Protein 1ZOD (pdb70)

Structure (mmCIF, N/CA/C/O backbone):
data_1ZOD
#
_entry.id   1ZOD
#
_cell.length_a   150.524
_cell.length_b   150.524
_cell.length_c   84.859
_cell.angle_alpha   90.00
_cell.angle_beta   90.00
_cell.angle_gamma   120.00
#
_symmetry.space_group_name_H-M   'P 64 2 2'
#
loop_
_entity.id
_entity.type
_entity.pdbx_description
1 polymer '2,2-dialkylglycine decarboxylase'
2 non-polymer 'CESIUM ION'
3 non-polymer 'SODIUM ION'
4 non-polymer '2-(N-MORPHOLINO)-ETHANESULFONIC ACID'
5 non-polymer "PYRIDOXAL-5'-PHOSPHATE"
6 water water
#
loop_
_atom_site.group_PDB
_atom_site.id
_atom_site.type_symbol
_atom_site.label_atom_id
_atom_site.label_alt_id
_atom_site.label_comp_id
_atom_site.label_asym_id
_atom_site.label_entity_id
_atom_site.label_seq_id
_atom_site.pdbx_PDB_ins_code
_atom_site.Cartn_x
_atom_site.Cartn_y
_atom_site.Cartn_z
_atom_site.occupancy
_atom_site.B_iso_or_equiv
_atom_site.auth_seq_id
_atom_site.auth_comp_id
_atom_site.auth_asym_id
_atom_site.auth_atom_id
_atom_site.pdbx_PDB_model_num
ATOM 1 N N . LEU A 1 3 ? 8.278 30.476 40.130 1.00 46.50 3 LEU A N 1
ATOM 2 C CA . LEU A 1 3 ? 8.141 31.917 40.481 1.00 48.36 3 LEU A CA 1
ATOM 3 C C . LEU A 1 3 ? 9.334 32.766 40.003 1.00 45.39 3 LEU A C 1
ATOM 4 O O . LEU A 1 3 ? 10.465 32.297 39.793 1.00 45.73 3 LEU A O 1
ATOM 9 N N . ASN A 1 4 ? 9.031 34.032 39.823 1.00 44.20 4 ASN A N 1
ATOM 10 C CA . ASN A 1 4 ? 9.975 35.010 39.358 1.00 44.45 4 ASN A CA 1
ATOM 11 C C . ASN A 1 4 ? 11.099 35.323 40.332 1.00 46.37 4 ASN A C 1
ATOM 12 O O . ASN A 1 4 ? 12.107 35.918 39.944 1.00 44.33 4 ASN A O 1
ATOM 17 N N . ASP A 1 5 ? 10.937 34.900 41.586 1.00 46.64 5 ASP A N 1
ATOM 18 C CA . ASP A 1 5 ? 11.906 35.199 42.649 1.00 48.12 5 ASP A CA 1
ATOM 19 C C . ASP A 1 5 ? 13.142 34.323 42.764 1.00 48.23 5 ASP A C 1
ATOM 20 O O . ASP A 1 5 ? 13.963 34.516 43.682 1.00 51.55 5 ASP A O 1
ATOM 25 N N . ASP A 1 6 ? 13.272 33.372 41.848 1.00 45.56 6 ASP A N 1
ATOM 26 C CA . ASP A 1 6 ? 14.394 32.455 41.810 1.00 42.12 6 ASP A CA 1
ATOM 27 C C . ASP A 1 6 ? 15.692 33.148 42.259 1.00 44.45 6 ASP A C 1
ATOM 28 O O . ASP A 1 6 ? 16.313 33.938 41.516 1.00 41.35 6 ASP A O 1
ATOM 33 N N . ALA A 1 7 ? 16.080 32.853 43.500 1.00 39.65 7 ALA A N 1
ATOM 34 C CA . ALA A 1 7 ? 17.265 33.416 44.122 1.00 39.12 7 ALA A CA 1
ATOM 35 C C . ALA A 1 7 ? 18.559 33.270 43.305 1.00 35.95 7 ALA A C 1
ATOM 36 O O . ALA A 1 7 ? 19.312 34.227 43.156 1.00 39.45 7 ALA A O 1
ATOM 38 N N . THR A 1 8 ? 18.820 32.077 42.790 1.00 34.26 8 THR A N 1
ATOM 39 C CA . THR A 1 8 ? 20.038 31.853 42.022 1.00 38.38 8 THR A CA 1
ATOM 40 C C . THR A 1 8 ? 20.003 32.566 40.658 1.00 38.30 8 THR A C 1
ATOM 41 O O . THR A 1 8 ? 21.040 32.956 40.138 1.00 36.77 8 THR A O 1
ATOM 45 N N . PHE A 1 9 ? 18.814 32.708 40.077 1.00 36.91 9 PHE A N 1
ATOM 46 C CA . PHE A 1 9 ? 18.700 33.406 38.792 1.00 34.59 9 PHE A CA 1
ATOM 47 C C . PHE A 1 9 ? 19.063 34.874 39.005 1.00 34.93 9 PHE A C 1
ATOM 48 O O . PHE A 1 9 ? 19.862 35.453 38.267 1.00 32.46 9 PHE A O 1
ATOM 56 N N . TRP A 1 10 ? 18.502 35.489 40.038 1.00 32.01 10 TRP A N 1
ATOM 57 C CA . TRP A 1 10 ? 18.807 36.885 40.240 1.00 34.17 10 TRP A CA 1
ATOM 58 C C . TRP A 1 10 ? 20.208 37.131 40.750 1.00 34.83 10 TRP A C 1
ATOM 59 O O . TRP A 1 10 ? 20.789 38.201 40.496 1.00 34.34 10 TRP A O 1
ATOM 70 N N . ARG A 1 11 ? 20.741 36.147 41.474 1.00 34.64 11 ARG A N 1
ATOM 71 C CA . ARG A 1 11 ? 22.105 36.242 41.961 1.00 36.75 11 ARG A CA 1
ATOM 72 C C . ARG A 1 11 ? 23.017 36.202 40.724 1.00 34.01 11 ARG A C 1
ATOM 73 O O . ARG A 1 11 ? 23.948 37.004 40.605 1.00 33.63 11 ARG A O 1
ATOM 81 N N . ASN A 1 12 ? 22.773 35.247 39.825 1.00 30.43 12 ASN A N 1
ATOM 82 C CA . ASN A 1 12 ? 23.608 35.165 38.616 1.00 33.74 12 ASN A CA 1
ATOM 83 C C . ASN A 1 12 ? 23.437 36.406 37.759 1.00 32.02 12 ASN A C 1
ATOM 84 O O . ASN A 1 12 ? 24.393 36.908 37.168 1.00 31.81 12 ASN A O 1
ATOM 89 N N . ALA A 1 13 ? 22.217 36.912 37.693 1.00 28.62 13 ALA A N 1
ATOM 90 C CA . ALA A 1 13 ? 22.001 38.112 36.880 1.00 31.46 13 ALA A CA 1
ATOM 91 C C . ALA A 1 13 ? 22.780 39.302 37.424 1.00 31.62 13 ALA A C 1
ATOM 92 O O . ALA A 1 13 ? 23.412 40.060 36.662 1.00 30.95 13 ALA A O 1
ATOM 94 N N . ARG A 1 14 ? 22.737 39.503 38.736 1.00 32.47 14 ARG A N 1
ATOM 95 C CA . ARG A 1 14 ? 23.458 40.646 39.286 1.00 33.58 14 ARG A CA 1
ATOM 96 C C . ARG A 1 14 ? 24.980 40.488 39.183 1.00 32.33 14 ARG A C 1
ATOM 97 O O . ARG A 1 14 ? 25.696 41.458 38.915 1.00 33.07 14 ARG A O 1
ATOM 105 N N . HIS A 1 15 ? 25.468 39.263 39.369 1.00 32.24 15 HIS A N 1
ATOM 106 C CA . HIS A 1 15 ? 26.914 38.991 39.321 1.00 33.89 15 HIS A CA 1
ATOM 107 C C . HIS A 1 15 ? 27.531 38.960 37.923 1.00 33.24 15 HIS A C 1
ATOM 108 O O . HIS A 1 15 ? 28.714 39.280 37.745 1.00 30.78 15 HIS A O 1
ATOM 115 N N . HIS A 1 16 ? 26.724 38.578 36.941 1.00 29.42 16 HIS A N 1
ATOM 116 C CA . HIS A 1 16 ? 27.279 38.376 35.608 1.00 28.55 16 HIS A CA 1
ATOM 117 C C . HIS A 1 16 ? 26.755 39.134 34.405 1.00 25.06 16 HIS A C 1
ATOM 118 O O . HIS A 1 16 ? 27.184 38.813 33.298 1.00 25.92 16 HIS A O 1
ATOM 125 N N . LEU A 1 17 ? 25.841 40.093 34.596 1.00 25.13 17 LEU A N 1
ATOM 126 C CA . LEU A 1 17 ? 25.343 40.855 33.445 1.00 24.21 17 LEU A CA 1
ATOM 127 C C . LEU A 1 17 ? 25.882 42.282 33.409 1.00 24.57 17 LEU A C 1
ATOM 128 O O . LEU A 1 17 ? 25.938 42.967 34.428 1.00 25.99 17 LEU A O 1
ATOM 133 N N . VAL A 1 18 ? 26.271 42.717 32.217 1.00 24.87 18 VAL A N 1
ATOM 134 C CA . VAL A 1 18 ? 26.675 44.100 31.995 1.00 23.93 18 VAL A CA 1
ATOM 135 C C . VAL A 1 18 ? 25.314 44.814 31.869 1.00 26.75 18 VAL A C 1
ATOM 136 O O . VAL A 1 18 ? 24.441 44.363 31.115 1.00 28.20 18 VAL A O 1
ATOM 140 N N . ARG A 1 19 ? 25.138 45.898 32.623 1.00 29.50 19 ARG A N 1
ATOM 141 C CA . ARG A 1 19 ? 23.926 46.715 32.532 1.00 28.88 19 ARG A CA 1
ATOM 142 C C . ARG A 1 19 ? 24.166 47.624 31.323 1.00 29.50 19 ARG A C 1
ATOM 143 O O . ARG A 1 19 ? 25.263 48.161 31.162 1.00 29.15 19 ARG A O 1
ATOM 151 N N . TYR A 1 20 ? 23.131 47.810 30.494 1.00 26.57 20 TYR A N 1
ATOM 152 C CA . TYR A 1 20 ? 23.273 48.580 29.261 1.00 26.99 20 TYR A CA 1
ATOM 153 C C . TYR A 1 20 ? 22.201 49.643 28.992 1.00 28.60 20 TYR A C 1
ATOM 154 O O . TYR A 1 20 ? 22.032 50.058 27.833 1.00 27.42 20 TYR A O 1
ATOM 163 N N . GLY A 1 21 ? 21.504 50.066 30.045 1.00 27.72 21 GLY A N 1
ATOM 164 C CA . GLY A 1 21 ? 20.456 51.064 29.874 1.00 34.98 21 GLY A CA 1
ATOM 165 C C . GLY A 1 21 ? 19.153 50.613 30.520 1.00 36.10 21 GLY A C 1
ATOM 166 O O . GLY A 1 21 ? 18.731 49.470 30.362 1.00 38.50 21 GLY A O 1
ATOM 167 N N . GLY A 1 22 ? 18.511 51.514 31.254 1.00 40.15 22 GLY A N 1
ATOM 168 C CA . GLY A 1 22 ? 17.270 51.166 31.926 1.00 43.00 22 GLY A CA 1
ATOM 169 C C . GLY A 1 22 ? 17.527 50.219 33.093 1.00 44.86 22 GLY A C 1
ATOM 170 O O . GLY A 1 22 ? 18.664 50.087 33.585 1.00 43.41 22 GLY A O 1
ATOM 171 N N . THR A 1 23 ? 16.458 49.566 33.550 1.00 43.38 23 THR A N 1
ATOM 172 C CA . THR A 1 23 ? 16.535 48.611 34.654 1.00 43.63 23 THR A CA 1
ATOM 173 C C . THR A 1 23 ? 15.868 47.355 34.132 1.00 42.45 23 THR A C 1
ATOM 174 O O . THR A 1 23 ? 15.035 47.434 33.243 1.00 46.42 23 THR A O 1
ATOM 178 N N . PHE A 1 24 ? 16.211 46.201 34.680 1.00 38.33 24 PHE A N 1
ATOM 179 C CA . PHE A 1 24 ? 15.603 44.970 34.213 1.00 35.77 24 PHE A CA 1
ATOM 180 C C . PHE A 1 24 ? 14.256 44.758 34.891 1.00 38.62 24 PHE A C 1
ATOM 181 O O . PHE A 1 24 ? 14.094 45.064 36.071 1.00 36.33 24 PHE A O 1
ATOM 189 N N . GLU A 1 25 ? 13.300 44.240 34.122 1.00 37.05 25 GLU A N 1
ATOM 190 C CA . GLU A 1 25 ? 11.966 43.904 34.603 1.00 38.78 25 GLU A CA 1
ATOM 191 C C . GLU A 1 25 ? 12.127 42.849 35.703 1.00 37.02 25 GLU A C 1
ATOM 192 O O . GLU A 1 25 ? 12.966 41.950 35.603 1.00 35.60 25 GLU A O 1
ATOM 198 N N . PRO A 1 26 ? 11.285 42.902 36.742 1.00 38.43 26 PRO A N 1
ATOM 199 C CA . PRO A 1 26 ? 11.352 41.955 37.867 1.00 38.27 26 PRO A CA 1
ATOM 200 C C . PRO A 1 26 ? 10.676 40.605 37.680 1.00 42.24 26 PRO A C 1
ATOM 201 O O . PRO A 1 26 ? 10.034 40.106 38.598 1.00 47.11 26 PRO A O 1
ATOM 205 N N . MET A 1 27 ? 10.822 39.995 36.513 1.00 39.16 27 MET A N 1
ATOM 206 C CA . MET A 1 27 ? 10.175 38.718 36.229 1.00 37.66 27 MET A CA 1
ATOM 207 C C . MET A 1 27 ? 11.115 37.868 35.396 1.00 38.23 27 MET A C 1
ATOM 208 O O . MET A 1 27 ? 12.092 38.394 34.844 1.00 34.99 27 MET A O 1
ATOM 213 N N . ILE A 1 28 ? 10.822 36.571 35.293 1.00 33.16 28 ILE A N 1
ATOM 214 C CA . ILE A 1 28 ? 11.629 35.681 34.477 1.00 35.96 28 ILE A CA 1
ATOM 215 C C . ILE A 1 28 ? 10.757 35.190 33.339 1.00 35.83 28 ILE A C 1
ATOM 216 O O . ILE A 1 28 ? 9.817 34.402 33.547 1.00 35.32 28 ILE A O 1
ATOM 221 N N . ILE A 1 29 ? 11.057 35.650 32.123 1.00 34.70 29 ILE A N 1
ATOM 222 C CA . ILE A 1 29 ? 10.252 35.237 30.975 1.00 30.47 29 ILE A CA 1
ATOM 223 C C . ILE A 1 29 ? 10.691 33.859 30.515 1.00 33.96 29 ILE A C 1
ATOM 224 O O . ILE A 1 29 ? 11.867 33.630 30.158 1.00 31.73 29 ILE A O 1
ATOM 229 N N . GLU A 1 30 ? 9.733 32.931 30.527 1.00 31.65 30 GLU A N 1
ATOM 230 C CA . GLU A 1 30 ? 10.014 31.551 30.166 1.00 32.68 30 GLU A CA 1
ATOM 231 C C . GLU A 1 30 ? 9.463 31.045 28.837 1.00 33.26 30 GLU A C 1
ATOM 232 O O . GLU A 1 30 ? 9.943 30.034 28.313 1.00 32.89 30 GLU A O 1
ATOM 238 N N . ARG A 1 31 ? 8.484 31.748 28.281 1.00 30.97 31 ARG A N 1
ATOM 239 C CA . ARG A 1 31 ? 7.955 31.360 26.978 1.00 35.22 31 ARG A CA 1
ATOM 240 C C . ARG A 1 31 ? 7.249 32.548 26.361 1.00 34.52 31 ARG A C 1
ATOM 241 O O . ARG A 1 31 ? 6.998 33.550 27.027 1.00 31.27 31 ARG A O 1
ATOM 249 N N . ALA A 1 32 ? 6.959 32.439 25.071 1.00 35.67 32 ALA A N 1
ATOM 250 C CA . ALA A 1 32 ? 6.307 33.521 24.364 1.00 34.46 32 ALA A CA 1
ATOM 251 C C . ALA A 1 32 ? 5.519 32.891 23.223 1.00 31.49 32 ALA A C 1
ATOM 252 O O . ALA A 1 32 ? 5.965 31.922 22.615 1.00 34.63 32 ALA A O 1
ATOM 254 N N . LYS A 1 33 ? 4.351 33.431 22.936 1.00 33.75 33 LYS A N 1
ATOM 255 C CA . LYS A 1 33 ? 3.542 32.881 21.857 1.00 35.38 33 LYS A CA 1
ATOM 256 C C . LYS A 1 33 ? 2.606 33.940 21.375 1.00 33.03 33 LYS A C 1
ATOM 257 O O . LYS A 1 33 ? 1.881 34.534 22.164 1.00 33.89 33 LYS A O 1
ATOM 263 N N . GLY A 1 34 ? 2.625 34.199 20.068 1.00 33.66 34 GLY A N 1
ATOM 264 C CA . GLY A 1 34 ? 1.723 35.200 19.528 1.00 32.05 34 GLY A CA 1
ATOM 265 C C . GLY A 1 34 ? 1.939 36.563 20.155 1.00 33.34 34 GLY A C 1
ATOM 266 O O . GLY A 1 34 ? 3.063 37.070 20.175 1.00 32.26 34 GLY A O 1
ATOM 267 N N . SER A 1 35 ? 0.869 37.152 20.675 1.00 31.57 35 SER A N 1
ATOM 268 C CA . SER A 1 35 ? 0.901 38.485 21.280 1.00 29.31 35 SER A CA 1
ATOM 269 C C . SER A 1 35 ? 1.286 38.516 22.772 1.00 26.60 35 SER A C 1
ATOM 270 O O . SER A 1 35 ? 1.219 39.557 23.412 1.00 29.59 35 SER A O 1
ATOM 273 N N . PHE A 1 36 ? 1.715 37.380 23.300 1.00 30.86 36 PHE A N 1
ATOM 274 C CA . PHE A 1 36 ? 2.031 37.270 24.720 1.00 30.10 36 PHE A CA 1
ATOM 275 C C . PHE A 1 36 ? 3.367 36.670 25.040 1.00 27.96 36 PHE A C 1
ATOM 276 O O . PHE A 1 36 ? 3.879 35.863 24.279 1.00 30.68 36 PHE A O 1
ATOM 284 N N . VAL A 1 37 ? 3.900 37.060 26.208 1.00 30.00 37 VAL A N 1
ATOM 285 C CA . VAL A 1 37 ? 5.099 36.453 26.778 1.00 30.18 37 VAL A CA 1
ATOM 286 C C . VAL A 1 37 ? 4.580 35.914 28.141 1.00 32.84 37 VAL A C 1
ATOM 287 O O . VAL A 1 37 ? 3.560 36.391 28.646 1.00 33.63 37 VAL A O 1
ATOM 291 N N . TYR A 1 38 ? 5.237 34.902 28.688 1.00 34.57 38 TYR A N 1
ATOM 292 C CA . TYR A 1 38 ? 4.804 34.285 29.948 1.00 35.14 38 TYR A CA 1
ATOM 293 C C . TYR A 1 38 ? 5.919 34.268 30.972 1.00 35.12 38 TYR A C 1
ATOM 294 O O . TYR A 1 38 ? 7.042 33.883 30.653 1.00 32.59 38 TYR A O 1
ATOM 303 N N . ASP A 1 39 ? 5.617 34.663 32.207 1.00 35.02 39 ASP A N 1
ATOM 304 C CA . ASP A 1 39 ? 6.668 34.668 33.224 1.00 36.92 39 ASP A CA 1
ATOM 305 C C . ASP A 1 39 ? 6.841 33.283 33.869 1.00 35.87 39 ASP A C 1
ATOM 306 O O . ASP A 1 39 ? 6.255 32.307 33.394 1.00 36.62 39 ASP A O 1
ATOM 311 N N . ALA A 1 40 ? 7.666 33.176 34.905 1.00 36.09 40 ALA A N 1
ATOM 312 C CA . ALA A 1 40 ? 7.901 31.875 35.520 1.00 36.67 40 ALA A CA 1
ATOM 313 C C . ALA A 1 40 ? 6.668 31.300 36.225 1.00 40.86 40 ALA A C 1
ATOM 314 O O . ALA A 1 40 ? 6.605 30.086 36.473 1.00 42.21 40 ALA A O 1
ATOM 316 N N . ASP A 1 41 ? 5.693 32.152 36.530 1.00 39.95 41 ASP A N 1
ATOM 317 C CA . ASP A 1 41 ? 4.463 31.669 37.161 1.00 42.68 41 ASP A CA 1
ATOM 318 C C . ASP A 1 41 ? 3.454 31.295 36.081 1.00 44.60 41 ASP A C 1
ATOM 319 O O . ASP A 1 41 ? 2.357 30.811 36.380 1.00 44.47 41 ASP A O 1
ATOM 324 N N . GLY A 1 42 ? 3.804 31.527 34.817 1.00 42.86 42 GLY A N 1
ATOM 325 C CA . GLY A 1 42 ? 2.879 31.207 33.742 1.00 40.25 42 GLY A CA 1
ATOM 326 C C . GLY A 1 42 ? 1.893 32.317 33.428 1.00 39.85 42 GLY A C 1
ATOM 327 O O . GLY A 1 42 ? 0.936 32.123 32.644 1.00 40.82 42 GLY A O 1
ATOM 328 N N . ARG A 1 43 ? 2.105 33.484 34.037 1.00 38.03 43 ARG A N 1
ATOM 329 C CA . ARG A 1 43 ? 1.226 34.621 33.823 1.00 38.63 43 ARG A CA 1
ATOM 330 C C . ARG A 1 43 ? 1.437 35.149 32.400 1.00 41.18 43 ARG A C 1
ATOM 331 O O . ARG A 1 43 ? 2.573 35.379 31.962 1.00 41.13 43 ARG A O 1
ATOM 339 N N . ALA A 1 44 ? 0.348 35.303 31.667 1.00 41.39 44 ALA A N 1
ATOM 340 C CA . ALA A 1 44 ? 0.444 35.818 30.309 1.00 39.87 44 ALA A CA 1
ATOM 341 C C . ALA A 1 44 ? 0.544 37.337 30.428 1.00 39.56 44 ALA A C 1
ATOM 342 O O . ALA A 1 44 ? -0.160 37.960 31.239 1.00 38.51 44 ALA A O 1
ATOM 344 N N . ILE A 1 45 ? 1.450 37.926 29.637 1.00 34.14 45 ILE A N 1
ATOM 345 C CA . ILE A 1 45 ? 1.682 39.361 29.623 1.00 31.34 45 ILE A CA 1
ATOM 346 C C . ILE A 1 45 ? 1.513 39.785 28.164 1.00 30.67 45 ILE A C 1
ATOM 347 O O . ILE A 1 45 ? 2.207 39.262 27.313 1.00 33.39 45 ILE A O 1
ATOM 352 N N . LEU A 1 46 ? 0.591 40.705 27.896 1.00 31.85 46 LEU A N 1
ATOM 353 C CA . LEU A 1 46 ? 0.305 41.159 26.531 1.00 31.18 46 LEU A CA 1
ATOM 354 C C . LEU A 1 46 ? 1.473 42.036 26.070 1.00 29.58 46 LEU A C 1
ATOM 355 O O . LEU A 1 46 ? 1.774 43.083 26.677 1.00 30.68 46 LEU A O 1
ATOM 360 N N . ASP A 1 47 ? 2.106 41.614 24.981 1.00 29.59 47 ASP A N 1
ATOM 361 C CA . ASP A 1 47 ? 3.289 42.311 24.460 1.00 28.45 47 ASP A CA 1
ATOM 362 C C . ASP A 1 47 ? 2.933 43.441 23.508 1.00 28.85 47 ASP A C 1
ATOM 363 O O . ASP A 1 47 ? 2.904 43.264 22.297 1.00 30.67 47 ASP A O 1
ATOM 368 N N . PHE A 1 48 ? 2.667 44.607 24.068 1.00 26.45 48 PHE A N 1
ATOM 369 C CA . PHE A 1 48 ? 2.271 45.773 23.264 1.00 24.69 48 PHE A CA 1
ATOM 370 C C . PHE A 1 48 ? 3.441 46.553 22.644 1.00 26.91 48 PHE A C 1
ATOM 371 O O . PHE A 1 48 ? 3.265 47.678 22.202 1.00 30.79 48 PHE A O 1
ATOM 379 N N . THR A 1 49 ? 4.630 45.964 22.652 1.00 27.77 49 THR A N 1
ATOM 380 C CA . THR A 1 49 ? 5.777 46.603 21.969 1.00 28.00 49 THR A CA 1
ATOM 381 C C . THR A 1 49 ? 6.416 45.626 20.976 1.00 28.00 49 THR A C 1
ATOM 382 O O . THR A 1 49 ? 7.468 45.925 20.419 1.00 29.07 49 THR A O 1
ATOM 386 N N . SER A 1 50 ? 5.781 44.466 20.751 1.00 26.85 50 SER A N 1
ATOM 387 C CA . SER A 1 50 ? 6.295 43.415 19.870 1.00 28.14 50 SER A CA 1
ATOM 388 C C . SER A 1 50 ? 7.762 43.145 20.235 1.00 28.69 50 SER A C 1
ATOM 389 O O . SER A 1 50 ? 8.622 43.073 19.374 1.00 27.16 50 SER A O 1
ATOM 392 N N . GLY A 1 51 ? 8.021 42.963 21.527 1.00 29.19 51 GLY A N 1
ATOM 393 C CA . GLY A 1 51 ? 9.397 42.713 21.979 1.00 28.70 51 GLY A CA 1
ATOM 394 C C . GLY A 1 51 ? 10.092 44.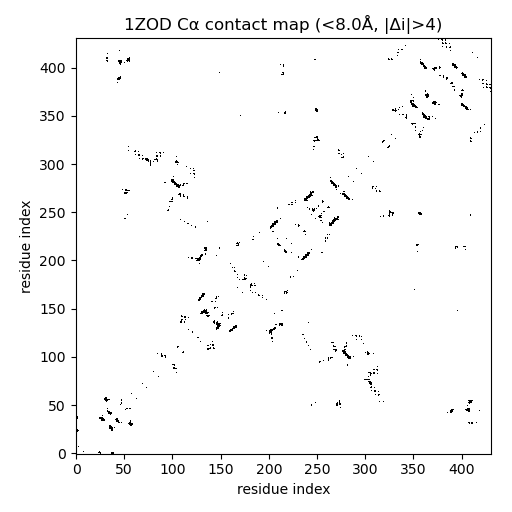062 21.950 1.00 25.34 51 GLY A C 1
ATOM 395 O O . GLY A 1 51 ? 9.628 45.048 22.521 1.00 27.23 51 GLY A O 1
ATOM 396 N N . GLN A 1 52 ? 11.217 44.129 21.254 1.00 28.45 52 GLN A N 1
ATOM 397 C CA . GLN A 1 52 ? 11.901 45.417 21.142 1.00 28.12 52 GLN A CA 1
ATOM 398 C C . GLN A 1 52 ? 11.483 46.077 19.814 1.00 31.00 52 GLN A C 1
ATOM 399 O O . GLN A 1 52 ? 12.316 46.278 18.907 1.00 30.76 52 GLN A O 1
ATOM 405 N N . MET A 1 53 ? 10.177 46.390 19.705 1.00 28.59 53 MET A N 1
ATOM 406 C CA . MET A 1 53 ? 9.592 47.048 18.528 1.00 29.05 53 MET A CA 1
ATOM 407 C C . MET A 1 53 ? 9.884 46.272 17.259 1.00 27.89 53 MET A C 1
ATOM 408 O O . MET A 1 53 ? 10.017 46.860 16.201 1.00 31.42 53 MET A O 1
ATOM 413 N N . SER A 1 54 ? 9.912 44.953 17.359 1.00 27.88 54 SER A N 1
ATOM 414 C CA . SER A 1 54 ? 10.319 44.118 16.234 1.00 32.45 54 SER A CA 1
ATOM 415 C C . SER A 1 54 ? 9.486 42.909 15.721 1.00 32.05 54 SER A C 1
ATOM 416 O O . SER A 1 54 ? 9.450 42.626 14.512 1.00 30.85 54 SER A O 1
ATOM 419 N N . ALA A 1 55 ? 8.836 42.191 16.634 1.00 31.47 55 ALA A N 1
ATOM 420 C CA . ALA A 1 55 ? 8.095 40.980 16.276 1.00 30.92 55 ALA A CA 1
ATOM 421 C C . ALA A 1 55 ? 6.761 41.243 15.582 1.00 32.10 55 ALA A C 1
ATOM 422 O O . ALA A 1 55 ? 5.679 41.064 16.165 1.00 29.50 55 ALA A O 1
ATOM 424 N N . VAL A 1 56 ? 6.846 41.658 14.322 1.00 30.10 56 VAL A N 1
ATOM 425 C CA . VAL A 1 56 ? 5.637 41.966 13.549 1.00 30.11 56 VAL A CA 1
ATOM 426 C C . VAL A 1 56 ? 4.697 40.757 13.358 1.00 29.32 56 VAL A C 1
ATOM 427 O O . VAL A 1 56 ? 3.506 40.937 13.136 1.00 29.47 56 VAL A O 1
ATOM 431 N N . LEU A 1 57 ? 5.238 39.549 13.396 1.00 31.01 57 LEU A N 1
ATOM 432 C CA . LEU A 1 57 ? 4.406 38.341 13.238 1.00 32.43 57 LEU A CA 1
ATOM 433 C C . LEU A 1 57 ? 4.064 37.756 14.599 1.00 31.48 57 LEU A C 1
ATOM 434 O O . LEU A 1 57 ? 3.545 36.623 14.683 1.00 34.32 57 LEU A O 1
ATOM 439 N N . GLY A 1 58 ? 4.354 38.516 15.650 1.00 28.87 58 GLY A N 1
ATOM 440 C CA . GLY A 1 58 ? 4.176 38.020 17.009 1.00 31.47 58 GLY A CA 1
ATOM 441 C C . GLY A 1 58 ? 5.285 37.021 17.356 1.00 29.54 58 GLY A C 1
ATOM 442 O O . GLY A 1 58 ? 6.218 36.801 16.567 1.00 31.27 58 GLY A O 1
ATOM 443 N N . HIS A 1 59 ? 5.204 36.410 18.538 1.00 29.98 59 HIS A N 1
ATOM 444 C CA . HIS A 1 59 ? 6.212 35.468 18.983 1.00 30.44 59 HIS A CA 1
ATOM 445 C C . HIS A 1 59 ? 6.028 34.054 18.476 1.00 32.28 59 HIS A C 1
ATOM 446 O O . HIS A 1 59 ? 4.906 33.532 18.433 1.00 33.71 59 HIS A O 1
ATOM 453 N N . CYS A 1 60 ? 7.142 33.443 18.103 1.00 30.07 60 CYS A N 1
ATOM 454 C CA . CYS A 1 60 ? 7.167 32.050 17.686 1.00 34.63 60 CYS A CA 1
ATOM 455 C C . CYS A 1 60 ? 6.086 31.692 16.681 1.00 35.90 60 CYS A C 1
ATOM 456 O O . CYS A 1 60 ? 5.316 30.737 16.874 1.00 35.64 60 CYS A O 1
ATOM 459 N N . HIS A 1 61 ? 6.023 32.466 15.612 1.00 33.12 61 HIS A N 1
ATOM 460 C CA . HIS A 1 61 ? 5.042 32.197 14.579 1.00 33.95 61 HIS A CA 1
ATOM 461 C C . HIS A 1 61 ? 5.423 30.841 13.956 1.00 35.32 61 HIS A C 1
ATOM 462 O O . HIS A 1 61 ? 6.575 30.611 13.579 1.00 33.77 61 HIS A O 1
ATOM 469 N N . PRO A 1 62 ? 4.451 29.919 13.823 1.00 35.70 62 PRO A N 1
ATOM 470 C CA . PRO A 1 62 ? 4.756 28.600 13.251 1.00 34.74 62 PRO A CA 1
ATOM 471 C C . PRO A 1 62 ? 5.469 28.551 11.917 1.00 34.92 62 PRO A C 1
ATOM 472 O O . PRO A 1 62 ? 6.223 27.622 11.659 1.00 32.55 62 PRO A O 1
ATOM 476 N N . GLU A 1 63 ? 5.264 29.548 11.070 1.00 36.01 63 GLU A N 1
ATOM 477 C CA . GLU A 1 63 ? 5.958 29.525 9.789 1.00 38.47 63 GLU A CA 1
ATOM 478 C C . GLU A 1 63 ? 7.419 29.918 9.932 1.00 38.72 63 GLU A C 1
ATOM 479 O O . GLU A 1 63 ? 8.283 29.485 9.153 1.00 35.62 63 GLU A O 1
ATOM 485 N N . ILE A 1 64 ? 7.707 30.703 10.963 1.00 37.63 64 ILE A N 1
ATOM 486 C CA . ILE A 1 64 ? 9.084 31.088 11.212 1.00 38.21 64 ILE A CA 1
ATOM 487 C C . ILE A 1 64 ? 9.791 29.915 11.858 1.00 35.67 64 ILE A C 1
ATOM 488 O O . ILE A 1 64 ? 10.947 29.624 11.563 1.00 35.01 64 ILE A O 1
ATOM 493 N N . VAL A 1 65 ? 9.073 29.247 12.753 1.00 36.32 65 VAL A N 1
ATOM 494 C CA . VAL A 1 65 ? 9.604 28.073 13.422 1.00 37.68 65 VAL A CA 1
ATOM 495 C C . VAL A 1 65 ? 9.992 27.047 12.361 1.00 38.96 65 VAL A C 1
ATOM 496 O O . VAL A 1 65 ? 11.070 26.432 12.405 1.00 38.21 65 VAL A O 1
ATOM 500 N N . SER A 1 66 ? 9.100 26.890 11.392 1.00 38.26 66 SER A N 1
ATOM 501 C CA . SER A 1 66 ? 9.294 25.957 10.301 1.00 41.20 66 SER A CA 1
ATOM 502 C C . SER A 1 66 ? 10.479 26.293 9.388 1.00 39.81 66 SER A C 1
ATOM 503 O O . SER A 1 66 ? 11.313 25.431 9.090 1.00 40.33 66 SER A O 1
ATOM 506 N N . VAL A 1 67 ? 10.570 27.539 8.947 1.00 36.69 67 VAL A N 1
ATOM 507 C CA . VAL A 1 67 ? 11.661 27.890 8.059 1.00 36.18 67 VAL A CA 1
ATOM 508 C C . VAL A 1 67 ? 12.995 27.867 8.817 1.00 35.34 67 VAL A C 1
ATOM 509 O O . VAL A 1 67 ? 14.025 27.475 8.269 1.00 36.58 67 VAL A O 1
ATOM 513 N N . ILE A 1 68 ? 12.982 28.261 10.091 1.00 34.83 68 ILE A N 1
ATOM 514 C CA . ILE A 1 68 ? 14.217 28.288 10.869 1.00 37.13 68 ILE A CA 1
ATOM 515 C C . ILE A 1 68 ? 14.820 26.920 11.070 1.00 38.60 68 ILE A C 1
ATOM 516 O O . ILE A 1 68 ? 16.030 26.719 10.884 1.00 37.82 68 ILE A O 1
ATOM 521 N N . GLY A 1 69 ? 13.971 25.984 11.466 1.00 39.34 69 GLY A N 1
ATOM 522 C CA . GLY A 1 69 ? 14.419 24.628 11.687 1.00 39.89 69 GLY A CA 1
ATOM 523 C C . GLY A 1 69 ? 14.897 23.996 10.396 1.00 43.20 69 GLY A C 1
ATOM 524 O O . GLY A 1 69 ? 15.902 23.264 10.394 1.00 42.37 69 GLY A O 1
ATOM 525 N N . GLU A 1 70 ? 14.181 24.274 9.306 1.00 43.27 70 GLU A N 1
ATOM 526 C CA . GLU A 1 70 ? 14.515 23.751 7.976 1.00 43.79 70 GLU A CA 1
ATOM 527 C C . GLU A 1 70 ? 15.921 24.161 7.517 1.00 43.75 70 GLU A C 1
ATOM 528 O O . GLU A 1 70 ? 16.729 23.328 7.117 1.00 43.24 70 GLU A O 1
ATOM 534 N N . TYR A 1 71 ? 16.215 25.454 7.583 1.00 41.87 71 TYR A N 1
ATOM 535 C CA . TYR A 1 71 ? 17.518 25.935 7.162 1.00 38.64 71 TYR A CA 1
ATOM 536 C C . TYR A 1 71 ? 18.612 25.682 8.176 1.00 36.23 71 TYR A C 1
ATOM 537 O O . TYR A 1 71 ? 19.776 25.503 7.801 1.00 36.76 71 TYR A O 1
ATOM 546 N N . ALA A 1 72 ? 18.261 25.648 9.458 1.00 36.78 72 ALA A N 1
ATOM 547 C CA . ALA A 1 72 ? 19.269 25.339 10.471 1.00 36.95 72 ALA A CA 1
ATOM 548 C C . ALA A 1 72 ? 19.818 23.950 10.168 1.00 37.47 72 ALA A C 1
ATOM 549 O O . ALA A 1 72 ? 20.997 23.685 10.383 1.00 35.28 72 ALA A O 1
ATOM 551 N N . GLY A 1 73 ? 18.953 23.051 9.693 1.00 37.68 73 GLY A N 1
ATOM 552 C CA . GLY A 1 73 ? 19.443 21.709 9.406 1.00 37.78 73 GLY A CA 1
ATOM 553 C C . GLY A 1 73 ? 19.921 21.450 7.981 1.00 39.25 73 GLY A C 1
ATOM 554 O O . GLY A 1 73 ? 20.487 20.385 7.709 1.00 38.49 73 GLY A O 1
ATOM 555 N N . LYS A 1 74 ? 19.770 22.439 7.101 1.00 39.50 74 LYS A N 1
ATOM 556 C CA . LYS A 1 74 ? 20.112 22.299 5.688 1.00 39.12 74 LYS A CA 1
ATOM 557 C C . LYS A 1 74 ? 21.132 23.272 5.071 1.00 39.18 74 LYS A C 1
ATOM 558 O O . LYS A 1 74 ? 21.964 22.846 4.277 1.00 34.55 74 LYS A O 1
ATOM 564 N N . LEU A 1 75 ? 21.075 24.566 5.416 1.00 35.39 75 LEU A N 1
ATOM 565 C CA . LEU A 1 75 ? 21.968 25.574 4.789 1.00 35.55 75 LEU A CA 1
ATOM 566 C C . LEU A 1 75 ? 21.998 26.710 5.795 1.00 33.52 75 LEU A C 1
ATOM 567 O O . LEU A 1 75 ? 21.067 27.507 5.847 1.00 33.39 75 LEU A O 1
ATOM 572 N N . ASP A 1 76 ? 23.078 26.821 6.545 1.00 32.73 76 ASP A N 1
ATOM 573 C CA . ASP A 1 76 ? 23.087 27.786 7.631 1.00 31.59 76 ASP A CA 1
ATOM 574 C C . ASP A 1 76 ? 23.901 29.062 7.509 1.00 30.89 76 ASP A C 1
ATOM 575 O O . ASP A 1 76 ? 23.365 30.167 7.573 1.00 31.91 76 ASP A O 1
ATOM 580 N N . HIS A 1 77 ? 25.195 28.883 7.348 1.00 30.66 77 HIS A N 1
ATOM 581 C CA . HIS A 1 77 ? 26.144 29.982 7.304 1.00 28.49 77 HIS A CA 1
ATOM 582 C C . HIS A 1 77 ? 27.140 29.647 6.236 1.00 31.54 77 HIS A C 1
ATOM 583 O O . HIS A 1 77 ? 27.519 28.486 6.122 1.00 29.66 77 HIS A O 1
ATOM 590 N N . LEU A 1 78 ? 27.608 30.655 5.497 1.00 30.04 78 LEU A N 1
ATOM 591 C CA . LEU A 1 78 ? 28.580 30.431 4.432 1.00 27.69 78 LEU A CA 1
ATOM 592 C C . LEU A 1 78 ? 29.661 31.515 4.358 1.00 32.43 78 LEU A C 1
ATOM 593 O O . LEU A 1 78 ? 29.515 32.644 4.901 1.00 26.74 78 LEU A O 1
ATOM 598 N N . PHE A 1 79 ? 30.740 31.150 3.681 1.00 29.71 79 PHE A N 1
ATOM 599 C CA . PHE A 1 79 ? 31.844 32.053 3.393 1.00 30.33 79 PHE A CA 1
ATOM 600 C C . PHE A 1 79 ? 31.124 33.177 2.630 1.00 31.55 79 PHE A C 1
ATOM 601 O O . PHE A 1 79 ? 30.292 32.887 1.783 1.00 29.17 79 PHE A O 1
ATOM 609 N N . SER A 1 80 ? 31.462 34.437 2.909 1.00 28.87 80 SER A N 1
ATOM 610 C CA . SER A 1 80 ? 30.762 35.566 2.303 1.00 31.55 80 SER A CA 1
ATOM 611 C C . SER A 1 80 ? 30.858 35.751 0.781 1.00 33.12 80 SER A C 1
ATOM 612 O O . SER A 1 80 ? 30.173 36.602 0.214 1.00 31.39 80 SER A O 1
ATOM 615 N N . GLU A 1 81 ? 31.680 34.947 0.134 1.00 31.49 81 GLU A N 1
ATOM 616 C CA . GLU A 1 81 ? 31.794 35.000 -1.313 1.00 35.36 81 GLU A CA 1
ATOM 617 C C . GLU A 1 81 ? 30.877 33.950 -1.957 1.00 33.73 81 GLU A C 1
ATOM 618 O O . GLU A 1 81 ? 30.780 33.885 -3.186 1.00 34.21 81 GLU A O 1
ATOM 624 N N . MET A 1 82 ? 30.218 33.122 -1.137 1.00 33.06 82 MET A N 1
ATOM 625 C CA . MET A 1 82 ? 29.340 32.080 -1.662 1.00 30.09 82 MET A CA 1
ATOM 626 C C . MET A 1 82 ? 27.889 32.486 -1.611 1.00 32.32 82 MET A C 1
ATOM 627 O O . MET A 1 82 ? 27.368 32.782 -0.544 1.00 29.60 82 MET A O 1
ATOM 632 N N . LEU A 1 83 ? 27.242 32.496 -2.778 1.00 29.81 83 LEU A N 1
ATOM 633 C CA . LEU A 1 83 ? 25.837 32.853 -2.867 1.00 28.13 83 LEU A CA 1
ATOM 634 C C . LEU A 1 83 ? 24.964 31.606 -2.774 1.00 29.89 83 LEU A C 1
ATOM 635 O O . LEU A 1 83 ? 25.412 30.487 -3.041 1.00 32.67 83 LEU A O 1
ATOM 640 N N . SER A 1 84 ? 23.706 31.831 -2.399 1.00 28.57 84 SER A N 1
ATOM 641 C CA . SER A 1 84 ? 22.719 30.769 -2.230 1.00 27.25 84 SER A CA 1
ATOM 642 C C . SER A 1 84 ? 21.338 31.320 -2.604 1.00 29.18 84 SER A C 1
ATOM 643 O O . SER A 1 84 ? 21.123 32.537 -2.670 1.00 28.59 84 SER A O 1
ATOM 646 N N . ARG A 1 85 ? 20.362 30.434 -2.795 1.00 29.10 85 ARG A N 1
ATOM 647 C CA . ARG A 1 85 ? 19.061 30.934 -3.204 1.00 27.76 85 ARG A CA 1
ATOM 648 C C . ARG A 1 85 ? 18.303 31.817 -2.224 1.00 30.20 85 ARG A C 1
ATOM 649 O O . ARG A 1 85 ? 17.625 32.747 -2.652 1.00 28.99 85 ARG A O 1
ATOM 657 N N . PRO A 1 86 ? 18.404 31.563 -0.905 1.00 28.73 86 PRO A N 1
ATOM 658 C CA . PRO A 1 86 ? 17.658 32.440 0.007 1.00 28.68 86 PRO A CA 1
ATOM 659 C C . PRO A 1 86 ? 18.099 33.888 -0.113 1.00 24.89 86 PRO A C 1
ATOM 660 O O . PRO A 1 86 ? 17.299 34.818 0.013 1.00 27.47 86 PRO A O 1
ATOM 664 N N . VAL A 1 87 ? 19.389 34.059 -0.345 1.00 26.69 87 VAL A N 1
ATOM 665 C CA . VAL A 1 87 ? 19.978 35.393 -0.452 1.00 25.47 87 VAL A CA 1
ATOM 666 C C . VAL A 1 87 ? 19.548 36.060 -1.739 1.00 27.46 87 VAL A C 1
ATOM 667 O O . VAL A 1 87 ? 19.069 37.194 -1.728 1.00 26.73 87 VAL A O 1
ATOM 671 N N . VAL A 1 88 ? 19.706 35.372 -2.863 1.00 27.12 88 VAL A N 1
ATOM 672 C CA . VAL A 1 88 ? 19.289 35.997 -4.113 1.00 27.08 88 VAL A CA 1
ATOM 673 C C . VAL A 1 88 ? 17.751 36.225 -4.101 1.00 27.49 88 VAL A C 1
ATOM 674 O O . VAL A 1 88 ? 17.262 37.261 -4.555 1.00 28.61 88 VAL A O 1
ATOM 678 N N . ASP A 1 89 ? 16.978 35.270 -3.577 1.00 27.12 89 ASP A N 1
ATOM 679 C CA . ASP A 1 89 ? 15.523 35.464 -3.540 1.00 28.38 89 ASP A CA 1
ATOM 680 C C . ASP A 1 89 ? 15.111 36.646 -2.642 1.00 28.79 89 ASP A C 1
ATOM 681 O O . ASP A 1 89 ? 14.211 37.424 -2.997 1.00 27.60 89 ASP A O 1
ATOM 686 N N . LEU A 1 90 ? 15.742 36.767 -1.470 1.00 27.96 90 LEU A N 1
ATOM 687 C CA . LEU A 1 90 ? 15.365 37.862 -0.574 1.00 29.19 90 LEU A CA 1
ATOM 688 C C . LEU A 1 90 ? 15.759 39.195 -1.194 1.00 29.77 90 LEU A C 1
ATOM 689 O O . LEU A 1 90 ? 14.994 40.161 -1.123 1.00 28.55 90 LEU A O 1
ATOM 694 N N . ALA A 1 91 ? 16.951 39.255 -1.799 1.00 25.80 91 ALA A N 1
ATOM 695 C CA . ALA A 1 91 ? 17.382 40.502 -2.417 1.00 25.26 91 ALA A CA 1
ATOM 696 C C . ALA A 1 91 ? 16.412 40.864 -3.556 1.00 27.91 91 ALA A C 1
ATOM 697 O O . ALA A 1 91 ? 16.033 42.031 -3.734 1.00 23.92 91 ALA A O 1
ATOM 699 N N . THR A 1 92 ? 16.002 39.851 -4.309 1.00 25.72 92 THR A N 1
ATOM 700 C CA . THR A 1 92 ? 15.091 40.089 -5.425 1.00 26.73 92 THR A CA 1
ATOM 701 C C . THR A 1 92 ? 13.724 40.497 -4.906 1.00 26.12 92 THR A C 1
ATOM 702 O O . THR A 1 92 ? 13.116 41.422 -5.438 1.00 28.12 92 THR A O 1
ATOM 706 N N . ARG A 1 93 ? 13.228 39.818 -3.871 1.00 27.10 93 ARG A N 1
ATOM 707 C CA . ARG A 1 93 ? 11.943 40.208 -3.315 1.00 27.23 93 ARG A CA 1
ATOM 708 C C . ARG A 1 93 ? 11.985 41.670 -2.836 1.00 31.10 93 ARG A C 1
ATOM 709 O O . ARG A 1 93 ? 11.053 42.441 -3.076 1.00 26.58 93 ARG A O 1
ATOM 717 N N . LEU A 1 94 ? 13.063 42.043 -2.131 1.00 28.66 94 LEU A N 1
ATOM 718 C CA . LEU A 1 94 ? 13.170 43.398 -1.629 1.00 26.68 94 LEU A CA 1
ATOM 719 C C . LEU A 1 94 ? 13.161 44.412 -2.755 1.00 26.42 94 LEU A C 1
ATOM 720 O O . LEU A 1 94 ? 12.580 45.488 -2.615 1.00 26.23 94 LEU A O 1
ATOM 725 N N . ALA A 1 95 ? 13.833 44.096 -3.853 1.00 25.00 95 ALA A N 1
ATOM 726 C CA . ALA A 1 95 ? 13.856 45.016 -4.972 1.00 26.04 95 ALA A CA 1
ATOM 727 C C . ALA A 1 95 ? 12.418 45.163 -5.470 1.00 25.71 95 ALA A C 1
ATOM 728 O O . ALA A 1 95 ? 11.945 46.275 -5.747 1.00 28.29 95 ALA A O 1
ATOM 730 N N . ASN A 1 96 ? 11.755 44.028 -5.594 1.00 27.54 96 ASN A N 1
ATOM 731 C CA . ASN A 1 96 ? 10.369 44.011 -6.090 1.00 31.77 96 ASN A CA 1
ATOM 732 C C . ASN A 1 96 ? 9.285 44.645 -5.204 1.00 32.76 96 ASN A C 1
ATOM 733 O O . ASN A 1 96 ? 8.291 45.147 -5.731 1.00 34.30 96 ASN A O 1
ATOM 738 N N . ILE A 1 97 ? 9.441 44.637 -3.879 1.00 27.70 97 ILE A N 1
ATOM 739 C CA . ILE A 1 97 ? 8.426 45.235 -3.030 1.00 27.79 97 ILE A CA 1
ATOM 740 C C . ILE A 1 97 ? 8.747 46.660 -2.560 1.00 28.98 97 ILE A C 1
ATOM 741 O O . ILE A 1 97 ? 7.917 47.344 -1.956 1.00 28.33 97 ILE A O 1
ATOM 746 N N . THR A 1 98 ? 9.954 47.138 -2.848 1.00 26.60 98 THR A N 1
ATOM 747 C CA . THR A 1 98 ? 10.269 48.497 -2.468 1.00 27.04 98 THR A CA 1
ATOM 748 C C . THR A 1 98 ? 9.943 49.328 -3.706 1.00 27.60 98 THR A C 1
ATOM 749 O O . THR A 1 98 ? 9.834 48.787 -4.824 1.00 29.02 98 THR A O 1
ATOM 753 N N . PRO A 1 99 ? 9.826 50.646 -3.534 1.00 28.98 99 PRO A N 1
ATOM 754 C CA . PRO A 1 99 ? 9.523 51.516 -4.672 1.00 30.70 99 PRO A CA 1
ATOM 755 C C . PRO A 1 99 ? 10.503 51.427 -5.850 1.00 32.59 99 PRO A C 1
ATOM 756 O O . PRO A 1 99 ? 11.686 51.009 -5.718 1.00 29.92 99 PRO A O 1
ATOM 760 N N . PRO A 1 100 ? 10.026 51.840 -7.030 1.00 30.72 100 PRO A N 1
ATOM 761 C CA . PRO A 1 100 ? 10.882 51.812 -8.214 1.00 32.08 100 PRO A CA 1
ATOM 762 C C . PRO A 1 100 ? 12.074 52.709 -7.855 1.00 30.72 100 PRO A C 1
ATOM 763 O O . PRO A 1 100 ? 11.903 53.725 -7.165 1.00 29.66 100 PRO A O 1
ATOM 767 N N . GLY A 1 101 ? 13.260 52.358 -8.327 1.00 31.61 101 GLY A N 1
ATOM 768 C CA . GLY A 1 101 ? 14.411 53.170 -7.992 1.00 33.06 101 GLY A CA 1
ATOM 769 C C . GLY A 1 101 ? 15.219 52.538 -6.858 1.00 33.77 101 GLY A C 1
ATOM 770 O O . GLY A 1 101 ? 16.295 53.059 -6.512 1.00 32.25 101 GLY A O 1
ATOM 771 N N . LEU A 1 102 ? 14.684 51.481 -6.234 1.00 27.80 102 LEU A N 1
ATOM 772 C CA . LEU A 1 102 ? 15.431 50.747 -5.179 1.00 28.94 102 LEU A CA 1
ATOM 773 C C . LEU A 1 102 ? 15.506 49.368 -5.786 1.00 28.32 102 LEU A C 1
ATOM 774 O O . LEU A 1 102 ? 14.520 48.637 -5.837 1.00 25.94 102 LEU A O 1
ATOM 779 N N . ASP A 1 103 ? 16.712 49.007 -6.209 1.00 26.07 103 ASP A N 1
ATOM 780 C CA . ASP A 1 103 ? 16.968 47.803 -6.975 1.00 26.75 103 ASP A CA 1
ATOM 781 C C . ASP A 1 103 ? 17.884 46.734 -6.451 1.00 27.70 103 ASP A C 1
ATOM 782 O O . ASP A 1 103 ? 17.739 45.557 -6.815 1.00 25.22 103 ASP A O 1
ATOM 787 N N . ARG A 1 104 ? 18.831 47.141 -5.615 1.00 25.34 104 ARG A N 1
ATOM 788 C CA . ARG A 1 104 ? 19.850 46.199 -5.137 1.00 23.61 104 ARG A CA 1
ATOM 789 C C . ARG A 1 104 ? 19.936 46.197 -3.634 1.00 23.10 104 ARG A C 1
ATOM 790 O O . ARG A 1 104 ? 19.913 47.254 -3.027 1.00 26.18 104 ARG A O 1
ATOM 798 N N . ALA A 1 105 ? 20.053 45.002 -3.060 1.00 23.33 105 ALA A N 1
ATOM 799 C CA . ALA A 1 105 ? 20.078 44.872 -1.607 1.00 24.05 105 ALA A CA 1
ATOM 800 C C . ALA A 1 105 ? 21.354 44.256 -1.100 1.00 24.13 105 ALA A C 1
ATOM 801 O O . ALA A 1 105 ? 22.011 43.479 -1.787 1.00 25.31 105 ALA A O 1
ATOM 803 N N . LEU A 1 106 ? 21.646 44.589 0.142 1.00 22.02 106 LEU A N 1
ATOM 804 C CA . LEU A 1 106 ? 22.804 44.060 0.892 1.00 22.84 106 LEU A CA 1
ATOM 805 C C . LEU A 1 106 ? 22.141 43.485 2.158 1.00 25.51 106 LEU A C 1
ATOM 806 O O . LEU A 1 106 ? 21.388 44.207 2.845 1.00 23.90 106 LEU A O 1
ATOM 811 N N . LEU A 1 107 ? 22.396 42.204 2.468 1.00 23.64 107 LEU A N 1
ATOM 812 C CA . LEU A 1 107 ? 21.743 41.536 3.601 1.00 25.47 107 LEU A CA 1
ATOM 813 C C . LEU A 1 107 ? 22.707 41.402 4.784 1.00 23.58 107 LEU A C 1
ATOM 814 O O . LEU A 1 107 ? 23.675 40.662 4.723 1.00 27.30 107 LEU A O 1
ATOM 819 N N . LEU A 1 108 ? 22.365 42.101 5.855 1.00 23.74 108 LEU A N 1
ATOM 820 C CA . LEU A 1 108 ? 23.155 42.202 7.071 1.00 23.54 108 LEU A CA 1
ATOM 821 C C . LEU A 1 108 ? 22.453 41.626 8.308 1.00 24.45 108 LEU A C 1
ATOM 822 O O . LEU A 1 108 ? 21.570 40.741 8.177 1.00 24.99 108 LEU A O 1
ATOM 827 N N . SER A 1 109 ? 22.838 42.099 9.501 1.00 23.11 109 SER A N 1
ATOM 828 C CA . SER A 1 109 ? 22.270 41.577 10.740 1.00 25.76 109 SER A CA 1
ATOM 829 C C . SER A 1 109 ? 21.581 42.555 11.684 1.00 24.56 109 SER A C 1
ATOM 830 O O . SER A 1 109 ? 20.587 42.197 12.315 1.00 26.43 109 SER A O 1
ATOM 833 N N . THR A 1 110 ? 22.116 43.770 11.840 1.00 24.24 110 THR A N 1
ATOM 834 C CA . THR A 1 110 ? 21.479 44.673 12.759 1.00 23.39 110 THR A CA 1
ATOM 835 C C . THR A 1 110 ? 21.135 46.018 12.100 1.00 22.69 110 THR A C 1
ATOM 836 O O . THR A 1 110 ? 21.589 46.306 11.009 1.00 23.53 110 THR A O 1
ATOM 840 N N . GLY A 1 111 ? 20.292 46.782 12.786 1.00 23.78 111 GLY A N 1
ATOM 841 C CA . GLY A 1 111 ? 19.889 48.099 12.271 1.00 25.88 111 GLY A CA 1
ATOM 842 C C . GLY A 1 111 ? 21.057 49.089 12.266 1.00 23.33 111 GLY A C 1
ATOM 843 O O . GLY A 1 111 ? 21.276 49.817 11.273 1.00 23.73 111 GLY A O 1
ATOM 844 N N . ALA A 1 112 ? 21.823 49.137 13.355 1.00 23.40 112 ALA A N 1
ATOM 845 C CA . ALA A 1 112 ? 22.949 50.072 13.338 1.00 24.77 112 ALA A CA 1
ATOM 846 C C . ALA A 1 112 ? 23.830 49.727 12.165 1.00 24.52 112 ALA A C 1
ATOM 847 O O . ALA A 1 112 ? 24.345 50.586 11.421 1.00 25.74 112 ALA A O 1
ATOM 849 N N . GLU A 1 113 ? 24.022 48.430 11.972 1.00 24.53 113 GLU A N 1
ATOM 850 C CA . GLU A 1 113 ? 24.850 47.935 10.911 1.00 22.52 113 GLU A CA 1
ATOM 851 C C . GLU A 1 113 ? 24.309 48.354 9.527 1.00 24.60 113 GLU A C 1
ATOM 852 O O . GLU A 1 113 ? 25.063 48.771 8.635 1.00 26.50 113 GLU A O 1
ATOM 858 N N . SER A 1 114 ? 22.996 48.266 9.340 1.00 23.45 114 SER A N 1
ATOM 859 C CA . SER A 1 114 ? 22.442 48.658 8.039 1.00 21.65 114 SER A CA 1
ATOM 860 C C . SER A 1 114 ? 22.677 50.154 7.828 1.00 20.10 114 SER A C 1
ATOM 861 O O . SER A 1 114 ? 22.981 50.582 6.712 1.00 22.85 114 SER A O 1
ATOM 864 N N . ASN A 1 115 ? 22.505 50.948 8.879 1.00 19.75 115 ASN A N 1
ATOM 865 C CA . ASN A 1 115 ? 22.736 52.407 8.727 1.00 19.78 115 ASN A CA 1
ATOM 866 C C . ASN A 1 115 ? 24.218 52.697 8.448 1.00 23.89 115 ASN A C 1
ATOM 867 O O . ASN A 1 115 ? 24.560 53.578 7.681 1.00 21.29 115 ASN A O 1
ATOM 872 N N . GLU A 1 116 ? 25.102 51.947 9.086 1.00 25.69 116 GLU A N 1
ATOM 873 C CA . GLU A 1 116 ? 26.548 52.110 8.819 1.00 22.72 116 GLU A CA 1
ATOM 874 C C . GLU A 1 116 ? 26.848 51.810 7.361 1.00 20.28 116 GLU A C 1
ATOM 875 O O . GLU A 1 116 ? 27.640 52.499 6.725 1.00 22.80 116 GLU A O 1
ATOM 881 N N . ALA A 1 117 ? 26.227 50.771 6.791 1.00 20.80 117 ALA A N 1
ATOM 882 C CA . ALA A 1 117 ? 26.475 50.426 5.401 1.00 19.81 117 ALA A CA 1
ATOM 883 C C . ALA A 1 117 ? 25.973 51.496 4.458 1.00 21.68 117 ALA A C 1
ATOM 884 O O . ALA A 1 117 ? 26.611 51.830 3.466 1.00 20.75 117 ALA A O 1
ATOM 886 N N . ALA A 1 118 ? 24.808 52.035 4.794 1.00 22.59 118 ALA A N 1
ATOM 887 C CA . ALA A 1 118 ? 24.200 53.065 3.972 1.00 23.31 118 ALA A CA 1
ATOM 888 C C . ALA A 1 118 ? 25.056 54.333 4.030 1.00 21.42 118 ALA A C 1
ATOM 889 O O . ALA A 1 118 ? 25.328 54.954 2.996 1.00 23.27 118 ALA A O 1
ATOM 891 N N . ILE A 1 119 ? 25.449 54.726 5.247 1.00 23.57 119 ILE A N 1
ATOM 892 C CA . ILE A 1 119 ? 26.250 55.946 5.438 1.00 21.12 119 ILE A CA 1
ATOM 893 C C . ILE A 1 119 ? 27.585 55.798 4.711 1.00 22.15 119 ILE A C 1
ATOM 894 O O . ILE A 1 119 ? 28.028 56.692 4.006 1.00 22.64 119 ILE A O 1
ATOM 899 N N . ARG A 1 120 ? 28.223 54.654 4.871 1.00 22.14 120 ARG A N 1
ATOM 900 C CA . ARG A 1 120 ? 29.481 54.424 4.182 1.00 21.58 120 ARG A CA 1
ATOM 901 C C . ARG A 1 120 ? 29.311 54.521 2.670 1.00 23.23 120 ARG A C 1
ATOM 902 O O . ARG A 1 120 ? 30.151 55.083 1.949 1.00 23.18 120 ARG A O 1
ATOM 910 N N . MET A 1 121 ? 28.222 53.957 2.165 1.00 23.21 121 MET A N 1
ATOM 911 C CA . MET A 1 121 ? 28.001 54.001 0.716 1.00 22.71 121 MET A CA 1
ATOM 912 C C . MET A 1 121 ? 27.788 55.445 0.243 1.00 22.46 121 MET A C 1
ATOM 913 O O . MET A 1 121 ? 28.312 55.852 -0.805 1.00 22.10 121 MET A O 1
ATOM 918 N N . ALA A 1 122 ? 27.035 56.223 1.021 1.00 23.60 122 ALA A N 1
ATOM 919 C CA . ALA A 1 122 ? 26.778 57.621 0.641 1.00 20.65 122 ALA A CA 1
ATOM 920 C C . ALA A 1 122 ? 28.086 58.432 0.626 1.00 22.80 122 ALA A C 1
ATOM 921 O O . ALA A 1 122 ? 28.334 59.244 -0.274 1.00 22.63 122 ALA A O 1
ATOM 923 N N . LYS A 1 123 ? 28.910 58.227 1.645 1.00 22.29 123 LYS A N 1
ATOM 924 C CA . LYS A 1 123 ? 30.165 58.958 1.710 1.00 24.34 123 LYS A CA 1
ATOM 925 C C . LYS A 1 123 ? 31.034 58.587 0.530 1.00 23.41 123 LYS A C 1
ATOM 926 O O . LYS A 1 123 ? 31.690 59.432 -0.090 1.00 24.47 123 LYS A O 1
ATOM 932 N N . LEU A 1 124 ? 31.058 57.299 0.213 1.00 24.48 124 LEU A N 1
ATOM 933 C CA . LEU A 1 124 ? 31.897 56.880 -0.899 1.00 23.37 124 LEU A CA 1
ATOM 934 C C . LEU A 1 124 ? 31.463 57.451 -2.254 1.00 23.93 124 LEU A C 1
ATOM 935 O O . LEU A 1 124 ? 32.278 57.959 -3.020 1.00 25.48 124 LEU A O 1
ATOM 940 N N . VAL A 1 125 ? 30.173 57.376 -2.554 1.00 23.06 125 VAL A N 1
ATOM 941 C CA . VAL A 1 125 ? 29.748 57.805 -3.886 1.00 22.89 125 VAL A CA 1
ATOM 942 C C . VAL A 1 125 ? 29.678 59.320 -3.991 1.00 24.86 125 VAL A C 1
ATOM 943 O O . VAL A 1 125 ? 29.702 59.850 -5.093 1.00 27.05 125 VAL A O 1
ATOM 947 N N . THR A 1 126 ? 29.612 60.016 -2.870 1.00 23.31 126 THR A N 1
ATOM 948 C CA . THR A 1 126 ? 29.639 61.479 -2.965 1.00 23.45 126 THR A CA 1
ATOM 949 C C . THR A 1 126 ? 31.049 62.052 -2.826 1.00 27.51 126 THR A C 1
ATOM 950 O O . THR A 1 126 ? 31.295 63.200 -3.220 1.00 25.09 126 THR A O 1
ATOM 954 N N . GLY A 1 127 ? 31.967 61.264 -2.252 1.00 26.10 127 GLY A N 1
ATOM 955 C CA . GLY A 1 127 ? 33.311 61.759 -1.996 1.00 26.59 127 GLY A CA 1
ATOM 956 C C . GLY A 1 127 ? 33.294 62.766 -0.849 1.00 27.06 127 GLY A C 1
ATOM 957 O O . GLY A 1 127 ? 34.233 63.545 -0.671 1.00 27.97 127 GLY A O 1
ATOM 958 N N . LYS A 1 128 ? 32.222 62.736 -0.047 1.00 26.47 128 LYS A N 1
ATOM 959 C CA . LYS A 1 128 ? 32.053 63.667 1.050 1.00 25.03 128 LYS A CA 1
ATOM 960 C C . LYS A 1 128 ? 31.809 62.916 2.338 1.00 25.39 128 LYS A C 1
ATOM 961 O O . LYS A 1 128 ? 31.683 61.721 2.304 1.00 27.42 128 LYS A O 1
ATOM 967 N N . TYR A 1 129 ? 31.698 63.611 3.464 1.00 26.01 129 TYR A N 1
ATOM 968 C CA . TYR A 1 129 ? 31.575 62.929 4.757 1.00 24.58 129 TYR A CA 1
ATOM 969 C C . TYR A 1 129 ? 30.631 63.492 5.814 1.00 25.02 129 TYR A C 1
ATOM 970 O O . TYR A 1 129 ? 30.410 62.874 6.849 1.00 21.40 129 TYR A O 1
ATOM 979 N N . GLU A 1 130 ? 30.058 64.679 5.586 1.00 21.66 130 GLU A N 1
ATOM 980 C CA . GLU A 1 130 ? 29.186 65.244 6.594 1.00 22.95 130 GLU A CA 1
ATOM 981 C C . GLU A 1 130 ? 27.814 64.558 6.495 1.00 21.13 130 GLU A C 1
ATOM 982 O O . GLU A 1 130 ? 27.324 64.324 5.395 1.00 22.27 130 GLU A O 1
ATOM 988 N N . ILE A 1 131 ? 27.260 64.219 7.652 1.00 22.77 131 ILE A N 1
ATOM 989 C CA . ILE A 1 131 ? 25.958 63.524 7.735 1.00 23.54 131 ILE A CA 1
ATOM 990 C C . ILE A 1 131 ? 25.025 64.351 8.617 1.00 21.78 131 ILE A C 1
ATOM 991 O O . ILE A 1 131 ? 25.383 64.776 9.721 1.00 23.64 131 ILE A O 1
ATOM 996 N N . VAL A 1 132 ? 23.798 64.570 8.126 1.00 24.10 132 VAL A N 1
ATOM 997 C CA . VAL A 1 132 ? 22.845 65.348 8.898 1.00 22.09 132 VAL A CA 1
ATOM 998 C C . VAL A 1 132 ? 21.687 64.432 9.325 1.00 19.78 132 VAL A C 1
ATOM 999 O O . VAL A 1 132 ? 21.252 63.606 8.523 1.00 23.79 132 VAL A O 1
ATOM 1003 N N . GLY A 1 133 ? 21.244 64.536 10.570 1.00 21.31 133 GLY A N 1
ATOM 1004 C CA . GLY A 1 133 ? 20.102 63.740 11.013 1.00 22.67 133 GLY A CA 1
ATOM 1005 C C . GLY A 1 133 ? 19.200 64.666 11.806 1.00 22.97 133 GLY A C 1
ATOM 1006 O O . GLY A 1 133 ? 19.448 65.871 11.885 1.00 21.58 133 GLY A O 1
ATOM 1007 N N . PHE A 1 134 ? 18.161 64.111 12.426 1.00 24.48 134 PHE A N 1
ATOM 1008 C CA . PHE A 1 134 ? 17.265 64.895 13.277 1.00 21.50 134 PHE A CA 1
ATOM 1009 C C . PHE A 1 134 ? 17.736 64.946 14.731 1.00 25.03 134 PHE A C 1
ATOM 1010 O O . PHE A 1 134 ? 18.277 63.955 15.229 1.00 24.69 134 PHE A O 1
ATOM 1018 N N . ALA A 1 135 ? 17.449 66.063 15.407 1.00 22.43 135 ALA A N 1
ATOM 1019 C CA . ALA A 1 135 ? 17.821 66.265 16.828 1.00 25.28 135 ALA A CA 1
ATOM 1020 C C . ALA A 1 135 ? 17.224 65.262 17.811 1.00 28.17 135 ALA A C 1
ATOM 1021 O O . ALA A 1 135 ? 17.651 65.202 18.967 1.00 28.85 135 ALA A O 1
ATOM 1023 N N . GLN A 1 136 ? 16.201 64.524 17.394 1.00 25.86 136 GLN A N 1
ATOM 1024 C CA . GLN A 1 136 ? 15.615 63.501 18.290 1.00 29.81 136 GLN A CA 1
ATOM 1025 C C . GLN A 1 136 ? 15.672 62.105 17.670 1.00 26.56 136 GLN A C 1
ATOM 1026 O O . GLN A 1 136 ? 14.875 61.220 17.989 1.00 26.76 136 GLN A O 1
ATOM 1032 N N . SER A 1 137 ? 16.652 61.894 16.796 1.00 25.71 137 SER A N 1
ATOM 1033 C CA . SER A 1 137 ? 16.783 60.632 16.070 1.00 22.70 137 SER A CA 1
ATOM 1034 C C . SER A 1 137 ? 17.348 59.471 16.859 1.00 25.85 137 SER A C 1
ATOM 1035 O O . SER A 1 137 ? 17.972 59.672 17.880 1.00 26.97 137 SER A O 1
ATOM 1038 N N . TRP A 1 138 ? 17.117 58.260 16.365 1.00 24.39 138 TRP A N 1
ATOM 1039 C CA . TRP A 1 138 ? 17.800 57.076 16.940 1.00 27.26 138 TRP A CA 1
ATOM 1040 C C . TRP A 1 138 ? 18.160 56.196 15.758 1.00 27.60 138 TRP A C 1
ATOM 1041 O O . TRP A 1 138 ? 17.261 55.756 15.035 1.00 26.23 138 TRP A O 1
ATOM 1052 N N . HIS A 1 139 ? 19.468 55.959 15.522 1.00 22.62 139 HIS A N 1
ATOM 1053 C CA . HIS A 1 139 ? 19.892 55.106 14.408 1.00 21.54 139 HIS A CA 1
ATOM 1054 C C . HIS A 1 139 ? 20.765 53.926 14.878 1.00 23.13 139 HIS A C 1
ATOM 1055 O O . HIS A 1 139 ? 21.162 53.073 14.083 1.00 23.52 139 HIS A O 1
ATOM 1062 N N . GLY A 1 140 ? 21.007 53.832 16.183 1.00 22.37 140 GLY A N 1
ATOM 1063 C CA . GLY A 1 140 ? 21.797 52.678 16.628 1.00 23.71 140 GLY A CA 1
ATOM 1064 C C . GLY A 1 140 ? 23.009 53.101 17.453 1.00 26.80 140 GLY A C 1
ATOM 1065 O O . GLY A 1 140 ? 23.352 54.306 17.527 1.00 23.93 140 GLY A O 1
ATOM 1066 N N . MET A 1 141 ? 23.666 52.085 18.043 1.00 23.25 141 MET A N 1
ATOM 1067 C CA . MET A 1 141 ? 24.778 52.300 18.962 1.00 25.97 141 MET A CA 1
ATOM 1068 C C . MET A 1 141 ? 26.180 52.357 18.379 1.00 28.38 141 MET A C 1
ATOM 1069 O O . MET A 1 141 ? 27.100 52.824 19.060 1.00 28.05 141 MET A O 1
ATOM 1074 N N . THR A 1 142 ? 26.356 51.868 17.156 1.00 26.57 142 THR A N 1
ATOM 1075 C CA . THR A 1 142 ? 27.681 51.839 16.599 1.00 27.32 142 THR A CA 1
ATOM 1076 C C . THR A 1 142 ? 28.073 53.180 16.042 1.00 30.01 142 THR A C 1
ATOM 1077 O O . THR A 1 142 ? 27.225 53.967 15.612 1.00 32.15 142 THR A O 1
ATOM 1081 N N . GLY A 1 143 ? 29.377 53.413 16.071 1.00 27.62 143 GLY A N 1
ATOM 1082 C CA . GLY A 1 143 ? 29.983 54.651 15.629 1.00 30.75 143 GLY A CA 1
ATOM 1083 C C . GLY A 1 143 ? 29.278 55.658 14.730 1.00 28.93 143 GLY A C 1
ATOM 1084 O O . GLY A 1 143 ? 28.912 56.725 15.217 1.00 30.93 143 GLY A O 1
ATOM 1085 N N . ALA A 1 144 ? 29.118 55.359 13.444 1.00 27.36 144 ALA A N 1
ATOM 1086 C CA . ALA A 1 144 ? 28.502 56.345 12.540 1.00 28.89 144 ALA A CA 1
ATOM 1087 C C . ALA A 1 144 ? 27.005 56.453 12.797 1.00 28.63 144 ALA A C 1
ATOM 1088 O O . ALA A 1 144 ? 26.440 57.548 12.697 1.00 27.16 144 ALA A O 1
ATOM 1090 N N . ALA A 1 145 ? 26.364 55.328 13.142 1.00 28.41 145 ALA A N 1
ATOM 1091 C CA . ALA A 1 145 ? 24.931 55.381 13.451 1.00 26.22 145 ALA A CA 1
ATOM 1092 C C . ALA A 1 145 ? 24.722 56.176 14.735 1.00 27.81 145 ALA A C 1
ATOM 1093 O O . ALA A 1 145 ? 23.790 57.002 14.836 1.00 25.87 145 ALA A O 1
ATOM 1095 N N . ALA A 1 146 ? 25.602 55.988 15.725 1.00 23.94 146 ALA A N 1
ATOM 1096 C CA . ALA A 1 146 ? 25.491 56.721 16.970 1.00 25.01 146 ALA A CA 1
ATOM 1097 C C . ALA A 1 146 ? 25.794 58.211 16.751 1.00 23.48 146 ALA A C 1
ATOM 1098 O O . ALA A 1 146 ? 25.193 59.067 17.396 1.00 27.28 146 ALA A O 1
ATOM 1100 N N . SER A 1 147 ? 26.744 58.502 15.878 1.00 23.65 147 SER A N 1
ATOM 1101 C CA . SER A 1 147 ? 27.081 59.906 15.604 1.00 24.32 147 SER A CA 1
ATOM 1102 C C . SER A 1 147 ? 25.889 60.669 15.010 1.00 24.42 147 SER A C 1
ATOM 1103 O O . SER A 1 147 ? 25.806 61.895 15.158 1.00 24.43 147 SER A O 1
ATOM 1106 N N . ALA A 1 148 ? 25.004 59.935 14.329 1.00 24.92 148 ALA A N 1
ATOM 1107 C CA . ALA A 1 148 ? 23.791 60.577 13.726 1.00 22.63 148 ALA A CA 1
ATOM 1108 C C . ALA A 1 148 ? 22.568 60.409 14.635 1.00 27.04 148 ALA A C 1
ATOM 1109 O O . ALA A 1 148 ? 21.440 60.770 14.244 1.00 25.45 148 ALA A O 1
ATOM 1111 N N . THR A 1 149 ? 22.791 59.903 15.855 1.00 24.36 149 THR A N 1
ATOM 1112 C CA . THR A 1 149 ? 21.731 59.656 16.845 1.00 24.46 149 THR A CA 1
ATOM 1113 C C . THR A 1 149 ? 21.763 60.745 17.904 1.00 28.38 149 THR A C 1
ATOM 1114 O O . THR A 1 149 ? 22.733 60.861 18.707 1.00 25.20 149 THR A O 1
ATOM 1118 N N . TYR A 1 150 ? 20.685 61.510 17.944 1.00 23.74 150 TYR A N 1
ATOM 1119 C CA . TYR A 1 150 ? 20.566 62.628 18.857 1.00 25.76 150 TYR A CA 1
ATOM 1120 C C . TYR A 1 150 ? 19.582 62.501 20.015 1.00 23.03 150 TYR A C 1
ATOM 1121 O O . TYR A 1 150 ? 19.589 63.350 20.893 1.00 24.98 150 TYR A O 1
ATOM 1130 N N . SER A 1 151 ? 18.735 61.468 20.035 1.00 26.68 151 SER A N 1
ATOM 1131 C CA . SER A 1 151 ? 17.789 61.369 21.146 1.00 26.43 151 SER A CA 1
ATOM 1132 C C . SER A 1 151 ? 18.483 60.993 22.458 1.00 29.73 151 SER A C 1
ATOM 1133 O O . SER A 1 151 ? 17.972 61.303 23.550 1.00 29.98 151 SER A O 1
ATOM 1136 N N . ALA A 1 152 ? 19.646 60.345 22.349 1.00 26.60 152 ALA A N 1
ATOM 1137 C CA . ALA A 1 152 ? 20.359 59.903 23.538 1.00 26.72 152 ALA A CA 1
ATOM 1138 C C . ALA A 1 152 ? 21.759 59.420 23.206 1.00 27.69 152 ALA A C 1
ATOM 1139 O O . ALA A 1 152 ? 22.129 59.262 22.045 1.00 31.30 152 ALA A O 1
ATOM 1141 N N . GLY A 1 153 ? 22.523 59.202 24.261 1.00 26.46 153 GLY A N 1
ATOM 1142 C CA . GLY A 1 153 ? 23.844 58.623 24.118 1.00 28.22 153 GLY A CA 1
ATOM 1143 C C . GLY A 1 153 ? 25.017 59.426 23.620 1.00 28.97 153 GLY A C 1
ATOM 1144 O O . GLY A 1 153 ? 26.081 58.834 23.361 1.00 27.84 153 GLY A O 1
ATOM 1145 N N . ARG A 1 154 ? 24.894 60.749 23.484 1.00 25.91 154 ARG A N 1
ATOM 1146 C CA . ARG A 1 154 ? 26.049 61.467 22.943 1.00 26.00 154 ARG A CA 1
ATOM 1147 C C . ARG A 1 154 ? 27.097 61.907 23.966 1.00 27.95 154 ARG A C 1
ATOM 1148 O O . ARG A 1 154 ? 28.167 62.364 23.576 1.00 26.67 154 ARG A O 1
ATOM 1156 N N . LYS A 1 155 ? 26.788 61.807 25.250 1.00 24.83 155 LYS A N 1
ATOM 1157 C CA . LYS A 1 155 ? 27.716 62.304 26.246 1.00 26.40 155 LYS A CA 1
ATOM 1158 C C . LYS A 1 155 ? 28.609 61.252 26.889 1.00 26.18 155 LYS A C 1
ATOM 1159 O O . LYS A 1 155 ? 28.273 60.072 26.933 1.00 25.09 155 LYS A O 1
ATOM 1165 N N . GLY A 1 156 ? 29.760 61.723 27.353 1.00 25.45 156 GLY A N 1
ATOM 1166 C CA . GLY A 1 156 ? 30.658 60.880 28.118 1.00 23.71 156 GLY A CA 1
ATOM 1167 C C . GLY A 1 156 ? 31.520 59.903 27.348 1.00 25.88 156 GLY A C 1
ATOM 1168 O O . GLY A 1 156 ? 32.340 59.223 27.972 1.00 26.70 156 GLY A O 1
ATOM 1169 N N . VAL A 1 157 ? 31.354 59.847 26.027 1.00 25.54 157 VAL A N 1
ATOM 1170 C CA . VAL A 1 157 ? 32.098 58.875 25.213 1.00 28.10 157 VAL A CA 1
ATOM 1171 C C . VAL A 1 157 ? 32.963 59.479 24.101 1.00 27.02 157 VAL A C 1
ATOM 1172 O O . VAL A 1 157 ? 33.213 58.832 23.065 1.00 31.69 157 VAL A O 1
ATOM 1176 N N . GLY A 1 158 ? 33.417 60.706 24.332 1.00 29.26 158 GLY A N 1
ATOM 1177 C CA . GLY A 1 158 ? 34.276 61.408 23.384 1.00 30.14 158 GLY A CA 1
ATOM 1178 C C . GLY A 1 158 ? 33.572 61.978 22.172 1.00 30.31 158 GLY A C 1
ATOM 1179 O O . GLY A 1 158 ? 32.354 61.849 22.048 1.00 27.11 158 GLY A O 1
ATOM 1180 N N . PRO A 1 159 ? 34.320 62.581 21.242 1.00 28.09 159 PRO A N 1
ATOM 1181 C CA . PRO A 1 159 ? 33.766 63.179 20.034 1.00 25.53 159 PRO A CA 1
ATOM 1182 C C . PRO A 1 159 ? 32.974 62.236 19.164 1.00 26.55 159 PRO A C 1
ATOM 1183 O O . PRO A 1 159 ? 33.272 61.034 19.043 1.00 22.82 159 PRO A O 1
ATOM 1187 N N . ALA A 1 160 ? 31.950 62.794 18.543 1.00 23.02 160 ALA A N 1
ATOM 1188 C CA . ALA A 1 160 ? 31.203 62.046 17.559 1.00 23.59 160 ALA A CA 1
ATOM 1189 C C . ALA A 1 160 ? 32.062 62.080 16.257 1.00 24.24 160 ALA A C 1
ATOM 1190 O O . ALA A 1 160 ? 33.091 62.763 16.179 1.00 21.77 160 ALA A O 1
ATOM 1192 N N . ALA A 1 161 ? 31.610 61.381 15.228 1.00 25.54 161 ALA A N 1
ATOM 1193 C CA . ALA A 1 161 ? 32.294 61.417 13.951 1.00 24.86 161 ALA A CA 1
ATOM 1194 C C . ALA A 1 161 ? 32.345 62.863 13.460 1.00 27.80 161 ALA A C 1
ATOM 1195 O O . ALA A 1 161 ? 31.421 63.667 13.645 1.00 25.20 161 ALA A O 1
ATOM 1197 N N . VAL A 1 162 ? 33.468 63.192 12.856 1.00 23.04 162 VAL A N 1
ATOM 1198 C CA . VAL A 1 162 ? 33.699 64.483 12.229 1.00 21.92 162 VAL A CA 1
ATOM 1199 C C . VAL A 1 162 ? 32.531 64.785 11.227 1.00 21.40 162 VAL A C 1
ATOM 1200 O O . VAL A 1 162 ? 32.131 63.899 10.462 1.00 22.56 162 VAL A O 1
ATOM 1204 N N . GLY A 1 163 ? 32.031 66.021 11.220 1.00 24.08 163 GLY A N 1
ATOM 1205 C CA . GLY A 1 163 ? 30.988 66.380 10.252 1.00 24.67 163 GLY A CA 1
ATOM 1206 C C . GLY A 1 163 ? 29.583 65.947 10.633 1.00 23.06 163 GLY A C 1
ATOM 1207 O O . GLY A 1 163 ? 28.719 65.861 9.788 1.00 24.55 163 GLY A O 1
ATOM 1208 N N . SER A 1 164 ? 29.352 65.676 11.904 1.00 21.84 164 SER A N 1
ATOM 1209 C CA . SER A 1 164 ? 28.007 65.248 12.296 1.00 25.61 164 SER A CA 1
ATOM 1210 C C . SER A 1 164 ? 27.152 66.514 12.677 1.00 23.99 164 SER A C 1
ATOM 1211 O O . SER A 1 164 ? 27.540 67.341 13.531 1.00 25.36 164 SER A O 1
ATOM 1214 N N . PHE A 1 165 ? 25.983 66.647 12.039 1.00 22.22 165 PHE A N 1
ATOM 1215 C CA . PHE A 1 165 ? 25.065 67.783 12.289 1.00 22.33 165 PHE A CA 1
ATOM 1216 C C . PHE A 1 165 ? 23.640 67.298 12.503 1.00 22.20 165 PHE A C 1
ATOM 1217 O O . PHE A 1 165 ? 23.273 66.233 12.001 1.00 21.45 165 PHE A O 1
ATOM 1225 N N . ALA A 1 166 ? 22.831 68.111 13.194 1.00 22.96 166 ALA A N 1
ATOM 1226 C CA . ALA A 1 166 ? 21.418 67.732 13.378 1.00 21.73 166 ALA A CA 1
ATOM 1227 C C . ALA A 1 166 ? 20.570 68.949 13.092 1.00 23.21 166 ALA A C 1
ATOM 1228 O O . ALA A 1 166 ? 21.043 70.085 13.227 1.00 23.79 166 ALA A O 1
ATOM 1230 N N . ILE A 1 167 ? 19.329 68.696 12.685 1.00 21.70 167 ILE A N 1
ATOM 1231 C CA . ILE A 1 167 ? 18.355 69.807 12.535 1.00 25.09 167 ILE A CA 1
ATOM 1232 C C . ILE A 1 167 ? 17.134 69.367 13.353 1.00 22.76 167 ILE A C 1
ATOM 1233 O O . ILE A 1 167 ? 16.940 68.175 13.631 1.00 24.21 167 ILE A O 1
ATOM 1238 N N . PRO A 1 168 ? 16.285 70.316 13.754 1.00 25.10 168 PRO A N 1
ATOM 1239 C CA . PRO A 1 168 ? 15.090 69.974 14.546 1.00 24.46 168 PRO A CA 1
ATOM 1240 C C . PRO A 1 168 ? 14.100 69.156 13.711 1.00 25.25 168 PRO A C 1
ATOM 1241 O O . PRO A 1 168 ? 13.934 69.410 12.506 1.00 26.63 168 PRO A O 1
ATOM 1245 N N . ALA A 1 169 ? 13.470 68.154 14.319 1.00 24.43 169 ALA A N 1
ATOM 1246 C CA . ALA A 1 169 ? 12.472 67.379 13.602 1.00 23.08 169 ALA A CA 1
ATOM 1247 C C . ALA A 1 169 ? 11.162 68.181 13.665 1.00 25.54 169 ALA A C 1
ATOM 1248 O O . ALA A 1 169 ? 10.916 68.916 14.636 1.00 24.43 169 ALA A O 1
ATOM 1250 N N . PRO A 1 170 ? 10.331 68.064 12.614 1.00 26.78 170 PRO A N 1
ATOM 1251 C CA . PRO A 1 170 ? 9.037 68.772 12.563 1.00 26.46 170 PRO A CA 1
ATOM 1252 C C . PRO A 1 170 ? 8.154 68.062 13.594 1.00 23.90 170 PRO A C 1
ATOM 1253 O O . PRO A 1 170 ? 7.959 66.848 13.520 1.00 29.11 170 PRO A O 1
ATOM 1257 N N . PHE A 1 171 ? 7.603 68.800 14.557 1.00 25.98 171 PHE A N 1
ATOM 1258 C CA . PHE A 1 171 ? 6.834 68.152 15.661 1.00 23.12 171 PHE A CA 1
ATOM 1259 C C . PHE A 1 171 ? 5.603 69.019 15.880 1.00 26.65 171 PHE A C 1
ATOM 1260 O O . PHE A 1 171 ? 5.654 70.027 16.593 1.00 27.27 171 PHE A O 1
ATOM 1268 N N . THR A 1 172 ? 4.512 68.623 15.231 1.00 28.81 172 THR A N 1
ATOM 1269 C CA . THR A 1 172 ? 3.281 69.402 15.281 1.00 31.66 172 THR A CA 1
ATOM 1270 C C . THR A 1 172 ? 2.659 69.572 16.667 1.00 31.86 172 THR A C 1
ATOM 1271 O O . THR A 1 172 ? 2.002 70.590 16.915 1.00 31.82 172 THR A O 1
ATOM 1275 N N . TYR A 1 173 ? 2.869 68.612 17.571 1.00 32.35 173 TYR A N 1
ATOM 1276 C CA . TYR A 1 173 ? 2.312 68.730 18.932 1.00 33.20 173 TYR A CA 1
ATOM 1277 C C . TYR A 1 173 ? 3.084 69.762 19.806 1.00 36.12 173 TYR A C 1
ATOM 1278 O O . TYR A 1 173 ? 2.503 70.360 20.728 1.00 31.97 173 TYR A O 1
ATOM 1287 N N . ARG A 1 174 ? 4.379 69.967 19.532 1.00 31.67 174 ARG A N 1
ATOM 1288 C CA . ARG A 1 174 ? 5.167 70.984 20.280 1.00 31.66 174 ARG A CA 1
ATOM 1289 C C . ARG A 1 174 ? 5.908 71.891 19.294 1.00 34.18 174 ARG A C 1
ATOM 1290 O O . ARG A 1 174 ? 7.152 71.976 19.278 1.00 31.38 174 ARG A O 1
ATOM 1298 N N . PRO A 1 175 ? 5.146 72.629 18.480 1.00 31.62 175 PRO A N 1
ATOM 1299 C CA . PRO A 1 175 ? 5.754 73.516 17.487 1.00 30.55 175 PRO A CA 1
ATOM 1300 C C . PRO A 1 175 ? 6.526 74.692 18.065 1.00 33.07 175 PRO A C 1
ATOM 1301 O O . PRO A 1 175 ? 6.090 75.332 19.046 1.00 31.55 175 PRO A O 1
ATOM 1305 N N . ARG A 1 176 ? 7.685 74.981 17.476 1.00 29.90 176 ARG A N 1
ATOM 1306 C CA . ARG A 1 176 ? 8.492 76.107 17.966 1.00 30.60 176 ARG A CA 1
ATOM 1307 C C . ARG A 1 176 ? 8.944 77.051 16.870 1.00 32.34 176 ARG A C 1
ATOM 1308 O O . ARG A 1 176 ? 9.791 77.904 17.116 1.00 33.37 176 ARG A O 1
ATOM 1316 N N . PHE A 1 177 ? 8.393 76.907 15.668 1.00 30.30 177 PHE A N 1
ATOM 1317 C CA . PHE A 1 177 ? 8.772 77.765 14.555 1.00 30.93 177 PHE A CA 1
ATOM 1318 C C . PHE A 1 177 ? 7.519 78.313 13.893 1.00 31.60 177 PHE A C 1
ATOM 1319 O O . PHE A 1 177 ? 6.876 77.613 13.098 1.00 31.38 177 PHE A O 1
ATOM 1327 N N . GLU A 1 178 ? 7.232 79.580 14.171 1.00 30.98 178 GLU A N 1
ATOM 1328 C CA . GLU A 1 178 ? 6.017 80.230 13.661 1.00 35.75 178 GLU A CA 1
ATOM 1329 C C . GLU A 1 178 ? 6.212 81.204 12.515 1.00 34.84 178 GLU A C 1
ATOM 1330 O O . GLU A 1 178 ? 7.215 81.902 12.426 1.00 35.98 178 GLU A O 1
ATOM 1336 N N . ARG A 1 179 ? 5.220 81.229 11.640 1.00 39.78 179 ARG A N 1
ATOM 1337 C CA . ARG A 1 179 ? 5.181 82.168 10.537 1.00 41.35 179 ARG A CA 1
ATOM 1338 C C . ARG A 1 179 ? 3.695 82.433 10.293 1.00 43.64 179 ARG A C 1
ATOM 1339 O O . ARG A 1 179 ? 2.907 81.504 10.162 1.00 38.98 179 ARG A O 1
ATOM 1347 N N . ASN A 1 180 ? 3.322 83.712 10.299 1.00 45.78 180 ASN A N 1
ATOM 1348 C CA . ASN A 1 180 ? 1.926 84.101 10.092 1.00 49.52 180 ASN A CA 1
ATOM 1349 C C . ASN A 1 180 ? 1.038 83.417 11.127 1.00 49.10 180 ASN A C 1
ATOM 1350 O O . ASN A 1 180 ? 0.005 82.848 10.791 1.00 51.73 180 ASN A O 1
ATOM 1355 N N . GLY A 1 181 ? 1.450 83.459 12.387 1.00 48.93 181 GLY A N 1
ATOM 1356 C CA . GLY A 1 181 ? 0.665 82.837 13.436 1.00 47.90 181 GLY A CA 1
ATOM 1357 C C . GLY A 1 181 ? 0.358 81.351 13.318 1.00 46.95 181 GLY A C 1
ATOM 1358 O O . GLY A 1 181 ? -0.597 80.869 13.926 1.00 48.43 181 GLY A O 1
ATOM 1359 N N . ALA A 1 182 ? 1.152 80.595 12.566 1.00 41.05 182 ALA A N 1
ATOM 1360 C CA . ALA A 1 182 ? 0.889 79.166 12.453 1.00 37.43 182 ALA A CA 1
ATOM 1361 C C . ALA A 1 182 ? 2.235 78.416 12.432 1.00 35.54 182 ALA A C 1
ATOM 1362 O O . ALA A 1 182 ? 3.256 79.038 12.211 1.00 28.90 182 ALA A O 1
ATOM 1364 N N . TYR A 1 183 ? 2.209 77.110 12.674 1.00 33.21 183 TYR A N 1
ATOM 1365 C CA . TYR A 1 183 ? 3.443 76.309 12.666 1.00 32.45 183 TYR A CA 1
ATOM 1366 C C . TYR A 1 183 ? 3.897 76.079 11.241 1.00 31.62 183 TYR A C 1
ATOM 1367 O O . TYR A 1 183 ? 3.322 75.267 10.525 1.00 34.81 183 TYR A O 1
ATOM 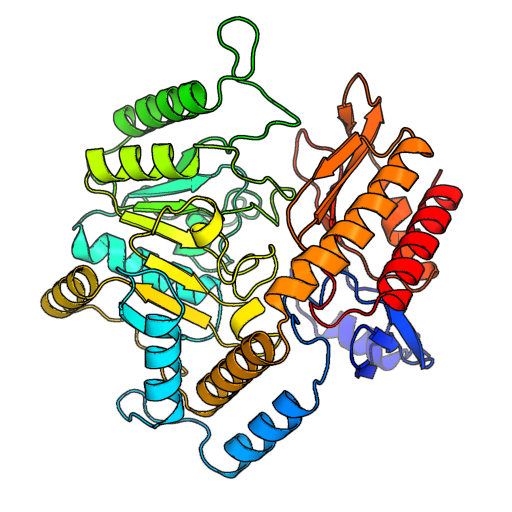1376 N N . ASP A 1 184 ? 4.944 76.772 10.820 1.00 30.58 184 ASP A N 1
ATOM 1377 C CA . ASP A 1 184 ? 5.392 76.608 9.444 1.00 29.10 184 ASP A CA 1
ATOM 1378 C C . ASP A 1 184 ? 6.610 75.665 9.446 1.00 27.68 184 ASP A C 1
ATOM 1379 O O . ASP A 1 184 ? 7.739 76.136 9.456 1.00 29.92 184 ASP A O 1
ATOM 1384 N N . TYR A 1 185 ? 6.359 74.362 9.437 1.00 28.07 185 TYR A N 1
ATOM 1385 C CA . TYR A 1 185 ? 7.460 73.373 9.481 1.00 27.07 185 TYR A CA 1
ATOM 1386 C C . TYR A 1 185 ? 8.289 73.317 8.219 1.00 30.53 185 TYR A C 1
ATOM 1387 O O . TYR A 1 185 ? 9.427 72.861 8.260 1.00 28.38 185 TYR A O 1
ATOM 1396 N N . LEU A 1 186 ? 7.744 73.791 7.095 1.00 27.31 186 LEU A N 1
ATOM 1397 C CA . LEU A 1 186 ? 8.521 73.815 5.866 1.00 29.11 186 LEU A CA 1
ATOM 1398 C C . LEU A 1 186 ? 9.483 74.998 5.958 1.00 30.07 186 LEU A C 1
ATOM 1399 O O . LEU A 1 186 ? 10.644 74.914 5.549 1.00 27.98 186 LEU A O 1
ATOM 1404 N N . ALA A 1 187 ? 9.016 76.119 6.508 1.00 27.22 187 ALA A N 1
ATOM 1405 C CA . ALA A 1 187 ? 9.914 77.248 6.665 1.00 27.08 187 ALA A CA 1
ATOM 1406 C C . ALA A 1 187 ? 10.977 76.872 7.704 1.00 27.92 187 ALA A C 1
ATOM 1407 O O . ALA A 1 187 ? 12.121 77.344 7.649 1.00 25.48 187 ALA A O 1
ATOM 1409 N N . GLU A 1 188 ? 10.578 76.087 8.680 1.00 24.54 188 GLU A N 1
ATOM 1410 C CA . GLU A 1 188 ? 11.546 75.672 9.734 1.00 26.13 188 GLU A CA 1
ATOM 1411 C C . GLU A 1 188 ? 12.667 74.822 9.134 1.00 26.58 188 GLU A C 1
ATOM 1412 O O . GLU A 1 188 ? 13.855 74.951 9.515 1.00 26.50 188 GLU A O 1
ATOM 1418 N N . LEU A 1 189 ? 12.281 73.993 8.173 1.00 23.78 189 LEU A N 1
ATOM 1419 C CA . LEU A 1 189 ? 13.218 73.124 7.441 1.00 25.96 189 LEU A CA 1
ATOM 1420 C C . LEU A 1 189 ? 14.186 73.995 6.616 1.00 27.85 189 LEU A C 1
ATOM 1421 O O . LEU A 1 189 ? 15.397 73.765 6.587 1.00 23.70 189 LEU A O 1
ATOM 1426 N N . ASP A 1 190 ? 13.672 75.025 5.940 1.00 26.28 190 ASP A N 1
ATOM 1427 C CA . ASP A 1 190 ? 14.550 75.920 5.190 1.00 25.20 190 ASP A CA 1
ATOM 1428 C C . ASP A 1 190 ? 15.524 76.656 6.096 1.00 27.55 190 ASP A C 1
ATOM 1429 O O . ASP A 1 190 ? 16.714 76.817 5.764 1.00 24.32 190 ASP A O 1
ATOM 1434 N N . TYR A 1 191 ? 15.011 77.139 7.224 1.00 23.44 191 TYR A N 1
ATOM 1435 C CA . TYR A 1 191 ? 15.815 77.877 8.175 1.00 23.77 191 TYR A CA 1
ATOM 1436 C C . TYR A 1 191 ? 16.959 76.958 8.680 1.00 24.91 191 TYR A C 1
ATOM 1437 O O . TYR A 1 191 ? 18.142 77.355 8.749 1.00 25.88 191 TYR A O 1
ATOM 1446 N N . ALA A 1 192 ? 16.598 75.722 8.970 1.00 23.41 192 ALA A N 1
ATOM 1447 C CA . ALA A 1 192 ? 17.604 74.762 9.477 1.00 22.52 192 ALA A CA 1
ATOM 1448 C C . ALA A 1 192 ? 18.674 74.472 8.454 1.00 24.61 192 ALA A C 1
ATOM 1449 O O . ALA A 1 192 ? 19.873 74.453 8.797 1.00 25.20 192 ALA A O 1
ATOM 1451 N N . PHE A 1 193 ? 18.279 74.249 7.199 1.00 22.71 193 PHE A N 1
ATOM 1452 C CA . PHE A 1 193 ? 19.288 73.985 6.183 1.00 26.68 193 PHE A CA 1
ATOM 1453 C C . PHE A 1 193 ? 20.141 75.169 5.867 1.00 27.51 193 PHE A C 1
ATOM 1454 O O . PHE A 1 193 ? 21.312 75.005 5.475 1.00 24.19 193 PHE A O 1
ATOM 1462 N N . ASP A 1 194 ? 19.617 76.389 6.039 1.00 23.06 194 ASP A N 1
ATOM 1463 C CA . ASP A 1 194 ? 20.484 77.533 5.786 1.00 26.89 194 ASP A CA 1
ATOM 1464 C C . ASP A 1 194 ? 21.590 77.548 6.816 1.00 26.86 194 ASP A C 1
ATOM 1465 O O . ASP A 1 194 ? 22.702 77.961 6.535 1.00 26.60 194 ASP A O 1
ATOM 1470 N N . LEU A 1 195 ? 21.272 77.131 8.041 1.00 26.38 195 LEU A N 1
ATOM 1471 C CA . LEU A 1 195 ? 22.277 77.122 9.112 1.00 25.39 195 LEU A CA 1
ATOM 1472 C C . LEU A 1 195 ? 23.284 75.988 8.825 1.00 21.99 195 LEU A C 1
ATOM 1473 O O . LEU A 1 195 ? 24.510 76.165 9.033 1.00 24.35 195 LEU A O 1
ATOM 1478 N N . ILE A 1 196 ? 22.775 74.860 8.352 1.00 22.23 196 ILE A N 1
ATOM 1479 C CA . ILE A 1 196 ? 23.641 73.702 8.000 1.00 22.85 196 ILE A CA 1
ATOM 1480 C C . ILE A 1 196 ? 24.621 74.186 6.935 1.00 26.11 196 ILE A C 1
ATOM 1481 O O . ILE A 1 196 ? 25.863 74.042 7.063 1.00 22.79 196 ILE A O 1
ATOM 1486 N N . ASP A 1 197 ? 24.067 74.799 5.882 1.00 23.28 197 ASP A N 1
ATOM 1487 C CA . ASP A 1 197 ? 24.898 75.272 4.789 1.00 27.83 197 ASP A CA 1
ATOM 1488 C C . ASP A 1 197 ? 26.036 76.175 5.257 1.00 27.46 197 ASP A C 1
ATOM 1489 O O . ASP A 1 197 ? 27.160 76.113 4.729 1.00 24.42 197 ASP A O 1
ATOM 1494 N N . ARG A 1 198 ? 25.755 77.060 6.207 1.00 24.74 198 ARG A N 1
ATOM 1495 C CA . ARG A 1 198 ? 26.799 77.975 6.655 1.00 25.80 198 ARG A CA 1
ATOM 1496 C C . ARG A 1 198 ? 27.859 77.229 7.468 1.00 29.40 198 ARG A C 1
ATOM 1497 O O . ARG A 1 198 ? 29.035 77.637 7.487 1.00 28.42 198 ARG A O 1
ATOM 1505 N N . GLN A 1 199 ? 27.455 76.167 8.164 1.00 24.87 199 GLN A N 1
ATOM 1506 C CA . GLN A 1 199 ? 28.430 75.439 9.001 1.00 28.16 199 GLN A CA 1
ATOM 1507 C C . GLN A 1 199 ? 29.243 74.432 8.223 1.00 27.71 199 GLN A C 1
ATOM 1508 O O . GLN A 1 199 ? 30.380 74.095 8.600 1.00 29.50 199 GLN A O 1
ATOM 1514 N N . SER A 1 200 ? 28.659 73.927 7.156 1.00 26.89 200 SER A N 1
ATOM 1515 C CA . SER A 1 200 ? 29.329 72.915 6.351 1.00 29.27 200 SER A CA 1
ATOM 1516 C C . SER A 1 200 ? 30.662 73.304 5.725 1.00 31.22 200 SER A C 1
ATOM 1517 O O . SER A 1 200 ? 30.882 74.455 5.310 1.00 27.77 200 SER A O 1
ATOM 1520 N N . SER A 1 201 ? 31.540 72.306 5.619 1.00 28.72 201 SER A N 1
ATOM 1521 C CA . SER A 1 201 ? 32.831 72.492 4.969 1.00 26.70 201 SER A CA 1
ATOM 1522 C C . SER A 1 201 ? 32.652 72.248 3.470 1.00 26.83 201 SER A C 1
ATOM 1523 O O . SER A 1 201 ? 33.631 72.221 2.708 1.00 29.67 201 SER A O 1
ATOM 1526 N N . GLY A 1 202 ? 31.405 72.078 3.021 1.00 23.33 202 GLY A N 1
ATOM 1527 C CA . GLY A 1 202 ? 31.152 71.829 1.602 1.00 23.18 202 GLY A CA 1
ATOM 1528 C C . GLY A 1 202 ? 31.251 70.333 1.305 1.00 24.94 202 GLY A C 1
ATOM 1529 O O . GLY A 1 202 ? 31.508 69.902 0.185 1.00 29.20 202 GLY A O 1
ATOM 1530 N N . ASN A 1 203 ? 30.989 69.549 2.339 1.00 22.44 203 ASN A N 1
ATOM 1531 C CA . ASN A 1 203 ? 31.108 68.094 2.227 1.00 23.42 203 ASN A CA 1
ATOM 1532 C C . ASN A 1 203 ? 29.858 67.364 2.703 1.00 25.70 203 ASN A C 1
ATOM 1533 O O . ASN A 1 203 ? 29.954 66.333 3.359 1.00 23.83 203 ASN A O 1
ATOM 1538 N N . LEU A 1 204 ? 28.666 67.892 2.371 1.00 25.26 204 LEU A N 1
ATOM 1539 C CA . LEU A 1 204 ? 27.451 67.194 2.801 1.00 21.25 204 LEU A CA 1
ATOM 1540 C C . LEU A 1 204 ? 27.268 65.954 1.956 1.00 22.09 204 LEU A C 1
ATOM 1541 O O . LEU A 1 204 ? 27.143 66.019 0.726 1.00 25.51 204 LEU A O 1
ATOM 1546 N N . ALA A 1 205 ? 27.236 64.795 2.626 1.00 22.55 205 ALA A N 1
ATOM 1547 C CA . ALA A 1 205 ? 27.094 63.563 1.911 1.00 23.28 205 ALA A CA 1
ATOM 1548 C C . ALA A 1 205 ? 25.663 63.021 1.912 1.00 21.57 205 ALA A C 1
ATOM 1549 O O . ALA A 1 205 ? 25.205 62.471 0.897 1.00 24.02 205 ALA A O 1
ATOM 1551 N N . ALA A 1 206 ? 24.994 63.151 3.047 1.00 24.54 206 ALA A N 1
ATOM 1552 C CA . ALA A 1 206 ? 23.638 62.614 3.190 1.00 23.58 206 ALA A CA 1
ATOM 1553 C C . ALA A 1 206 ? 22.865 63.133 4.362 1.00 23.74 206 ALA A C 1
ATOM 1554 O O . ALA A 1 206 ? 23.403 63.656 5.347 1.00 21.93 206 ALA A O 1
ATOM 1556 N N . PHE A 1 207 ? 21.546 62.961 4.259 1.00 20.80 207 PHE A N 1
ATOM 1557 C CA . PHE A 1 207 ? 20.677 63.264 5.377 1.00 22.27 207 PHE A CA 1
ATOM 1558 C C . PHE A 1 207 ? 20.101 61.900 5.720 1.00 20.25 207 PHE A C 1
ATOM 1559 O O . PHE A 1 207 ? 19.682 61.182 4.819 1.00 23.02 207 PHE A O 1
ATOM 1567 N N . ILE A 1 208 ? 20.050 61.535 6.997 1.00 19.93 208 ILE A N 1
ATOM 1568 C CA . ILE A 1 208 ? 19.425 60.241 7.369 1.00 20.90 208 ILE A CA 1
ATOM 1569 C C . ILE A 1 208 ? 18.223 60.555 8.255 1.00 21.07 208 ILE A C 1
ATOM 1570 O O . ILE A 1 208 ? 18.288 61.449 9.131 1.00 23.08 208 ILE A O 1
ATOM 1575 N N . ALA A 1 209 ? 17.116 59.838 8.010 1.00 22.02 209 ALA A N 1
ATOM 1576 C CA . ALA A 1 209 ? 15.857 60.103 8.701 1.00 22.12 209 ALA A CA 1
ATOM 1577 C C . ALA A 1 209 ? 14.972 58.903 8.873 1.00 20.99 209 ALA A C 1
ATOM 1578 O O . ALA A 1 209 ? 14.894 58.036 7.981 1.00 22.67 209 ALA A O 1
ATOM 1580 N N . GLU A 1 210 ? 14.269 58.888 10.013 1.00 23.44 210 GLU A N 1
ATOM 1581 C CA . GLU A 1 210 ? 13.264 57.850 10.294 1.00 23.47 210 GLU A CA 1
ATOM 1582 C C . GLU A 1 210 ? 11.953 58.523 9.773 1.00 26.48 210 GLU A C 1
ATOM 1583 O O . GLU A 1 210 ? 11.751 59.713 10.028 1.00 24.48 210 GLU A O 1
ATOM 1589 N N . PRO A 1 211 ? 11.079 57.773 9.079 1.00 24.09 211 PRO A N 1
ATOM 1590 C CA . PRO A 1 211 ? 9.825 58.424 8.591 1.00 27.32 211 PRO A CA 1
ATOM 1591 C C . PRO A 1 211 ? 8.917 58.812 9.763 1.00 23.13 211 PRO A C 1
ATOM 1592 O O . PRO A 1 211 ? 8.112 59.754 9.669 1.00 25.94 211 PRO A O 1
ATOM 1596 N N . ILE A 1 212 ? 8.984 58.030 10.843 1.00 23.10 212 ILE A N 1
ATOM 1597 C CA . ILE A 1 212 ? 8.323 58.349 12.100 1.00 23.92 212 ILE A CA 1
ATOM 1598 C C . ILE A 1 212 ? 9.444 58.101 13.123 1.00 25.52 212 ILE A C 1
ATOM 1599 O O . ILE A 1 212 ? 9.962 56.981 13.192 1.00 27.62 212 ILE A O 1
ATOM 1604 N N . LEU A 1 213 ? 9.828 59.141 13.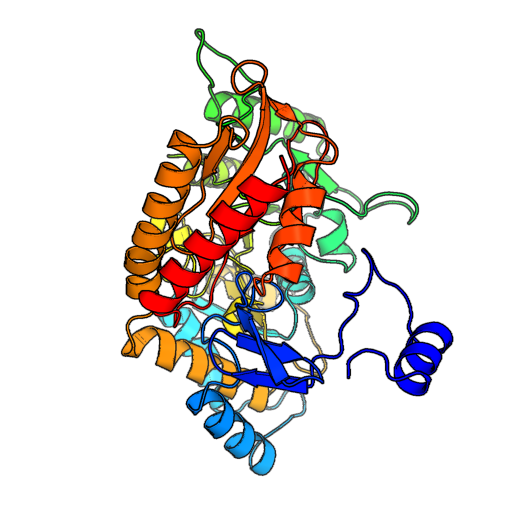866 1.00 25.09 213 LEU A N 1
ATOM 1605 C CA . LEU A 1 213 ? 10.914 59.041 14.894 1.00 26.38 213 LEU A CA 1
ATOM 1606 C C . LEU A 1 213 ? 10.349 58.276 16.069 1.00 25.04 213 LEU A C 1
ATOM 1607 O O . LEU A 1 213 ? 9.451 58.754 16.730 1.00 28.53 213 LEU A O 1
ATOM 1612 N N . SER A 1 214 ? 10.848 57.081 16.332 1.00 23.56 214 SER A N 1
ATOM 1613 C CA . SER A 1 214 ? 10.237 56.277 17.399 1.00 24.88 214 SER A CA 1
ATOM 1614 C C . SER A 1 214 ? 10.787 56.603 18.781 1.00 28.68 214 SER A C 1
ATOM 1615 O O . SER A 1 214 ? 10.060 57.069 19.663 1.00 26.13 214 SER A O 1
ATOM 1618 N N . SER A 1 215 ? 12.093 56.398 18.956 1.00 31.06 215 SER A N 1
ATOM 1619 C CA . SER A 1 215 ? 12.747 56.686 20.232 1.00 30.52 215 SER A CA 1
ATOM 1620 C C . SER A 1 215 ? 12.513 58.101 20.648 1.00 30.67 215 SER A C 1
ATOM 1621 O O . SER A 1 215 ? 12.405 58.401 21.845 1.00 32.86 215 SER A O 1
ATOM 1624 N N . GLY A 1 216 ? 12.476 58.987 19.651 1.00 30.09 216 GLY A N 1
ATOM 1625 C CA . GLY A 1 216 ? 12.256 60.408 19.880 1.00 27.02 216 GLY A CA 1
ATOM 1626 C C . GLY A 1 216 ? 10.849 60.842 20.282 1.00 29.04 216 GLY A C 1
ATOM 1627 O O . GLY A 1 216 ? 10.605 62.035 20.511 1.00 31.45 216 GLY A O 1
ATOM 1628 N N . GLY A 1 217 ? 9.917 59.891 20.358 1.00 25.42 217 GLY A N 1
ATOM 1629 C CA . GLY A 1 217 ? 8.574 60.232 20.807 1.00 27.30 217 GLY A CA 1
ATOM 1630 C C . GLY A 1 217 ? 7.437 60.032 19.822 1.00 29.14 217 GLY A C 1
ATOM 1631 O O . GLY A 1 217 ? 6.418 60.706 19.964 1.00 31.32 217 GLY A O 1
ATOM 1632 N N . ILE A 1 218 ? 7.606 59.114 18.859 1.00 26.27 218 ILE A N 1
ATOM 1633 C CA . ILE A 1 218 ? 6.612 58.845 17.813 1.00 28.23 218 ILE A CA 1
ATOM 1634 C C . ILE A 1 218 ? 6.257 60.161 17.134 1.00 32.07 218 ILE A C 1
ATOM 1635 O O . ILE A 1 218 ? 5.106 60.665 17.198 1.00 29.10 218 ILE A O 1
ATOM 1640 N N . ILE A 1 219 ? 7.264 60.747 16.504 1.00 28.70 219 ILE A N 1
ATOM 1641 C CA . ILE A 1 219 ? 7.084 62.017 15.817 1.00 27.39 219 ILE A CA 1
ATOM 1642 C C . ILE A 1 219 ? 6.923 61.668 14.337 1.00 31.37 219 ILE A C 1
ATOM 1643 O O . ILE A 1 219 ? 7.857 61.207 13.690 1.00 27.74 219 ILE A O 1
ATOM 1648 N N . GLU A 1 220 ? 5.727 61.870 13.789 1.00 29.22 220 GLU A N 1
ATOM 1649 C CA . GLU A 1 220 ? 5.516 61.549 12.383 1.00 31.24 220 GLU A CA 1
ATOM 1650 C C . GLU A 1 220 ? 5.828 62.775 11.520 1.00 27.11 220 GLU A C 1
ATOM 1651 O O . GLU A 1 220 ? 5.382 63.872 11.832 1.00 31.33 220 GLU A O 1
ATOM 1657 N N . LEU A 1 221 ? 6.589 62.610 10.433 1.00 27.10 221 LEU A N 1
ATOM 1658 C CA . LEU A 1 221 ? 6.905 63.749 9.569 1.00 28.69 221 LEU A CA 1
ATOM 1659 C C . LEU A 1 221 ? 5.569 64.151 8.946 1.00 28.71 221 LEU A C 1
ATOM 1660 O O . LEU A 1 221 ? 4.887 63.297 8.374 1.00 30.50 221 LEU A O 1
ATOM 1665 N N . PRO A 1 222 ? 5.211 65.445 9.009 1.00 28.71 222 PRO A N 1
ATOM 1666 C CA . PRO A 1 222 ? 3.904 65.845 8.450 1.00 30.21 222 PRO A CA 1
ATOM 1667 C C . PRO A 1 222 ? 3.786 65.972 6.951 1.00 33.05 222 PRO A C 1
ATOM 1668 O O . PRO A 1 222 ? 4.766 65.798 6.209 1.00 26.95 222 PRO A O 1
ATOM 1672 N N . ASP A 1 223 ? 2.570 66.269 6.484 1.00 31.14 223 ASP A N 1
ATOM 1673 C CA . ASP A 1 223 ? 2.362 66.386 5.041 1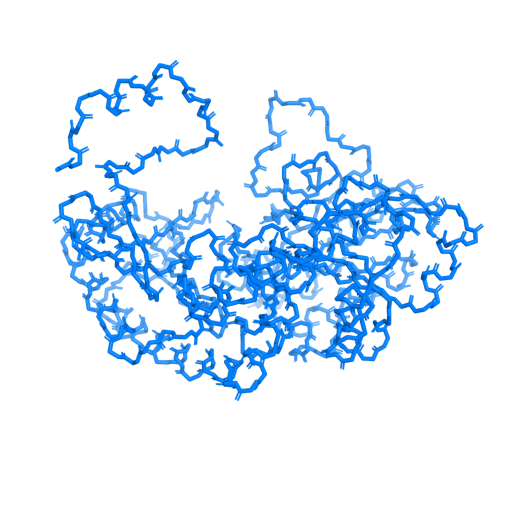.00 32.24 223 ASP A CA 1
ATOM 1674 C C . ASP A 1 223 ? 3.342 67.259 4.289 1.00 29.95 223 ASP A C 1
ATOM 1675 O O . ASP A 1 223 ? 3.555 68.413 4.636 1.00 28.15 223 ASP A O 1
ATOM 1680 N N . GLY A 1 224 ? 3.903 66.689 3.220 1.00 29.17 224 GLY A N 1
ATOM 1681 C CA . GLY A 1 224 ? 4.820 67.413 2.356 1.00 30.73 224 GLY A CA 1
ATOM 1682 C C . GLY A 1 224 ? 6.253 67.605 2.869 1.00 29.19 224 GLY A C 1
ATOM 1683 O O . GLY A 1 224 ? 7.109 68.155 2.168 1.00 28.41 224 GLY A O 1
ATOM 1684 N N . TYR A 1 225 ? 6.511 67.151 4.080 1.00 27.46 225 TYR A N 1
ATOM 1685 C CA . TYR A 1 225 ? 7.838 67.389 4.651 1.00 26.85 225 TYR A CA 1
ATOM 1686 C C . TYR A 1 225 ? 8.915 66.523 3.989 1.00 25.24 225 TYR A C 1
ATOM 1687 O O . TYR A 1 225 ? 9.984 67.032 3.619 1.00 29.79 225 TYR A O 1
ATOM 1696 N N . MET A 1 226 ? 8.653 65.229 3.898 1.00 25.95 226 MET A N 1
ATOM 1697 C CA . MET A 1 226 ? 9.631 64.323 3.304 1.00 26.54 226 MET A CA 1
ATOM 1698 C C . MET A 1 226 ? 9.964 64.778 1.888 1.00 27.79 226 MET A C 1
ATOM 1699 O O . MET A 1 226 ? 11.125 64.815 1.476 1.00 26.67 226 MET A O 1
ATOM 1704 N N . ALA A 1 227 ? 8.948 65.148 1.112 1.00 26.06 227 ALA A N 1
ATOM 1705 C CA . ALA A 1 227 ? 9.256 65.612 -0.241 1.00 25.24 227 ALA A CA 1
ATOM 1706 C C . ALA A 1 227 ? 10.162 66.840 -0.228 1.00 25.97 227 ALA A C 1
ATOM 1707 O O . ALA A 1 227 ? 11.107 66.945 -1.037 1.00 27.20 227 ALA A O 1
ATOM 1709 N N . ALA A 1 228 ? 9.892 67.772 0.692 1.00 25.35 228 ALA A N 1
ATOM 1710 C CA . ALA A 1 228 ? 10.681 69.002 0.792 1.00 24.94 228 ALA A CA 1
ATOM 1711 C C . ALA A 1 228 ? 12.122 68.607 1.227 1.00 25.41 228 ALA A C 1
ATOM 1712 O O . ALA A 1 228 ? 13.106 69.153 0.705 1.00 26.57 228 ALA A O 1
ATOM 1714 N N . LEU A 1 229 ? 12.217 67.665 2.157 1.00 25.07 229 LEU A N 1
ATOM 1715 C CA . LEU A 1 229 ? 13.551 67.199 2.653 1.00 25.88 229 LEU A CA 1
ATOM 1716 C C . LEU A 1 229 ? 14.345 66.618 1.482 1.00 25.60 229 LEU A C 1
ATOM 1717 O O . LEU A 1 229 ? 15.539 66.925 1.266 1.00 25.38 229 LEU A O 1
ATOM 1722 N N . LYS A 1 230 ? 13.689 65.785 0.701 1.00 28.40 230 LYS A N 1
ATOM 1723 C CA . LYS A 1 230 ? 14.368 65.180 -0.442 1.00 27.46 230 LYS A CA 1
ATOM 1724 C C . LYS A 1 230 ? 14.833 66.268 -1.393 1.00 27.74 230 LYS A C 1
ATOM 1725 O O . LYS A 1 230 ? 15.913 66.175 -1.943 1.00 25.09 230 LYS A O 1
ATOM 1731 N N . ARG A 1 231 ? 14.054 67.336 -1.591 1.00 27.18 231 ARG A N 1
ATOM 1732 C CA . ARG A 1 231 ? 14.515 68.385 -2.496 1.00 24.92 231 ARG A CA 1
ATOM 1733 C C . ARG A 1 231 ? 15.725 69.120 -1.923 1.00 25.19 231 ARG A C 1
ATOM 1734 O O . ARG A 1 231 ? 16.614 69.507 -2.688 1.00 27.47 231 ARG A O 1
ATOM 1742 N N . LYS A 1 232 ? 15.778 69.299 -0.596 1.00 23.51 232 LYS A N 1
ATOM 1743 C CA . LYS A 1 232 ? 16.943 69.955 0.002 1.00 23.19 232 LYS A CA 1
ATOM 1744 C C . LYS A 1 232 ? 18.160 69.080 -0.304 1.00 24.44 232 LYS A C 1
ATOM 1745 O O . LYS A 1 232 ? 19.231 69.594 -0.608 1.00 25.29 232 LYS A O 1
ATOM 1751 N N . CYS A 1 233 ? 18.005 67.761 -0.199 1.00 23.62 233 CYS A N 1
ATOM 1752 C CA . CYS A 1 233 ? 19.154 66.890 -0.490 1.00 24.56 233 CYS A CA 1
ATOM 1753 C C . CYS A 1 233 ? 19.580 66.956 -1.950 1.00 27.11 233 CYS A C 1
ATOM 1754 O O . CYS A 1 233 ? 20.788 67.056 -2.273 1.00 27.88 233 CYS A O 1
ATOM 1757 N N . GLU A 1 234 ? 18.597 66.862 -2.837 1.00 25.58 234 GLU A N 1
ATOM 1758 C CA . GLU A 1 234 ? 18.900 66.922 -4.252 1.00 26.37 234 GLU A CA 1
ATOM 1759 C C . GLU A 1 234 ? 19.610 68.201 -4.616 1.00 26.57 234 GLU A C 1
ATOM 1760 O O . GLU A 1 234 ? 20.545 68.163 -5.417 1.00 26.95 234 GLU A O 1
ATOM 1766 N N . ALA A 1 235 ? 19.198 69.341 -4.049 1.00 26.19 235 ALA A N 1
ATOM 1767 C CA . ALA A 1 235 ? 19.830 70.593 -4.410 1.00 28.43 235 ALA A CA 1
ATOM 1768 C C . ALA A 1 235 ? 21.277 70.687 -3.975 1.00 28.55 235 ALA A C 1
ATOM 1769 O O . ALA A 1 235 ? 22.043 71.504 -4.523 1.00 28.71 235 ALA A O 1
ATOM 1771 N N . ARG A 1 236 ? 21.655 69.842 -3.011 1.00 24.47 236 ARG A N 1
ATOM 1772 C CA . ARG A 1 236 ? 23.002 69.846 -2.467 1.00 24.52 236 ARG A CA 1
ATOM 1773 C C . ARG A 1 236 ? 23.828 68.611 -2.867 1.00 27.89 236 ARG A C 1
ATOM 1774 O O . ARG A 1 236 ? 24.960 68.460 -2.405 1.00 27.94 236 ARG A O 1
ATOM 1782 N N . GLY A 1 237 ? 23.267 67.755 -3.709 1.00 25.03 237 GLY A N 1
ATOM 1783 C CA . GLY A 1 237 ? 23.979 66.562 -4.160 1.00 28.66 237 GLY A CA 1
ATOM 1784 C C . GLY A 1 237 ? 24.166 65.552 -3.040 1.00 28.32 237 GLY A C 1
ATOM 1785 O O . GLY A 1 237 ? 25.123 64.763 -3.064 1.00 29.56 237 GLY A O 1
ATOM 1786 N N . MET A 1 238 ? 23.260 65.595 -2.059 1.00 25.52 238 MET A N 1
ATOM 1787 C CA . MET A 1 238 ? 23.270 64.698 -0.893 1.00 23.51 238 MET A CA 1
ATOM 1788 C C . MET A 1 238 ? 22.355 63.521 -1.136 1.00 26.55 238 MET A C 1
ATOM 1789 O O . MET A 1 238 ? 21.356 63.655 -1.849 1.00 25.79 238 MET A O 1
ATOM 1794 N N . LEU A 1 239 ? 22.667 62.361 -0.547 1.00 24.49 239 LEU A N 1
ATOM 1795 C CA . LEU A 1 239 ? 21.735 61.250 -0.655 1.00 23.16 239 LEU A CA 1
ATOM 1796 C C . LEU A 1 239 ? 20.748 61.384 0.511 1.00 24.12 239 LEU A C 1
ATOM 1797 O O . LEU A 1 239 ? 21.092 61.921 1.533 1.00 26.91 239 LEU A O 1
ATOM 1802 N N . LEU A 1 240 ? 19.528 60.864 0.345 1.00 24.45 240 LEU A N 1
ATOM 1803 C CA . LEU A 1 240 ? 18.577 60.793 1.439 1.00 23.15 240 LEU A CA 1
ATOM 1804 C C . LEU A 1 240 ? 18.531 59.307 1.809 1.00 21.51 240 LEU A C 1
ATOM 1805 O O . LEU A 1 240 ? 18.243 58.434 0.965 1.00 23.78 240 LEU A O 1
ATOM 1810 N N . ILE A 1 241 ? 18.859 59.019 3.068 1.00 21.50 241 ILE A N 1
ATOM 1811 C CA . ILE A 1 241 ? 18.812 57.659 3.563 1.00 20.63 241 ILE A CA 1
ATOM 1812 C C . ILE A 1 241 ? 17.618 57.599 4.511 1.00 20.86 241 ILE A C 1
ATOM 1813 O O . ILE A 1 241 ? 17.547 58.391 5.457 1.00 19.93 241 ILE A O 1
ATOM 1818 N N . LEU A 1 242 ? 16.686 56.666 4.275 1.00 21.82 242 LEU A N 1
ATOM 1819 C CA . LEU A 1 242 ? 15.559 56.549 5.188 1.00 21.50 242 LEU A CA 1
ATOM 1820 C C . LEU A 1 242 ? 15.710 55.256 5.960 1.00 21.15 242 LEU A C 1
ATOM 1821 O O . LEU A 1 242 ? 15.778 54.160 5.390 1.00 22.13 242 LEU A O 1
ATOM 1826 N N . ASP A 1 243 ? 15.691 55.425 7.267 1.00 22.17 243 ASP A N 1
ATOM 1827 C CA . ASP A 1 243 ? 15.844 54.324 8.206 1.00 23.27 243 ASP A CA 1
ATOM 1828 C C . ASP A 1 243 ? 14.457 53.843 8.601 1.00 21.73 243 ASP A C 1
ATOM 1829 O O . ASP A 1 243 ? 13.783 54.494 9.422 1.00 22.96 243 ASP A O 1
ATOM 1834 N N . GLU A 1 244 ? 14.065 52.713 8.030 1.00 21.50 244 GLU A N 1
ATOM 1835 C CA . GLU A 1 244 ? 12.762 52.117 8.319 1.00 25.31 244 GLU A CA 1
ATOM 1836 C C . GLU A 1 244 ? 12.898 50.871 9.210 1.00 24.77 244 GLU A C 1
ATOM 1837 O O . GLU A 1 244 ? 12.127 49.897 9.092 1.00 26.15 244 GLU A O 1
ATOM 1843 N N . ALA A 1 245 ? 13.850 50.939 10.158 1.00 24.12 245 ALA A N 1
ATOM 1844 C CA . ALA A 1 245 ? 14.054 49.839 11.109 1.00 23.99 245 ALA A CA 1
ATOM 1845 C C . ALA A 1 245 ? 12.722 49.521 11.799 1.00 24.31 245 ALA A C 1
ATOM 1846 O O . ALA A 1 245 ? 12.385 48.350 11.976 1.00 25.66 245 ALA A O 1
ATOM 1848 N N . GLN A 1 246 ? 11.983 50.550 12.223 1.00 24.24 246 GLN A N 1
ATOM 1849 C CA . GLN A 1 246 ? 10.709 50.266 12.890 1.00 28.17 246 GLN A CA 1
ATOM 1850 C C . GLN A 1 246 ? 9.458 50.468 12.042 1.00 29.44 246 GLN A C 1
ATOM 1851 O O . GLN A 1 246 ? 8.400 49.870 12.326 1.00 29.30 246 GLN A O 1
ATOM 1857 N N . THR A 1 247 ? 9.554 51.349 11.049 1.00 27.18 247 THR A N 1
ATOM 1858 C CA . THR A 1 247 ? 8.389 51.642 10.210 1.00 24.81 247 THR A CA 1
ATOM 1859 C C . THR A 1 247 ? 8.233 50.705 9.029 1.00 30.87 247 THR A C 1
ATOM 1860 O O . THR A 1 247 ? 7.133 50.628 8.454 1.00 32.11 247 THR A O 1
ATOM 1864 N N . GLY A 1 248 ? 9.293 49.980 8.671 1.00 23.38 248 GLY A N 1
ATOM 1865 C CA . GLY A 1 248 ? 9.197 49.135 7.498 1.00 27.40 248 GLY A CA 1
ATOM 1866 C C . GLY A 1 248 ? 8.455 47.842 7.746 1.00 27.05 248 GLY A C 1
ATOM 1867 O O . GLY A 1 248 ? 8.164 47.498 8.877 1.00 27.09 248 GLY A O 1
ATOM 1868 N N . VAL A 1 249 ? 8.164 47.125 6.671 1.00 24.05 249 VAL A N 1
ATOM 1869 C CA . VAL A 1 249 ? 7.514 45.845 6.718 1.00 22.82 249 VAL A CA 1
ATOM 1870 C C . VAL A 1 249 ? 6.103 45.925 7.320 1.00 25.56 249 VAL A C 1
ATOM 1871 O O . VAL A 1 249 ? 5.723 45.131 8.165 1.00 29.81 249 VAL A O 1
ATOM 1875 N N . GLY A 1 250 ? 5.390 46.953 6.878 1.00 26.59 250 GLY A N 1
ATOM 1876 C CA . GLY A 1 250 ? 3.978 47.080 7.191 1.00 30.83 250 GLY A CA 1
ATOM 1877 C C . GLY A 1 250 ? 3.478 47.688 8.459 1.00 31.65 250 GLY A C 1
ATOM 1878 O O . GLY A 1 250 ? 2.273 47.986 8.571 1.00 29.63 250 GLY A O 1
ATOM 1879 N N . ARG A 1 251 ? 4.366 47.924 9.420 1.00 26.67 251 ARG A N 1
ATOM 1880 C CA . ARG A 1 251 ? 3.879 48.460 10.670 1.00 31.31 251 ARG A CA 1
ATOM 1881 C C . ARG A 1 251 ? 3.017 49.697 10.630 1.00 30.02 251 ARG A C 1
ATOM 1882 O O . ARG A 1 251 ? 2.073 49.804 11.435 1.00 32.57 251 ARG A O 1
ATOM 1890 N N . THR A 1 252 ? 3.309 50.641 9.735 1.00 28.67 252 THR A N 1
ATOM 1891 C CA . THR A 1 252 ? 2.539 51.857 9.685 1.00 26.21 252 THR A CA 1
ATOM 1892 C C . THR A 1 252 ? 1.334 51.801 8.699 1.00 28.00 252 THR A C 1
ATOM 1893 O O . THR A 1 252 ? 0.723 52.833 8.450 1.00 30.19 252 THR A O 1
ATOM 1897 N N . GLY A 1 253 ? 1.032 50.634 8.138 1.00 28.33 253 GLY A N 1
ATOM 1898 C CA . GLY A 1 253 ? -0.115 50.576 7.236 1.00 33.36 253 GLY A CA 1
ATOM 1899 C C . GLY A 1 253 ? 0.188 50.652 5.746 1.00 35.72 253 GLY A C 1
ATOM 1900 O O . GLY A 1 253 ? -0.739 50.782 4.933 1.00 31.81 253 GLY A O 1
ATOM 1901 N N . THR A 1 254 ? 1.480 50.670 5.395 1.00 32.70 254 THR A N 1
ATOM 1902 C CA . THR A 1 254 ? 1.930 50.607 3.998 1.00 32.76 254 THR A CA 1
ATOM 1903 C C . THR A 1 254 ? 3.145 49.693 4.166 1.00 33.76 254 THR A C 1
ATOM 1904 O O . THR A 1 254 ? 3.675 49.572 5.305 1.00 32.11 254 THR A O 1
ATOM 1908 N N . MET A 1 255 ? 3.548 48.992 3.106 1.00 28.91 255 MET A N 1
ATOM 1909 C CA . MET A 1 255 ? 4.676 48.075 3.224 1.00 31.38 255 MET A CA 1
ATOM 1910 C C . MET A 1 255 ? 5.879 48.838 3.777 1.00 28.99 255 MET A C 1
ATOM 1911 O O . MET A 1 255 ? 6.548 48.332 4.682 1.00 28.54 255 MET A O 1
ATOM 1916 N N . PHE A 1 256 ? 6.147 50.017 3.221 1.00 27.23 256 PHE A N 1
ATOM 1917 C CA . PHE A 1 256 ? 7.223 50.872 3.753 1.00 28.13 256 PHE A CA 1
ATOM 1918 C C . PHE A 1 256 ? 6.627 52.245 3.930 1.00 29.51 256 PHE A C 1
ATOM 1919 O O . PHE A 1 256 ? 5.839 52.696 3.076 1.00 29.20 256 PHE A O 1
ATOM 1927 N N . ALA A 1 257 ? 6.995 52.925 5.025 1.00 26.57 257 ALA A N 1
ATOM 1928 C CA . ALA A 1 257 ? 6.457 54.257 5.276 1.00 28.23 257 ALA A CA 1
ATOM 1929 C C . ALA A 1 257 ? 6.753 55.249 4.153 1.00 28.68 257 ALA A C 1
ATOM 1930 O O . ALA A 1 257 ? 5.948 56.154 3.899 1.00 28.92 257 ALA A O 1
ATOM 1932 N N . CYS A 1 258 ? 7.889 55.100 3.468 1.00 27.12 258 CYS A N 1
ATOM 1933 C CA . CYS A 1 258 ? 8.187 56.038 2.381 1.00 30.06 258 CYS A CA 1
ATOM 1934 C C . CYS A 1 258 ? 7.101 55.966 1.270 1.00 32.87 258 CYS A C 1
ATOM 1935 O O . CYS A 1 258 ? 6.963 56.898 0.490 1.00 36.52 258 CYS A O 1
ATOM 1938 N N . GLN A 1 259 ? 6.360 54.864 1.208 1.00 33.66 259 GLN A N 1
ATOM 1939 C CA . GLN A 1 259 ? 5.322 54.710 0.167 1.00 31.68 259 GLN A CA 1
ATOM 1940 C C . GLN A 1 259 ? 4.154 55.658 0.435 1.00 31.45 259 GLN A C 1
ATOM 1941 O O . GLN A 1 259 ? 3.473 56.104 -0.505 1.00 33.00 259 GLN A O 1
ATOM 1947 N N . ARG A 1 260 ? 3.934 56.010 1.694 1.00 32.63 260 ARG A N 1
ATOM 1948 C CA . ARG A 1 260 ? 2.836 56.916 2.032 1.00 36.25 260 ARG A CA 1
ATOM 1949 C C . ARG A 1 260 ? 3.008 58.313 1.435 1.00 39.30 260 ARG A C 1
ATOM 1950 O O . ARG A 1 260 ? 2.048 58.897 0.892 1.00 39.59 260 ARG A O 1
ATOM 1958 N N . ASP A 1 261 ? 4.218 58.867 1.545 1.00 37.36 261 ASP A N 1
ATOM 1959 C CA . ASP A 1 261 ? 4.518 60.199 1.026 1.00 37.94 261 ASP A CA 1
ATOM 1960 C C . ASP A 1 261 ? 4.835 60.140 -0.468 1.00 36.39 261 ASP A C 1
ATOM 1961 O O . ASP A 1 261 ? 4.859 61.167 -1.136 1.00 39.24 261 ASP A O 1
ATOM 1966 N N . GLY A 1 262 ? 5.121 58.949 -0.969 1.00 29.50 262 GLY A N 1
ATOM 1967 C CA . GLY A 1 262 ? 5.498 58.805 -2.367 1.00 33.34 262 GLY A CA 1
ATOM 1968 C C . GLY A 1 262 ? 6.930 59.288 -2.638 1.00 35.59 262 GLY A C 1
ATOM 1969 O O . GLY A 1 262 ? 7.336 59.467 -3.794 1.00 34.13 262 GLY A O 1
ATOM 1970 N N . VAL A 1 263 ? 7.722 59.477 -1.581 1.00 27.65 263 VAL A N 1
ATOM 1971 C CA . VAL A 1 263 ? 9.089 59.956 -1.764 1.00 31.66 263 VAL A CA 1
ATOM 1972 C C . VAL A 1 263 ? 10.026 58.750 -1.624 1.00 32.26 263 VAL A C 1
ATOM 1973 O O . VAL A 1 263 ? 10.047 58.091 -0.596 1.00 34.79 263 VAL A O 1
ATOM 1977 N N . THR A 1 264 ? 10.791 58.474 -2.676 1.00 30.21 264 THR A N 1
ATOM 1978 C CA . THR A 1 264 ? 11.704 57.339 -2.694 1.00 29.03 264 THR A CA 1
ATOM 1979 C C . THR A 1 264 ? 13.099 57.789 -2.285 1.00 27.57 264 THR A C 1
ATOM 1980 O O . THR A 1 264 ? 13.706 58.652 -2.901 1.00 25.90 264 THR A O 1
ATOM 1984 N N . PRO A 1 265 ? 13.630 57.167 -1.237 1.00 27.09 265 PRO A N 1
ATOM 1985 C CA . PRO A 1 265 ? 14.970 57.572 -0.790 1.00 27.18 265 PRO A CA 1
ATOM 1986 C C . PRO A 1 265 ? 16.050 56.991 -1.704 1.00 25.15 265 PRO A C 1
ATOM 1987 O O . PRO A 1 265 ? 15.782 56.111 -2.544 1.00 25.73 265 PRO A O 1
ATOM 1991 N N . ASP A 1 266 ? 17.276 57.489 -1.551 1.00 21.88 266 ASP A N 1
ATOM 1992 C CA . ASP A 1 266 ? 18.408 56.983 -2.331 1.00 23.41 266 ASP A CA 1
ATOM 1993 C C . ASP A 1 266 ? 18.844 55.630 -1.762 1.00 22.21 266 ASP A C 1
ATOM 1994 O O . ASP A 1 266 ? 19.226 54.723 -2.503 1.00 23.17 266 ASP A O 1
ATOM 1999 N N . ILE A 1 267 ? 18.744 55.511 -0.445 1.00 20.98 267 ILE A N 1
ATOM 2000 C CA . ILE A 1 267 ? 19.039 54.255 0.233 1.00 21.86 267 ILE A CA 1
ATOM 2001 C C . ILE A 1 267 ? 17.992 54.058 1.331 1.00 22.77 267 ILE A C 1
ATOM 2002 O O . ILE A 1 267 ? 17.680 54.973 2.085 1.00 21.18 267 ILE A O 1
ATOM 2007 N N . LEU A 1 268 ? 17.460 52.841 1.426 1.00 21.64 268 LEU A N 1
ATOM 2008 C CA . LEU A 1 268 ? 16.470 52.482 2.441 1.00 24.19 268 LEU A CA 1
ATOM 2009 C C . LEU A 1 268 ? 17.127 51.481 3.379 1.00 19.72 268 LEU A C 1
ATOM 2010 O O . LEU A 1 268 ? 17.789 50.598 2.879 1.00 24.18 268 LEU A O 1
ATOM 2015 N N . THR A 1 269 ? 16.985 51.633 4.699 1.00 20.65 269 THR A N 1
ATOM 2016 C CA . THR A 1 269 ? 17.547 50.622 5.590 1.00 22.47 269 THR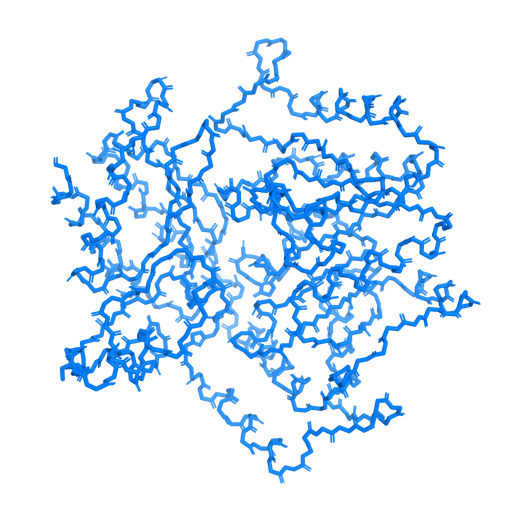 A CA 1
ATOM 2017 C C . THR A 1 269 ? 16.397 49.944 6.335 1.00 21.66 269 THR A C 1
ATOM 2018 O O . THR A 1 269 ? 15.373 50.575 6.668 1.00 23.77 269 THR A O 1
ATOM 2022 N N . LEU A 1 270 ? 16.579 48.659 6.582 1.00 21.51 270 LEU A N 1
ATOM 2023 C CA . LEU A 1 270 ? 15.555 47.841 7.227 1.00 20.42 270 LEU A CA 1
ATOM 2024 C C . LEU A 1 270 ? 16.253 46.964 8.253 1.00 23.05 270 LEU A C 1
ATOM 2025 O O . LEU A 1 270 ? 17.432 46.603 8.077 1.00 22.51 270 LEU A O 1
ATOM 2030 N N . SER A 1 271 ? 15.529 46.608 9.313 1.00 24.87 271 SER A N 1
ATOM 2031 C CA . SER A 1 271 ? 16.134 45.728 10.309 1.00 25.11 271 SER A CA 1
ATOM 2032 C C . SER A 1 271 ? 15.158 45.066 11.285 1.00 28.30 271 SER A C 1
ATOM 2033 O O . SER A 1 271 ? 14.767 43.916 11.090 1.00 28.42 271 SER A O 1
ATOM 2036 N N . LYS A 1 272 ? 14.773 45.794 12.330 1.00 26.88 272 LYS A N 1
ATOM 2037 C CA . LYS A 1 272 ? 13.910 45.210 13.384 1.00 28.52 272 LYS A CA 1
ATOM 2038 C C . LYS A 1 272 ? 12.738 44.396 12.849 1.00 28.39 272 LYS A C 1
ATOM 2039 O O . LYS A 1 272 ? 12.593 43.217 13.161 1.00 30.08 272 LYS A O 1
ATOM 2045 N N . THR A 1 273 ? 11.918 45.038 12.030 1.00 29.14 273 THR A N 1
ATOM 2046 C CA . THR A 1 273 ? 10.728 44.354 11.501 1.00 29.55 273 THR A CA 1
ATOM 2047 C C . THR A 1 273 ? 10.993 43.376 10.373 1.00 32.22 273 THR A C 1
ATOM 2048 O O . THR A 1 273 ? 10.136 42.530 10.075 1.00 32.50 273 THR A O 1
ATOM 2052 N N . LEU A 1 274 ? 12.165 43.469 9.727 1.00 29.37 274 LEU A N 1
ATOM 2053 C CA . LEU A 1 274 ? 12.486 42.559 8.634 1.00 28.57 274 LEU A CA 1
ATOM 2054 C C . LEU A 1 274 ? 12.853 41.204 9.195 1.00 29.75 274 LEU A C 1
ATOM 2055 O O . LEU A 1 274 ? 12.471 40.170 8.636 1.00 30.07 274 LEU A O 1
ATOM 2060 N N . GLY A 1 275 ? 13.608 41.205 10.298 1.00 27.26 275 GLY A N 1
ATOM 2061 C CA . GLY A 1 275 ? 13.993 39.956 10.939 1.00 27.85 275 GLY A CA 1
ATOM 2062 C C . GLY A 1 275 ? 12.868 39.463 11.847 1.00 28.50 275 GLY A C 1
ATOM 2063 O O . GLY A 1 275 ? 12.859 38.292 12.246 1.00 31.04 275 GLY A O 1
ATOM 2064 N N . ALA A 1 276 ? 11.938 40.362 12.181 1.00 28.84 276 ALA A N 1
ATOM 2065 C CA . ALA A 1 276 ? 10.768 40.034 13.028 1.00 33.19 276 ALA A CA 1
ATOM 2066 C C . ALA A 1 276 ? 11.164 39.333 14.350 1.00 35.35 276 ALA A C 1
ATOM 2067 O O . ALA A 1 276 ? 10.423 38.479 14.878 1.00 31.63 276 ALA A O 1
ATOM 2069 N N . GLY A 1 277 ? 12.324 39.713 14.884 1.00 34.55 277 GLY A N 1
ATOM 2070 C CA . GLY A 1 277 ? 12.799 39.121 16.123 1.00 32.20 277 GLY A CA 1
ATOM 2071 C C . GLY A 1 277 ? 14.196 38.524 15.988 1.00 33.20 277 GLY A C 1
ATOM 2072 O O . GLY A 1 277 ? 14.949 38.487 16.981 1.00 32.55 277 GLY A O 1
ATOM 2073 N N . LEU A 1 278 ? 14.528 38.066 14.775 1.00 29.51 278 LEU A N 1
ATOM 2074 C CA . LEU A 1 278 ? 15.815 37.462 14.430 1.00 29.39 278 LEU A CA 1
ATOM 2075 C C . LEU A 1 278 ? 16.794 38.521 13.900 1.00 30.24 278 LEU A C 1
ATOM 2076 O O . LEU A 1 278 ? 16.377 39.504 13.295 1.00 31.09 278 LEU A O 1
ATOM 2081 N N . PRO A 1 279 ? 18.111 38.324 14.103 1.00 30.91 279 PRO A N 1
ATOM 2082 C CA . PRO A 1 279 ? 19.004 39.365 13.575 1.00 29.00 279 PRO A CA 1
ATOM 2083 C C . PRO A 1 279 ? 19.248 39.276 12.067 1.00 28.39 279 PRO A C 1
ATOM 2084 O O . PRO A 1 279 ? 20.120 38.541 11.595 1.00 28.55 279 PRO A O 1
ATOM 2088 N N . LEU A 1 280 ? 18.443 40.039 11.340 1.00 24.78 280 LEU A N 1
ATOM 2089 C CA . LEU A 1 280 ? 18.540 40.181 9.890 1.00 22.81 280 LEU A CA 1
ATOM 2090 C C . LEU A 1 280 ? 18.270 41.688 9.679 1.00 23.27 280 LEU A C 1
ATOM 2091 O O . LEU A 1 280 ? 17.416 42.277 10.347 1.00 26.56 280 LEU A O 1
ATOM 2096 N N . ALA A 1 281 ? 18.989 42.270 8.739 1.00 23.64 281 ALA A N 1
ATOM 2097 C CA . ALA A 1 281 ? 18.840 43.676 8.391 1.00 24.91 281 ALA A CA 1
ATOM 2098 C C . ALA A 1 281 ? 19.226 43.791 6.917 1.00 23.06 281 ALA A C 1
ATOM 2099 O O . ALA A 1 281 ? 19.710 42.834 6.326 1.00 23.80 281 ALA A O 1
ATOM 2101 N N . ALA A 1 282 ? 19.029 44.970 6.344 1.00 22.94 282 ALA A N 1
ATOM 2102 C CA . ALA A 1 282 ? 19.359 45.153 4.954 1.00 22.68 282 ALA A CA 1
ATOM 2103 C C . ALA A 1 282 ? 19.411 46.602 4.557 1.00 21.79 282 ALA A C 1
ATOM 2104 O O . ALA A 1 282 ? 18.895 47.436 5.264 1.00 24.43 282 ALA A O 1
ATOM 2106 N N . ILE A 1 283 ? 20.069 46.884 3.425 1.00 24.00 283 ILE A N 1
ATOM 2107 C CA . ILE A 1 283 ? 19.941 48.212 2.844 1.00 23.00 283 ILE A CA 1
ATOM 2108 C C . ILE A 1 283 ? 19.538 47.930 1.382 1.00 22.13 283 ILE A C 1
ATOM 2109 O O . ILE A 1 283 ? 19.860 46.888 0.811 1.00 24.15 283 ILE A O 1
ATOM 2114 N N . VAL A 1 284 ? 18.766 48.832 0.811 1.00 19.90 284 VAL A N 1
ATOM 2115 C CA . VAL A 1 284 ? 18.404 48.702 -0.608 1.00 19.99 284 VAL A CA 1
ATOM 2116 C C . VAL A 1 284 ? 18.725 50.036 -1.261 1.00 19.31 284 VAL A C 1
ATOM 2117 O O . VAL A 1 284 ? 18.447 51.123 -0.685 1.00 23.51 284 VAL A O 1
ATOM 2121 N N . THR A 1 285 ? 19.322 49.994 -2.462 1.00 21.83 285 THR A N 1
ATOM 2122 C CA . THR A 1 285 ? 19.632 51.260 -3.122 1.00 22.66 285 THR A CA 1
ATOM 2123 C C . THR A 1 285 ? 19.397 51.136 -4.606 1.00 23.81 285 THR A C 1
ATOM 2124 O O . THR A 1 285 ? 19.019 50.066 -5.082 1.00 23.46 285 THR A O 1
ATOM 2128 N N . SER A 1 286 ? 19.605 52.223 -5.348 1.00 24.70 286 SER A N 1
ATOM 2129 C CA . SER A 1 286 ? 19.363 52.131 -6.799 1.00 24.98 286 SER A CA 1
ATOM 2130 C C . SER A 1 286 ? 20.521 51.428 -7.526 1.00 29.51 286 SER A C 1
ATOM 2131 O O . SER A 1 286 ? 21.624 51.297 -6.993 1.00 26.30 286 SER A O 1
ATOM 2134 N N . ALA A 1 287 ? 20.240 50.942 -8.730 1.00 27.54 287 ALA A N 1
ATOM 2135 C CA . ALA A 1 287 ? 21.255 50.311 -9.557 1.00 30.78 287 ALA A CA 1
ATOM 2136 C C . ALA A 1 287 ? 22.376 51.322 -9.848 1.00 30.31 287 ALA A C 1
ATOM 2137 O O . ALA A 1 287 ? 23.568 50.989 -9.810 1.00 29.70 287 ALA A O 1
ATOM 2139 N N . ALA A 1 288 ? 22.002 52.566 -10.119 1.00 30.82 288 ALA A N 1
ATOM 2140 C CA . ALA A 1 288 ? 22.994 53.599 -10.415 1.00 28.59 288 ALA A CA 1
ATOM 2141 C C . ALA A 1 288 ? 23.940 53.864 -9.236 1.00 26.76 288 ALA A C 1
ATOM 2142 O O . ALA A 1 288 ? 25.150 53.984 -9.405 1.00 29.19 288 ALA A O 1
ATOM 2144 N N . ILE A 1 289 ? 23.390 53.950 -8.034 1.00 24.02 289 ILE A N 1
ATOM 2145 C CA . ILE A 1 289 ? 24.242 54.208 -6.880 1.00 23.34 289 ILE A CA 1
ATOM 2146 C C . ILE A 1 289 ? 25.112 52.974 -6.589 1.00 23.44 289 ILE A C 1
ATOM 2147 O O . ILE A 1 289 ? 26.301 53.098 -6.268 1.00 24.19 289 ILE A O 1
ATOM 2152 N N . GLU A 1 290 ? 24.521 51.791 -6.683 1.00 23.71 290 GLU A N 1
ATOM 2153 C CA . GLU A 1 290 ? 25.295 50.569 -6.407 1.00 26.51 290 GLU A CA 1
ATOM 2154 C C . GLU A 1 290 ? 26.442 50.418 -7.432 1.00 28.30 290 GLU A C 1
ATOM 2155 O O . GLU A 1 290 ? 27.565 49.991 -7.093 1.00 29.92 290 GLU A O 1
ATOM 2161 N N . GLU A 1 291 ? 26.157 50.722 -8.697 1.00 26.34 291 GLU A N 1
ATOM 2162 C CA . GLU A 1 291 ? 27.192 50.596 -9.731 1.00 29.30 291 GLU A CA 1
ATOM 2163 C C . GLU A 1 291 ? 28.350 51.525 -9.464 1.00 29.74 291 GLU A C 1
ATOM 2164 O O . GLU A 1 291 ? 29.505 51.134 -9.636 1.00 28.49 291 GLU A O 1
ATOM 2170 N N . ARG A 1 292 ? 28.036 52.758 -9.053 1.00 25.19 292 ARG A N 1
ATOM 2171 C CA . ARG A 1 292 ? 29.066 53.743 -8.756 1.00 27.56 292 ARG A CA 1
ATOM 2172 C C . ARG A 1 292 ? 29.845 53.306 -7.509 1.00 25.57 292 ARG A C 1
ATOM 2173 O O . ARG A 1 292 ? 31.086 53.429 -7.469 1.00 26.01 292 ARG A O 1
ATOM 2181 N N . ALA A 1 293 ? 29.131 52.802 -6.496 1.00 25.04 293 ALA A N 1
ATOM 2182 C CA . ALA A 1 293 ? 29.808 52.354 -5.262 1.00 24.86 293 ALA A CA 1
ATOM 2183 C C . ALA A 1 293 ? 30.774 51.231 -5.630 1.00 25.73 293 ALA A C 1
ATOM 2184 O O . ALA A 1 293 ? 31.897 51.187 -5.144 1.00 26.38 293 ALA A O 1
ATOM 2186 N N . HIS A 1 294 ? 30.322 50.318 -6.473 1.00 23.85 294 HIS A N 1
ATOM 2187 C CA . HIS A 1 294 ? 31.192 49.206 -6.874 1.00 27.43 294 HIS A CA 1
ATOM 2188 C C . HIS A 1 294 ? 32.430 49.712 -7.645 1.00 29.56 294 HIS A C 1
ATOM 2189 O O . HIS A 1 294 ? 33.561 49.269 -7.385 1.00 28.89 294 HIS A O 1
ATOM 2196 N N . GLU A 1 295 ? 32.226 50.621 -8.594 1.00 28.88 295 GLU A N 1
ATOM 2197 C CA . GLU A 1 295 ? 33.337 51.222 -9.342 1.00 31.80 295 GLU A CA 1
ATOM 2198 C C . GLU A 1 295 ? 34.374 51.837 -8.377 1.00 30.92 295 GLU A C 1
ATOM 2199 O O . GLU A 1 295 ? 35.587 51.815 -8.657 1.00 29.67 295 GLU A O 1
ATOM 2205 N N . LEU A 1 296 ? 33.905 52.404 -7.264 1.00 27.94 296 LEU A N 1
ATOM 2206 C CA . LEU A 1 296 ? 34.788 53.032 -6.259 1.00 25.98 296 LEU A CA 1
ATOM 2207 C C . LEU A 1 296 ? 35.298 52.051 -5.187 1.00 26.72 296 LEU A C 1
ATOM 2208 O O . LEU A 1 296 ? 35.905 52.465 -4.212 1.00 26.42 296 LEU A O 1
ATOM 2213 N N . GLY A 1 297 ? 35.006 50.761 -5.342 1.00 28.22 297 GLY A N 1
ATOM 2214 C CA . GLY A 1 297 ? 35.521 49.785 -4.385 1.00 26.41 297 GLY A CA 1
ATOM 2215 C C . GLY A 1 297 ? 34.751 49.588 -3.104 1.00 29.50 297 GLY A C 1
ATOM 2216 O O . GLY A 1 297 ? 35.321 49.161 -2.088 1.00 26.94 297 GLY A O 1
ATOM 2217 N N . TYR A 1 298 ? 33.444 49.858 -3.128 1.00 25.82 298 TYR A N 1
ATOM 2218 C CA . TYR A 1 298 ? 32.667 49.684 -1.925 1.00 24.90 298 TYR A CA 1
ATOM 2219 C C . TYR A 1 298 ? 32.944 48.345 -1.236 1.00 26.92 298 TYR A C 1
ATOM 2220 O O . TYR A 1 298 ? 32.943 47.288 -1.856 1.00 27.92 298 TYR A O 1
ATOM 2229 N N . LEU A 1 299 ? 33.174 48.439 0.063 1.00 27.77 299 LEU A N 1
ATOM 2230 C CA . LEU A 1 299 ? 33.438 47.319 0.949 1.00 28.19 299 LEU A CA 1
ATOM 2231 C C . LEU A 1 299 ? 32.520 47.335 2.164 1.00 25.18 299 LEU A C 1
ATOM 2232 O O . LEU A 1 299 ? 32.368 48.364 2.829 1.00 27.05 299 LEU A O 1
ATOM 2237 N N . PHE A 1 300 ? 31.866 46.205 2.449 1.00 24.18 300 PHE A N 1
ATOM 2238 C CA . PHE A 1 300 ? 31.078 46.073 3.667 1.00 27.09 300 PHE A CA 1
ATOM 2239 C C . PHE A 1 300 ? 30.972 44.584 3.898 1.00 28.23 300 PHE A C 1
ATOM 2240 O O . PHE A 1 300 ? 29.948 43.949 3.697 1.00 29.98 300 PHE A O 1
ATOM 2248 N N . TYR A 1 301 ? 32.073 44.039 4.364 1.00 28.29 301 TYR A N 1
ATOM 2249 C CA . TYR A 1 301 ? 32.171 42.602 4.490 1.00 31.64 301 TYR A CA 1
ATOM 2250 C C . TYR A 1 301 ? 32.007 42.215 5.951 1.00 30.35 301 TYR A C 1
ATOM 2251 O O . TYR A 1 301 ? 32.733 42.728 6.818 1.00 33.94 301 TYR A O 1
ATOM 2260 N N . THR A 1 302 ? 31.027 41.350 6.244 1.00 25.31 302 THR A N 1
ATOM 2261 C CA . THR A 1 302 ? 30.767 40.943 7.629 1.00 23.82 302 THR A CA 1
ATOM 2262 C C . THR A 1 302 ? 30.608 39.431 7.726 1.00 27.27 302 THR A C 1
ATOM 2263 O O . THR A 1 302 ? 30.455 38.735 6.728 1.00 29.60 302 THR A O 1
ATOM 2267 N N . THR A 1 303 ? 30.641 38.942 8.946 1.00 27.78 303 THR A N 1
ATOM 2268 C CA . THR A 1 303 ? 30.491 37.505 9.171 1.00 27.45 303 THR A CA 1
ATOM 2269 C C . THR A 1 303 ? 29.203 36.995 8.565 1.00 29.96 303 THR A C 1
ATOM 2270 O O . THR A 1 303 ? 29.190 35.971 7.861 1.00 28.78 303 THR A O 1
ATOM 2274 N N . HIS A 1 304 ? 28.113 37.721 8.808 1.00 24.36 304 HIS A N 1
ATOM 2275 C CA . HIS A 1 304 ? 26.826 37.240 8.377 1.00 24.70 304 HIS A CA 1
ATOM 2276 C C . HIS A 1 304 ? 26.213 37.847 7.148 1.00 26.00 304 HIS A C 1
ATOM 2277 O O . HIS A 1 304 ? 25.052 37.577 6.863 1.00 26.72 304 HIS A O 1
ATOM 2284 N N . VAL A 1 305 ? 26.958 38.696 6.447 1.00 23.85 305 VAL A N 1
ATOM 2285 C CA . VAL A 1 305 ? 26.426 39.238 5.211 1.00 24.77 305 VAL A CA 1
ATOM 2286 C C . VAL A 1 305 ? 26.098 38.024 4.314 1.00 28.08 305 VAL A C 1
ATOM 2287 O O . VAL A 1 305 ? 26.890 37.055 4.248 1.00 25.22 305 VAL A O 1
ATOM 2291 N N . SER A 1 306 ? 24.944 38.061 3.644 1.00 27.02 306 SER A N 1
ATOM 2292 C CA . SER A 1 306 ? 24.526 36.974 2.747 1.00 25.12 306 SER A CA 1
ATOM 2293 C C . SER A 1 306 ? 24.470 35.552 3.372 1.00 27.02 306 SER A C 1
ATOM 2294 O O . SER A 1 306 ? 24.733 34.557 2.684 1.00 25.46 306 SER A O 1
ATOM 2297 N N . ASP A 1 307 ? 24.160 35.448 4.663 1.00 27.41 307 ASP A N 1
ATOM 2298 C CA . ASP A 1 307 ? 24.061 34.125 5.291 1.00 27.02 307 ASP A CA 1
ATOM 2299 C C . ASP A 1 307 ? 22.692 33.604 4.903 1.00 26.55 307 ASP A C 1
ATOM 2300 O O . ASP A 1 307 ? 21.683 34.322 4.978 1.00 26.99 307 ASP A O 1
ATOM 2305 N N . PRO A 1 308 ? 22.627 32.335 4.460 1.00 28.27 308 PRO A N 1
ATOM 2306 C CA . PRO A 1 308 ? 21.313 31.831 4.047 1.00 30.50 308 PRO A CA 1
ATOM 2307 C C . PRO A 1 308 ? 20.236 31.650 5.089 1.00 27.44 308 PRO A C 1
ATOM 2308 O O . PRO A 1 308 ? 19.082 31.882 4.782 1.00 28.10 308 PRO A O 1
ATOM 2312 N N . LEU A 1 309 ? 20.583 31.253 6.308 1.00 27.64 309 LEU A N 1
ATOM 2313 C CA . LEU A 1 309 ? 19.511 31.045 7.284 1.00 28.45 309 LEU A CA 1
ATOM 2314 C C . LEU A 1 309 ? 18.757 32.364 7.572 1.00 28.73 309 LEU A C 1
ATOM 2315 O O . LEU A 1 309 ? 17.530 32.397 7.509 1.00 25.59 309 LEU A O 1
ATOM 2320 N N . PRO A 1 310 ? 19.478 33.476 7.871 1.00 27.88 310 PRO A N 1
ATOM 2321 C CA . PRO A 1 310 ? 18.758 34.739 8.131 1.00 30.93 310 PRO A CA 1
ATOM 2322 C C . PRO A 1 310 ? 17.958 35.180 6.901 1.00 28.45 310 PRO A C 1
ATOM 2323 O O . PRO A 1 310 ? 16.812 35.646 7.026 1.00 28.68 310 PRO A O 1
ATOM 2327 N N . ALA A 1 311 ? 18.557 35.019 5.720 1.00 26.13 311 ALA A N 1
ATOM 2328 C CA . ALA A 1 311 ? 17.851 35.425 4.494 1.00 26.10 311 ALA A CA 1
ATOM 2329 C C . ALA A 1 311 ? 16.554 34.633 4.339 1.00 26.77 311 ALA A C 1
ATOM 2330 O O . ALA A 1 311 ? 15.499 35.205 3.994 1.00 27.91 311 ALA A O 1
ATOM 2332 N N . ALA A 1 312 ? 16.628 33.332 4.595 1.00 27.08 312 ALA A N 1
ATOM 2333 C CA . ALA A 1 312 ? 15.442 32.472 4.466 1.00 31.30 312 ALA A CA 1
ATOM 2334 C C . ALA A 1 312 ? 14.355 32.918 5.436 1.00 30.56 312 ALA A C 1
ATOM 2335 O O . ALA A 1 312 ? 13.148 32.892 5.115 1.00 29.03 312 ALA A O 1
ATOM 2337 N N . VAL A 1 313 ? 14.770 33.343 6.632 1.00 32.54 313 VAL A N 1
ATOM 2338 C CA . VAL A 1 313 ? 13.802 33.818 7.617 1.00 31.42 313 VAL A CA 1
ATOM 2339 C C . VAL A 1 313 ? 13.156 35.107 7.127 1.00 31.90 313 VAL A C 1
ATOM 2340 O O . VAL A 1 313 ? 11.918 35.242 7.141 1.00 31.26 313 VAL A O 1
ATOM 2344 N N . GLY A 1 314 ? 13.976 36.053 6.677 1.00 29.97 314 GLY A N 1
ATOM 2345 C CA . GLY A 1 314 ? 13.409 37.296 6.188 1.00 25.70 314 GLY A CA 1
ATOM 2346 C C . GLY A 1 314 ? 12.452 37.057 5.026 1.00 27.51 314 GLY A C 1
ATOM 2347 O O . GLY A 1 314 ? 11.418 37.701 4.930 1.00 28.57 314 GLY A O 1
ATOM 2348 N N . LEU A 1 315 ? 12.800 36.153 4.129 1.00 27.00 315 LEU A N 1
ATOM 2349 C CA . LEU A 1 315 ? 11.896 35.895 2.993 1.00 30.78 315 LEU A CA 1
ATOM 2350 C C . LEU A 1 315 ? 10.555 35.332 3.484 1.00 31.48 315 LEU A C 1
ATOM 2351 O O . LEU A 1 315 ? 9.499 35.707 2.970 1.00 33.07 315 LEU A O 1
ATOM 2356 N N . ARG A 1 316 ? 10.598 34.451 4.479 1.00 31.50 316 ARG A N 1
ATOM 2357 C CA . ARG A 1 316 ? 9.363 33.886 5.029 1.00 31.41 316 ARG A CA 1
ATOM 2358 C C . ARG A 1 316 ? 8.570 34.998 5.703 1.00 31.72 316 ARG A C 1
ATOM 2359 O O . ARG A 1 316 ? 7.349 35.037 5.599 1.00 32.02 316 ARG A O 1
ATOM 2367 N N . VAL A 1 317 ? 9.252 35.930 6.391 1.00 30.12 317 VAL A N 1
ATOM 2368 C CA . VAL A 1 317 ? 8.536 37.042 7.022 1.00 28.47 317 VAL A CA 1
ATOM 2369 C C . VAL A 1 317 ? 7.775 37.838 5.942 1.00 28.74 317 VAL A C 1
ATOM 2370 O O . VAL A 1 317 ? 6.567 38.136 6.086 1.00 28.74 317 VAL A O 1
ATOM 2374 N N . LEU A 1 318 ? 8.454 38.184 4.849 1.00 27.54 318 LEU A N 1
ATOM 2375 C CA . LEU A 1 318 ? 7.780 38.937 3.791 1.00 26.75 318 LEU A CA 1
ATOM 2376 C C . LEU A 1 318 ? 6.617 38.120 3.172 1.00 30.01 318 LEU A C 1
ATOM 2377 O O . LEU A 1 318 ? 5.569 38.686 2.867 1.00 29.72 318 LEU A O 1
ATOM 2382 N N . ASP A 1 319 ? 6.826 36.827 2.994 1.00 30.11 319 ASP A N 1
ATOM 2383 C CA . ASP A 1 319 ? 5.786 35.951 2.427 1.00 33.72 319 ASP A CA 1
ATOM 2384 C C . ASP A 1 319 ? 4.535 36.006 3.298 1.00 35.31 319 ASP A C 1
ATOM 2385 O O . ASP A 1 319 ? 3.416 36.091 2.786 1.00 34.16 319 ASP A O 1
ATOM 2390 N N . VAL A 1 320 ? 4.734 35.919 4.617 1.00 33.91 320 VAL A N 1
ATOM 2391 C CA . VAL A 1 320 ? 3.609 35.947 5.548 1.00 33.51 320 VAL A CA 1
ATOM 2392 C C . VAL A 1 320 ? 2.904 37.273 5.555 1.00 33.79 320 VAL A C 1
ATOM 2393 O O . VAL A 1 320 ? 1.679 37.325 5.490 1.00 34.73 320 VAL A O 1
ATOM 2397 N N . VAL A 1 321 ? 3.662 38.370 5.620 1.00 29.71 321 VAL A N 1
ATOM 2398 C CA . VAL A 1 321 ? 3.066 39.696 5.624 1.00 30.07 321 VAL A CA 1
ATOM 2399 C C . VAL A 1 321 ? 2.215 39.925 4.375 1.00 33.78 321 VAL A C 1
ATOM 2400 O O . VAL A 1 321 ? 1.100 40.457 4.449 1.00 34.13 321 VAL A O 1
ATOM 2404 N N . GLN A 1 322 ? 2.747 39.518 3.230 1.00 34.76 322 GLN A N 1
ATOM 2405 C CA . GLN A 1 322 ? 2.022 39.696 1.982 1.00 37.83 322 GLN A CA 1
ATOM 2406 C C . GLN A 1 322 ? 0.767 38.825 1.910 1.00 38.22 322 GLN A C 1
ATOM 2407 O O . GLN A 1 322 ? -0.357 39.315 1.735 1.00 40.87 322 GLN A O 1
ATOM 2413 N N . ARG A 1 323 ? 0.936 37.540 2.083 1.00 37.04 323 ARG A N 1
ATOM 2414 C CA . ARG A 1 323 ? -0.240 36.713 1.921 1.00 44.67 323 ARG A CA 1
ATOM 2415 C C . ARG A 1 323 ? -1.316 36.812 2.988 1.00 45.86 323 ARG A C 1
ATOM 2416 O O . ARG A 1 323 ? -2.509 36.674 2.683 1.00 44.91 323 ARG A O 1
ATOM 2424 N N . ASP A 1 324 ? -0.922 37.092 4.224 1.00 43.18 324 ASP A N 1
ATOM 2425 C CA . ASP A 1 324 ? -1.911 37.206 5.279 1.00 40.53 324 ASP A CA 1
ATOM 2426 C C . ASP A 1 324 ? -2.401 38.623 5.402 1.00 38.93 324 ASP A C 1
ATOM 2427 O O . ASP A 1 324 ? -3.152 38.957 6.319 1.00 38.84 324 ASP A O 1
ATOM 2432 N N . GLY A 1 325 ? -1.971 39.454 4.455 1.00 35.92 325 GLY A N 1
ATOM 2433 C CA . GLY A 1 325 ? -2.400 40.839 4.410 1.00 33.19 325 GLY A CA 1
ATOM 2434 C C . GLY A 1 325 ? -2.158 41.578 5.702 1.00 35.35 325 GLY A C 1
ATOM 2435 O O . GLY A 1 325 ? -3.024 42.309 6.178 1.00 36.39 325 GLY A O 1
ATOM 2436 N N . LEU A 1 326 ? -0.954 41.436 6.249 1.00 32.59 326 LEU A N 1
ATOM 2437 C CA . LEU A 1 326 ? -0.673 42.093 7.518 1.00 33.55 326 LEU A CA 1
ATOM 2438 C C . LEU A 1 326 ? -0.493 43.604 7.391 1.00 31.42 326 LEU A C 1
ATOM 2439 O O . LEU A 1 326 ? -0.642 44.308 8.362 1.00 32.91 326 LEU A O 1
ATOM 2444 N N . VAL A 1 327 ? -0.181 44.132 6.207 1.00 28.18 327 VAL A N 1
ATOM 2445 C CA . VAL A 1 327 ? -0.110 45.569 6.098 1.00 29.60 327 VAL A CA 1
ATOM 2446 C C . VAL A 1 327 ? -1.536 46.141 6.309 1.00 34.12 327 VAL A C 1
ATOM 2447 O O . VAL A 1 327 ? -1.726 47.211 6.902 1.00 31.33 327 VAL A O 1
ATOM 2451 N N . ALA A 1 328 ? -2.536 45.432 5.779 1.00 32.00 328 ALA A N 1
ATOM 2452 C CA . ALA A 1 328 ? -3.912 45.903 5.949 1.00 29.61 328 ALA A CA 1
ATOM 2453 C C . ALA A 1 328 ? -4.317 45.741 7.407 1.00 28.36 328 ALA A C 1
ATOM 2454 O O . ALA A 1 328 ? -4.968 46.617 7.951 1.00 28.56 328 ALA A O 1
ATOM 2456 N N . ARG A 1 329 ? -3.917 44.650 8.049 1.00 30.11 329 ARG A N 1
ATOM 2457 C CA . ARG A 1 329 ? -4.264 44.468 9.460 1.00 33.85 329 ARG A CA 1
ATOM 2458 C C . ARG A 1 329 ? -3.717 45.620 10.299 1.00 34.72 329 ARG A C 1
ATOM 2459 O O . ARG A 1 329 ? -4.368 46.079 11.270 1.00 31.57 329 ARG A O 1
ATOM 2467 N N . ALA A 1 330 ? -2.526 46.114 9.931 1.00 32.99 330 ALA A N 1
ATOM 2468 C CA . ALA A 1 330 ? -1.951 47.237 10.671 1.00 29.04 330 ALA A CA 1
ATOM 2469 C C . ALA A 1 330 ? -2.892 48.445 10.613 1.00 33.58 330 ALA A C 1
ATOM 2470 O O . ALA A 1 330 ? -2.974 49.204 11.560 1.00 27.99 330 ALA A O 1
ATOM 2472 N N . ASN A 1 331 ? -3.608 48.632 9.501 1.00 30.43 331 ASN A N 1
ATOM 2473 C CA . ASN A 1 331 ? -4.522 49.764 9.406 1.00 30.15 331 ASN A CA 1
ATOM 2474 C C . ASN A 1 331 ? -5.815 49.539 10.166 1.00 30.49 331 ASN A C 1
ATOM 2475 O O . ASN A 1 331 ? -6.327 50.447 10.803 1.00 31.68 331 ASN A O 1
ATOM 2480 N N . VAL A 1 332 ? -6.357 48.335 10.068 1.00 33.48 332 VAL A N 1
ATOM 2481 C CA . VAL A 1 332 ? -7.612 48.055 10.767 1.00 35.11 332 VAL A CA 1
ATOM 2482 C C . VAL A 1 332 ? -7.405 47.912 12.283 1.00 34.47 332 VAL A C 1
ATOM 2483 O O . VAL A 1 332 ? -8.123 48.525 13.058 1.00 32.13 332 VAL A O 1
ATOM 2487 N N . MET A 1 333 ? -6.428 47.116 12.705 1.00 33.87 333 MET A N 1
ATOM 2488 C CA . MET A 1 333 ? -6.159 46.980 14.152 1.00 33.36 333 MET A CA 1
ATOM 2489 C C . MET A 1 333 ? -5.607 48.328 14.662 1.00 32.45 333 MET A C 1
ATOM 2490 O O . MET A 1 333 ? -5.908 48.770 15.794 1.00 30.75 333 MET A O 1
ATOM 2495 N N . GLY A 1 334 ? -4.838 48.999 13.802 1.00 29.00 334 GLY A N 1
ATOM 2496 C CA . GLY A 1 334 ? -4.299 50.297 14.159 1.00 28.49 334 GLY A CA 1
ATOM 2497 C C . GLY A 1 334 ? -5.408 51.300 14.396 1.00 31.89 334 GLY A C 1
ATOM 2498 O O . GLY A 1 334 ? -5.388 52.100 15.347 1.00 29.67 334 GLY A O 1
ATOM 2499 N N . ASP A 1 335 ? -6.420 51.287 13.529 1.00 29.90 335 ASP A N 1
ATOM 2500 C CA . ASP A 1 335 ? -7.497 52.254 13.742 1.00 30.60 335 ASP A CA 1
ATOM 2501 C C . ASP A 1 335 ? -8.332 51.893 14.975 1.00 28.59 335 ASP A C 1
ATOM 2502 O O . ASP A 1 335 ? -8.851 52.783 15.661 1.00 30.62 335 ASP A O 1
ATOM 2507 N N . ARG A 1 336 ? -8.466 50.601 15.253 1.00 28.91 336 ARG A N 1
ATOM 2508 C CA . ARG A 1 336 ? -9.232 50.146 16.417 1.00 34.17 336 ARG A CA 1
ATOM 2509 C C . ARG A 1 336 ? -8.517 50.599 17.698 1.00 36.10 336 ARG A C 1
ATOM 2510 O O . ARG A 1 336 ? -9.126 51.108 18.668 1.00 33.19 336 ARG A O 1
ATOM 2518 N N . LEU A 1 337 ? -7.210 50.424 17.676 1.00 35.02 337 LEU A N 1
ATOM 2519 C CA . LEU A 1 337 ? -6.367 50.820 18.790 1.00 33.39 337 LEU A CA 1
ATOM 2520 C C . LEU A 1 337 ? -6.430 52.331 18.948 1.00 31.27 337 LEU A C 1
ATOM 2521 O O . LEU A 1 337 ? -6.597 52.836 20.056 1.00 32.92 337 LEU A O 1
ATOM 2526 N N . ARG A 1 338 ? -6.271 53.073 17.851 1.00 30.03 338 ARG A N 1
ATOM 2527 C CA . ARG A 1 338 ? -6.289 54.525 17.925 1.00 29.94 338 ARG A CA 1
ATOM 2528 C C . ARG A 1 338 ? -7.613 55.057 18.486 1.00 35.83 338 ARG A C 1
ATOM 2529 O O . ARG A 1 338 ? -7.638 55.988 19.294 1.00 31.19 338 ARG A O 1
ATOM 2537 N N . ARG A 1 339 ? -8.716 54.486 18.009 1.00 33.78 339 ARG A N 1
ATOM 2538 C CA . ARG A 1 339 ? -10.033 54.892 18.494 1.00 36.68 339 ARG A CA 1
ATOM 2539 C C . ARG A 1 339 ? -10.129 54.680 20.003 1.00 33.28 339 ARG A C 1
ATOM 2540 O O . ARG A 1 339 ? -10.634 55.549 20.710 1.00 35.21 339 ARG A O 1
ATOM 2548 N N . GLY A 1 340 ? -9.658 53.522 20.461 1.00 31.14 340 GLY A N 1
ATOM 2549 C CA . GLY A 1 340 ? -9.703 53.183 21.878 1.00 31.51 340 GLY A CA 1
ATOM 2550 C C . GLY A 1 340 ? -8.861 54.144 22.683 1.00 35.05 340 GLY A C 1
ATOM 2551 O O . GLY A 1 340 ? -9.195 54.510 23.821 1.00 34.40 340 GLY A O 1
ATOM 2552 N N . LEU A 1 341 ? -7.723 54.535 22.112 1.00 31.31 341 LEU A N 1
ATOM 2553 C CA . LEU A 1 341 ? -6.847 55.469 22.793 1.00 32.22 341 LEU A CA 1
ATOM 2554 C C . LEU A 1 341 ? -7.500 56.851 22.850 1.00 34.39 341 LEU A C 1
ATOM 2555 O O . LEU A 1 341 ? -7.345 57.583 23.834 1.00 33.15 341 LEU A O 1
ATOM 2560 N N . LEU A 1 342 ? -8.220 57.233 21.793 1.00 32.86 342 LEU A N 1
ATOM 2561 C CA . LEU A 1 342 ? -8.880 58.539 21.808 1.00 32.45 342 LEU A CA 1
ATOM 2562 C C . LEU A 1 342 ? -10.026 58.549 22.824 1.00 34.58 342 LEU A C 1
ATOM 2563 O O . LEU A 1 342 ? -10.343 59.601 23.404 1.00 35.06 342 LEU A O 1
ATOM 2568 N N . ASP A 1 343 ? -10.631 57.383 23.027 1.00 34.54 343 ASP A N 1
ATOM 2569 C CA . ASP A 1 343 ? -11.708 57.248 24.020 1.00 37.96 343 ASP A CA 1
ATOM 2570 C C . ASP A 1 343 ? -11.095 57.488 25.413 1.00 38.83 343 ASP A C 1
ATOM 2571 O O . ASP A 1 343 ? -11.674 58.169 26.255 1.00 42.36 343 ASP A O 1
ATOM 2576 N N . LEU A 1 344 ? -9.897 56.955 25.636 1.00 37.45 344 LEU A N 1
ATOM 2577 C CA . LEU A 1 344 ? -9.223 57.135 26.914 1.00 37.27 344 LEU A CA 1
ATOM 2578 C C . LEU A 1 344 ? -8.876 58.596 27.074 1.00 36.78 344 LEU A C 1
ATOM 2579 O O . LEU A 1 344 ? -8.922 59.151 28.172 1.00 36.89 344 LEU A O 1
ATOM 2584 N N . MET A 1 345 ? -8.510 59.223 25.966 1.00 35.01 345 MET A N 1
ATOM 2585 C CA . MET A 1 345 ? -8.154 60.613 26.003 1.00 34.14 345 MET A CA 1
ATOM 2586 C C . MET A 1 345 ? -9.358 61.465 26.395 1.00 39.21 345 MET A C 1
ATOM 2587 O O . MET A 1 345 ? -9.193 62.515 27.026 1.00 38.52 345 MET A O 1
ATOM 2592 N N . GLU A 1 346 ? -10.555 61.015 26.022 1.00 40.24 346 GLU A N 1
ATOM 2593 C CA . GLU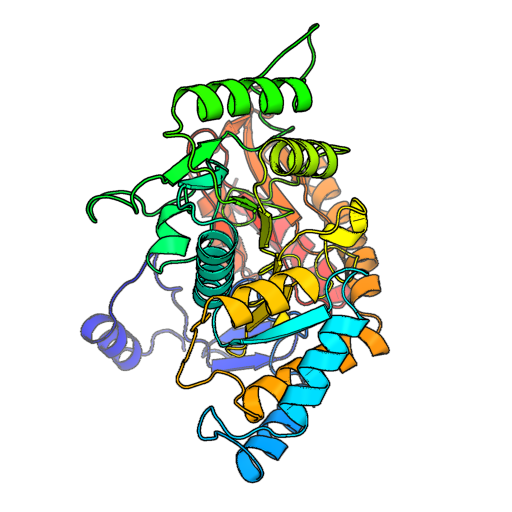 A 1 346 ? -11.787 61.735 26.356 1.00 42.49 346 GLU A CA 1
ATOM 2594 C C . GLU A 1 346 ? -12.025 61.675 27.855 1.00 41.77 346 GLU A C 1
ATOM 2595 O O . GLU A 1 346 ? -12.497 62.643 28.469 1.00 44.98 346 GLU A O 1
ATOM 2601 N N . ARG A 1 347 ? -11.695 60.526 28.425 1.00 42.46 347 ARG A N 1
ATOM 2602 C CA . ARG A 1 347 ? -11.840 60.269 29.857 1.00 43.68 347 ARG A CA 1
ATOM 2603 C C . ARG A 1 347 ? -10.741 60.852 30.763 1.00 44.50 347 ARG A C 1
ATOM 2604 O O . ARG A 1 347 ? -11.027 61.341 31.862 1.00 41.27 347 ARG A O 1
ATOM 2612 N N . PHE A 1 348 ? -9.487 60.799 30.307 1.00 38.90 348 PHE A N 1
ATOM 2613 C CA . PHE A 1 348 ? -8.337 61.253 31.121 1.00 40.15 348 PHE A CA 1
ATOM 2614 C C . PHE A 1 348 ? -7.603 62.494 30.610 1.00 41.52 348 PHE A C 1
ATOM 2615 O O . PHE A 1 348 ? -6.993 62.477 29.527 1.00 41.93 348 PHE A O 1
ATOM 2623 N N . ASP A 1 349 ? -7.610 63.561 31.401 1.00 40.39 349 ASP A N 1
ATOM 2624 C CA . ASP A 1 349 ? -6.982 64.805 30.970 1.00 40.59 349 ASP A CA 1
ATOM 2625 C C . ASP A 1 349 ? -5.457 64.718 30.828 1.00 39.88 349 ASP A C 1
ATOM 2626 O O . ASP A 1 349 ? -4.838 65.588 30.202 1.00 40.73 349 ASP A O 1
ATOM 2631 N N . CYS A 1 350 ? -4.868 63.667 31.381 1.00 36.02 350 CYS A N 1
ATOM 2632 C CA . CYS A 1 350 ? -3.418 63.500 31.328 1.00 34.92 350 CYS A CA 1
ATOM 2633 C C . CYS A 1 350 ? -2.875 63.019 29.989 1.00 35.10 350 CYS A C 1
ATOM 2634 O O . CYS A 1 350 ? -1.664 63.057 29.760 1.00 33.56 350 CYS A O 1
ATOM 2637 N N . ILE A 1 351 ? -3.767 62.557 29.124 1.00 34.79 351 ILE A N 1
ATOM 2638 C CA . ILE A 1 351 ? -3.367 62.103 27.798 1.00 34.21 351 ILE A CA 1
ATOM 2639 C C . ILE A 1 351 ? -3.431 63.385 26.977 1.00 36.24 351 ILE A C 1
ATOM 2640 O O . ILE A 1 351 ? -4.509 63.953 26.734 1.00 38.38 351 ILE A O 1
ATOM 2645 N N . GLY A 1 352 ? -2.264 63.869 26.585 1.00 29.22 352 GLY A N 1
ATOM 2646 C CA . GLY A 1 352 ? -2.200 65.113 25.846 1.00 28.76 352 GLY A CA 1
ATOM 2647 C C . GLY A 1 352 ? -2.254 64.939 24.344 1.00 29.45 352 GLY A C 1
ATOM 2648 O O . GLY A 1 352 ? -2.685 65.846 23.631 1.00 32.26 352 GLY A O 1
ATOM 2649 N N . ASP A 1 353 ? -1.839 63.774 23.873 1.00 31.16 353 ASP A N 1
ATOM 2650 C CA . ASP A 1 353 ? -1.802 63.537 22.438 1.00 31.23 353 ASP A CA 1
ATOM 2651 C C . ASP A 1 353 ? -1.726 62.076 22.098 1.00 30.42 353 ASP A C 1
ATOM 2652 O O . ASP A 1 353 ? -1.105 61.263 22.819 1.00 32.11 353 ASP A O 1
ATOM 2657 N N . VAL A 1 354 ? -2.409 61.724 21.007 1.00 29.90 354 VAL A N 1
ATOM 2658 C CA . VAL A 1 354 ? -2.408 60.363 20.480 1.00 31.86 354 VAL A CA 1
ATOM 2659 C C . VAL A 1 354 ? -1.960 60.570 19.015 1.00 33.22 354 VAL A C 1
ATOM 2660 O O . VAL A 1 354 ? -2.662 61.216 18.226 1.00 33.52 354 VAL A O 1
ATOM 2664 N N . ARG A 1 355 ? -0.799 60.028 18.664 1.00 32.36 355 ARG A N 1
ATOM 2665 C CA . ARG A 1 355 ? -0.276 60.211 17.314 1.00 29.55 355 ARG A CA 1
ATOM 2666 C C . ARG A 1 355 ? 0.376 58.949 16.773 1.00 28.90 355 ARG A C 1
ATOM 2667 O O . ARG A 1 355 ? 0.382 57.913 17.428 1.00 30.88 355 ARG A O 1
ATOM 2675 N N . GLY A 1 356 ? 0.884 59.018 15.543 1.00 28.41 356 GLY A N 1
ATOM 2676 C CA . GLY A 1 356 ? 1.500 57.845 14.967 1.00 27.62 356 GLY A CA 1
ATOM 2677 C C . GLY A 1 356 ? 0.662 57.397 13.783 1.00 30.34 356 GLY A C 1
ATOM 2678 O O . GLY A 1 356 ? -0.250 58.113 13.352 1.00 30.20 356 GLY A O 1
ATOM 2679 N N . ARG A 1 357 ? 0.963 56.218 13.269 1.00 31.18 357 ARG A N 1
ATOM 2680 C CA . ARG A 1 357 ? 0.248 55.698 12.098 1.00 33.95 357 ARG A CA 1
ATOM 2681 C C . ARG A 1 357 ? 0.225 54.173 12.125 1.00 32.51 357 ARG A C 1
ATOM 2682 O O . ARG A 1 357 ? 1.186 53.525 12.566 1.00 30.01 357 ARG A O 1
ATOM 2690 N N . GLY A 1 358 ? -0.879 53.572 11.673 1.00 27.43 358 GLY A N 1
ATOM 2691 C CA . GLY A 1 358 ? -0.945 52.131 11.670 1.00 24.90 358 GLY A CA 1
ATOM 2692 C C . GLY A 1 358 ? -0.756 51.564 13.073 1.00 29.01 358 GLY A C 1
ATOM 2693 O O . GLY A 1 358 ? -1.409 52.004 14.018 1.00 30.41 358 GLY A O 1
ATOM 2694 N N . LEU A 1 359 ? 0.105 50.569 13.214 1.00 24.67 359 LEU A N 1
ATOM 2695 C CA . LEU A 1 359 ? 0.345 50.007 14.544 1.00 27.23 359 LEU A CA 1
ATOM 2696 C C . LEU A 1 359 ? 1.675 50.550 15.171 1.00 27.08 359 LEU A C 1
ATOM 2697 O O . LEU A 1 359 ? 2.391 49.817 15.842 1.00 27.48 359 LEU A O 1
ATOM 2702 N N . LEU A 1 360 ? 1.980 51.808 14.904 1.00 25.70 360 LEU A N 1
ATOM 2703 C CA . LEU A 1 360 ? 3.114 52.455 15.569 1.00 27.75 360 LEU A CA 1
ATOM 2704 C C . LEU A 1 360 ? 2.471 53.711 16.121 1.00 26.66 360 LEU A C 1
ATOM 2705 O O . LEU A 1 360 ? 2.418 54.766 15.473 1.00 26.47 360 LEU A O 1
ATOM 2710 N N . LEU A 1 361 ? 1.953 53.606 17.340 1.00 25.08 361 LEU A N 1
ATOM 2711 C CA . LEU A 1 361 ? 1.290 54.736 17.939 1.00 25.05 361 LEU A CA 1
ATOM 2712 C C . LEU A 1 361 ? 1.989 55.270 19.174 1.00 27.20 361 LEU A C 1
ATOM 2713 O O . LEU A 1 361 ? 2.729 54.559 19.828 1.00 27.21 361 LEU A O 1
ATOM 2718 N N . GLY A 1 362 ? 1.751 56.539 19.448 1.00 26.93 362 GLY A N 1
ATOM 2719 C CA . GLY A 1 362 ? 2.316 57.171 20.621 1.00 30.19 362 GLY A CA 1
ATOM 2720 C C . GLY A 1 362 ? 1.276 57.855 21.469 1.00 29.50 362 GLY A C 1
ATOM 2721 O O . GLY A 1 362 ? 0.357 58.501 20.947 1.00 27.84 362 GLY A O 1
ATOM 2722 N N . VAL A 1 363 ? 1.411 57.729 22.786 1.00 28.38 363 VAL A N 1
ATOM 2723 C CA . VAL A 1 363 ? 0.494 58.425 23.686 1.00 28.80 363 VAL A CA 1
ATOM 2724 C C . VAL A 1 363 ? 1.348 59.276 24.619 1.00 31.40 363 VAL A C 1
ATOM 2725 O O . VAL A 1 363 ? 2.148 58.729 25.395 1.00 31.46 363 VAL A O 1
ATOM 2729 N N . GLU A 1 364 ? 1.188 60.590 24.536 1.00 28.68 364 GLU A N 1
ATOM 2730 C CA . GLU A 1 364 ? 1.987 61.489 25.354 1.00 32.56 364 GLU A CA 1
ATOM 2731 C C . GLU A 1 364 ? 1.248 61.938 26.619 1.00 32.23 364 GLU A C 1
ATOM 2732 O O . GLU A 1 364 ? 0.149 62.506 26.556 1.00 31.82 364 GLU A O 1
ATOM 2738 N N . ILE A 1 365 ? 1.890 61.718 27.760 1.00 32.96 365 ILE A N 1
ATOM 2739 C CA . ILE A 1 365 ? 1.319 62.057 29.071 1.00 33.30 365 ILE A CA 1
ATOM 2740 C C . ILE A 1 365 ? 1.720 63.467 29.511 1.00 36.21 365 ILE A C 1
ATOM 2741 O O . ILE A 1 365 ? 2.895 63.841 29.476 1.00 35.90 365 ILE A O 1
ATOM 2746 N N . VAL A 1 366 ? 0.736 64.273 29.912 1.00 34.91 366 VAL A N 1
ATOM 2747 C CA . VAL A 1 366 ? 1.008 65.627 30.357 1.00 37.54 366 VAL A CA 1
ATOM 2748 C C . VAL A 1 366 ? 0.281 65.920 31.667 1.00 41.15 366 VAL A C 1
ATOM 2749 O O . VAL A 1 366 ? -0.649 65.201 32.048 1.00 40.07 366 VAL A O 1
ATOM 2753 N N . LYS A 1 367 ? 0.721 66.968 32.351 1.00 44.78 367 LYS A N 1
ATOM 2754 C CA . LYS A 1 367 ? 0.114 67.364 33.620 1.00 50.05 367 LYS A CA 1
ATOM 2755 C C . LYS A 1 367 ? -1.015 68.326 33.269 1.00 53.06 367 LYS A C 1
ATOM 2756 O O . LYS A 1 367 ? -2.086 68.301 33.880 1.00 54.17 367 LYS A O 1
ATOM 2762 N N . ASP A 1 368 ? -0.766 69.149 32.250 1.00 54.38 368 ASP A N 1
ATOM 2763 C CA . ASP A 1 368 ? -1.723 70.152 31.800 1.00 56.61 368 ASP A CA 1
ATOM 2764 C C . ASP A 1 368 ? -1.856 70.136 30.282 1.00 56.32 368 ASP A C 1
ATOM 2765 O O . ASP A 1 368 ? -0.901 70.426 29.562 1.00 55.69 368 ASP A O 1
ATOM 2770 N N . ARG A 1 369 ? -3.051 69.819 29.807 1.00 56.48 369 ARG A N 1
ATOM 2771 C CA . ARG A 1 369 ? -3.305 69.759 28.378 1.00 58.07 369 ARG A CA 1
ATOM 2772 C C . ARG A 1 369 ? -3.203 71.125 27.697 1.00 59.49 369 ARG A C 1
ATOM 2773 O O . ARG A 1 369 ? -3.012 71.209 26.484 1.00 59.99 369 ARG A O 1
ATOM 2781 N N . ARG A 1 370 ? -3.306 72.194 28.483 1.00 59.61 370 ARG A N 1
ATOM 2782 C CA . ARG A 1 370 ? -3.210 73.555 27.958 1.00 59.66 370 ARG A CA 1
ATOM 2783 C C . ARG A 1 370 ? -1.743 73.988 27.971 1.00 59.20 370 ARG A C 1
ATOM 2784 O O . ARG A 1 370 ? -1.247 74.631 27.038 1.00 59.17 370 ARG A O 1
ATOM 2792 N N . THR A 1 371 ? -1.047 73.622 29.040 1.00 56.51 371 THR A N 1
ATOM 2793 C CA . THR A 1 371 ? 0.356 73.966 29.190 1.00 56.27 371 THR A CA 1
ATOM 2794 C C . THR A 1 371 ? 1.223 72.943 28.483 1.00 53.93 371 THR A C 1
ATOM 2795 O O . THR A 1 371 ? 2.344 73.245 28.059 1.00 55.23 371 THR A O 1
ATOM 2799 N N . LYS A 1 372 ? 0.686 71.735 28.352 1.00 52.98 372 LYS A N 1
ATOM 2800 C CA . LYS A 1 372 ? 1.409 70.626 27.748 1.00 51.15 372 LYS A CA 1
ATOM 2801 C C . LYS A 1 372 ? 2.599 70.338 28.640 1.00 51.43 372 LYS A C 1
ATOM 2802 O O . LYS A 1 372 ? 3.628 69.806 28.217 1.00 48.28 372 LYS A O 1
ATOM 2808 N N . GLU A 1 373 ? 2.447 70.696 29.907 1.00 51.10 373 GLU A N 1
ATOM 2809 C CA . GLU A 1 373 ? 3.505 70.452 30.857 1.00 51.30 373 GLU A CA 1
ATOM 2810 C C . GLU A 1 373 ? 3.714 68.953 31.025 1.00 48.86 373 GLU A C 1
ATOM 2811 O O . GLU A 1 373 ? 2.772 68.203 31.283 1.00 49.56 373 GLU A O 1
ATOM 2817 N N . PRO A 1 374 ? 4.957 68.494 30.873 1.00 46.78 374 PRO A N 1
ATOM 2818 C CA . PRO A 1 374 ? 5.249 67.067 31.027 1.00 46.55 374 PRO A CA 1
ATOM 2819 C C . PRO A 1 374 ? 4.830 66.579 32.410 1.00 50.29 374 PRO A C 1
ATOM 2820 O O . PRO A 1 374 ? 4.984 67.299 33.396 1.00 48.05 374 PRO A O 1
ATOM 2824 N N . ALA A 1 375 ? 4.296 65.361 32.479 1.00 52.06 375 ALA A N 1
ATOM 2825 C CA . ALA A 1 375 ? 3.863 64.792 33.751 1.00 54.65 375 ALA A CA 1
ATOM 2826 C C . ALA A 1 375 ? 4.963 63.904 34.305 1.00 57.35 375 ALA A C 1
ATOM 2827 O O . ALA A 1 375 ? 5.097 62.719 33.937 1.00 57.18 375 ALA A O 1
ATOM 2829 N N . ASP A 1 376 ? 5.739 64.522 35.195 1.00 59.09 376 ASP A N 1
ATOM 2830 C CA . ASP A 1 376 ? 6.868 63.910 35.877 1.00 59.19 376 ASP A CA 1
ATOM 2831 C C . ASP A 1 376 ? 6.423 62.834 36.864 1.00 56.52 376 ASP A C 1
ATOM 2832 O O . ASP A 1 376 ? 5.772 63.128 37.875 1.00 58.52 376 ASP A O 1
ATOM 2837 N N . GLY A 1 377 ? 6.766 61.586 36.558 1.00 48.35 377 GLY A N 1
ATOM 2838 C CA . GLY A 1 377 ? 6.414 60.513 37.451 1.00 44.90 377 GLY A CA 1
ATOM 2839 C C . GLY A 1 377 ? 5.135 59.797 37.082 1.00 41.94 377 GLY A C 1
ATOM 2840 O O . GLY A 1 377 ? 5.052 58.586 37.262 1.00 40.69 377 GLY A O 1
ATOM 2841 N N . LEU A 1 378 ? 4.148 60.533 36.575 1.00 39.09 378 LEU A N 1
ATOM 2842 C CA . LEU A 1 378 ? 2.865 59.926 36.208 1.00 39.89 378 LEU A CA 1
ATOM 2843 C C . LEU A 1 378 ? 3.076 58.914 35.107 1.00 38.25 378 LEU A C 1
ATOM 2844 O O . LEU A 1 378 ? 2.546 57.824 35.165 1.00 34.71 378 LEU A O 1
ATOM 2849 N N . GLY A 1 379 ? 3.844 59.288 34.088 1.00 37.41 379 GLY A N 1
ATOM 2850 C CA . GLY A 1 379 ? 4.097 58.346 33.010 1.00 37.16 379 GLY A CA 1
ATOM 2851 C C . GLY A 1 379 ? 4.694 57.050 33.533 1.00 37.77 379 GLY A C 1
ATOM 2852 O O . GLY A 1 379 ? 4.261 55.965 33.156 1.00 35.13 379 GLY A O 1
ATOM 2853 N N . ALA A 1 380 ? 5.680 57.157 34.425 1.00 37.48 380 ALA A N 1
ATOM 2854 C CA . ALA A 1 380 ? 6.345 55.970 34.973 1.00 38.93 380 ALA A CA 1
ATOM 2855 C C . ALA A 1 380 ? 5.381 55.116 35.771 1.00 37.70 380 ALA A C 1
ATOM 2856 O O . ALA A 1 380 ? 5.439 53.900 35.728 1.00 37.19 380 ALA A O 1
ATOM 2858 N N . LYS A 1 381 ? 4.525 55.787 36.532 1.00 38.95 381 LYS A N 1
ATOM 2859 C CA . LYS A 1 381 ? 3.494 55.144 37.357 1.00 39.20 381 LYS A CA 1
ATOM 2860 C C . LYS A 1 381 ? 2.591 54.301 36.460 1.00 36.13 381 LYS A C 1
ATOM 2861 O O . LYS A 1 381 ? 2.360 53.109 36.701 1.00 35.21 381 LYS A O 1
ATOM 2867 N N . ILE A 1 382 ? 2.066 54.951 35.423 1.00 35.68 382 ILE A N 1
ATOM 2868 C CA . ILE A 1 382 ? 1.158 54.250 34.518 1.00 33.55 382 ILE A CA 1
ATOM 2869 C C . ILE A 1 382 ? 1.832 53.010 33.952 1.00 33.26 382 ILE A C 1
ATOM 2870 O O . ILE A 1 382 ? 1.241 51.934 33.892 1.00 34.88 382 ILE A O 1
ATOM 2875 N N . THR A 1 383 ? 3.092 53.133 33.560 1.00 34.90 383 THR A N 1
ATOM 2876 C CA . THR A 1 383 ? 3.783 51.975 33.000 1.00 34.28 383 THR A CA 1
ATOM 2877 C C . THR A 1 383 ? 3.931 50.841 33.992 1.00 33.33 383 THR A C 1
ATOM 2878 O O . THR A 1 383 ? 3.796 49.660 33.643 1.00 33.17 383 THR A O 1
ATOM 2882 N N . ARG A 1 384 ? 4.213 51.185 35.239 1.00 35.51 384 ARG A N 1
ATOM 2883 C CA . ARG A 1 384 ? 4.362 50.175 36.275 1.00 37.02 384 ARG A CA 1
ATOM 2884 C C . ARG A 1 384 ? 2.996 49.491 36.505 1.00 35.32 384 ARG A C 1
ATOM 2885 O O . ARG A 1 384 ? 2.904 48.266 36.579 1.00 35.01 384 ARG A O 1
ATOM 2893 N N . GLU A 1 385 ? 1.927 50.274 36.584 1.00 34.12 385 GLU A N 1
ATOM 2894 C CA . GLU A 1 385 ? 0.596 49.690 36.776 1.00 34.64 385 GLU A CA 1
ATOM 2895 C C . GLU A 1 385 ? 0.226 48.761 35.586 1.00 35.32 385 GLU A C 1
ATOM 2896 O O . GLU A 1 385 ? -0.421 47.731 35.781 1.00 33.56 385 GLU A O 1
ATOM 2902 N N . CYS A 1 386 ? 0.636 49.115 34.360 1.00 33.82 386 CYS A N 1
ATOM 2903 C CA . CYS A 1 386 ? 0.333 48.269 33.201 1.00 33.57 386 CYS A CA 1
ATOM 2904 C C . CYS A 1 386 ? 0.976 46.913 33.391 1.00 34.85 386 CYS A C 1
ATOM 2905 O O . CYS A 1 386 ? 0.333 45.881 33.216 1.00 35.38 386 CYS A O 1
ATOM 2908 N N . MET A 1 387 ? 2.253 46.904 33.777 1.00 36.57 387 MET A N 1
ATOM 2909 C CA . MET A 1 387 ? 2.925 45.633 33.965 1.00 38.36 387 MET A CA 1
ATOM 2910 C C . MET A 1 387 ? 2.230 44.804 35.054 1.00 39.13 387 MET A C 1
ATOM 2911 O O . MET A 1 387 ? 2.011 43.601 34.882 1.00 40.63 387 MET A O 1
ATOM 2916 N N . ASN A 1 388 ? 1.871 45.445 36.164 1.00 40.75 388 ASN A N 1
ATOM 2917 C CA . ASN A 1 388 ? 1.206 44.723 37.256 1.00 41.38 388 ASN A CA 1
ATOM 2918 C C . ASN A 1 388 ? -0.091 44.096 36.737 1.00 41.37 388 ASN A C 1
ATOM 2919 O O . ASN A 1 388 ? -0.508 43.018 37.174 1.00 44.01 388 ASN A O 1
ATOM 2924 N N . LEU A 1 389 ? -0.700 44.767 35.770 1.00 40.90 389 LEU A N 1
ATOM 2925 C CA . LEU A 1 389 ? -1.945 44.321 35.152 1.00 41.10 389 LEU A CA 1
ATOM 2926 C C . LEU A 1 389 ? -1.747 43.328 33.984 1.00 42.75 389 LEU A C 1
ATOM 2927 O O . LEU A 1 389 ? -2.725 42.866 33.376 1.00 44.55 389 LEU A O 1
ATOM 2932 N N . GLY A 1 390 ? -0.489 43.006 33.674 1.00 39.15 390 GLY A N 1
ATOM 2933 C CA . GLY A 1 390 ? -0.183 42.085 32.592 1.00 37.39 390 GLY A CA 1
ATOM 2934 C C . GLY A 1 390 ? -0.125 42.703 31.191 1.00 36.52 390 GLY A C 1
ATOM 2935 O O . GLY A 1 390 ? -0.428 42.017 30.215 1.00 35.41 390 GLY A O 1
ATOM 2936 N N . LEU A 1 391 ? 0.238 43.983 31.092 1.00 33.26 391 LEU A N 1
ATOM 2937 C CA . LEU A 1 391 ? 0.351 44.669 29.793 1.00 33.92 391 LEU A CA 1
ATOM 2938 C C . LEU A 1 391 ? 1.779 45.207 29.740 1.00 33.23 391 LEU A C 1
ATOM 2939 O O . LEU A 1 391 ? 2.134 46.055 30.558 1.00 31.77 391 LEU A O 1
ATOM 2944 N N . SER A 1 392 ? 2.571 44.728 28.792 1.00 33.77 392 SER A N 1
ATOM 2945 C CA . SER A 1 392 ? 3.952 45.218 28.656 1.00 31.50 392 SER A CA 1
ATOM 2946 C C . SER A 1 392 ? 3.962 46.448 27.770 1.00 32.06 392 SER A C 1
ATOM 2947 O O . SER A 1 392 ? 3.545 46.396 26.608 1.00 29.18 392 SER A O 1
ATOM 2950 N N . MET A 1 393 ? 4.472 47.550 28.321 1.00 32.41 393 MET A N 1
ATOM 2951 C CA . MET A 1 393 ? 4.534 48.813 27.628 1.00 33.08 393 MET A CA 1
ATOM 2952 C C . MET A 1 393 ? 5.949 49.413 27.743 1.00 35.29 393 MET A C 1
ATOM 2953 O O . MET A 1 393 ? 6.798 48.887 28.456 1.00 36.21 393 MET A O 1
ATOM 2958 N N . ASN A 1 394 ? 6.163 50.519 27.041 1.00 32.45 394 ASN A N 1
ATOM 2959 C CA . ASN A 1 394 ? 7.458 51.206 27.050 1.00 31.98 394 ASN A CA 1
ATOM 2960 C C . ASN A 1 394 ? 7.187 52.694 26.934 1.00 31.52 394 ASN A C 1
ATOM 2961 O O . ASN A 1 394 ? 6.465 53.121 26.038 1.00 31.09 394 ASN A O 1
ATOM 2966 N N . ILE A 1 395 ? 7.747 53.489 27.847 1.00 29.69 395 ILE A N 1
ATOM 2967 C CA . ILE A 1 395 ? 7.556 54.950 27.790 1.00 30.34 395 ILE A CA 1
ATOM 2968 C C . ILE A 1 395 ? 8.916 55.567 27.508 1.00 33.71 395 ILE A C 1
ATOM 2969 O O . ILE A 1 395 ? 9.918 55.132 28.089 1.00 34.83 395 ILE A O 1
ATOM 2974 N N . VAL A 1 396 ? 8.974 56.509 26.571 1.00 31.98 396 VAL A N 1
ATOM 2975 C CA . VAL A 1 396 ? 10.233 57.169 26.288 1.00 36.64 396 VAL A CA 1
ATOM 2976 C C . VAL A 1 396 ? 10.115 58.606 26.782 1.00 41.02 396 VAL A C 1
ATOM 2977 O O . VAL A 1 396 ? 9.058 59.249 26.689 1.00 39.17 396 VAL A O 1
ATOM 2981 N N . GLN A 1 397 ? 11.214 59.088 27.352 1.00 42.86 397 GLN A N 1
ATOM 2982 C CA . GLN A 1 397 ? 11.271 60.413 27.940 1.00 47.43 397 GLN A CA 1
ATOM 2983 C C . GLN A 1 397 ? 12.416 61.244 27.355 1.00 48.92 397 GLN A C 1
ATOM 2984 O O . GLN A 1 397 ? 13.568 60.843 27.463 1.00 51.37 397 GLN A O 1
ATOM 2990 N N . LEU A 1 398 ? 12.087 62.373 26.732 1.00 48.73 398 LEU A N 1
ATOM 2991 C CA . LEU A 1 398 ? 13.083 63.293 26.175 1.00 49.29 398 LEU A CA 1
ATOM 2992 C C . LEU A 1 398 ? 12.808 64.665 26.774 1.00 49.84 398 LEU A C 1
ATOM 2993 O O . LEU A 1 398 ? 11.682 64.968 27.164 1.00 48.05 398 LEU A O 1
ATOM 2998 N N . PRO A 1 399 ? 13.835 65.531 26.832 1.00 52.32 399 PRO A N 1
ATOM 2999 C CA . PRO A 1 399 ? 13.626 66.866 27.401 1.00 52.71 399 PRO A CA 1
ATOM 3000 C C . PRO A 1 399 ? 12.595 67.709 26.650 1.00 52.81 399 PRO A C 1
ATOM 3001 O O . PRO A 1 399 ? 12.496 67.648 25.415 1.00 53.83 399 PRO A O 1
ATOM 3005 N N . GLY A 1 400 ? 11.822 68.477 27.412 1.00 50.15 400 GLY A N 1
ATOM 3006 C CA . GLY A 1 400 ? 10.816 69.349 26.837 1.00 50.18 400 GLY A CA 1
ATOM 3007 C C . GLY A 1 400 ? 9.602 68.610 26.341 1.00 49.76 400 GLY A C 1
ATOM 3008 O O . GLY A 1 400 ? 8.734 69.203 25.694 1.00 49.95 400 GLY A O 1
ATOM 3009 N N . MET A 1 401 ? 9.538 67.315 26.629 1.00 46.81 401 MET A N 1
ATOM 3010 C CA . MET A 1 401 ? 8.402 66.500 26.193 1.00 46.03 401 MET A CA 1
ATOM 3011 C C . MET A 1 401 ? 7.848 65.679 27.360 1.00 44.62 401 MET A C 1
ATOM 3012 O O . MET A 1 401 ? 8.558 65.416 28.346 1.00 41.62 401 MET A O 1
ATOM 3017 N N . GLY A 1 402 ? 6.571 65.309 27.258 1.00 41.65 402 GLY A N 1
ATOM 3018 C CA . GLY A 1 402 ? 5.953 64.487 28.283 1.00 39.86 402 GLY A CA 1
ATOM 3019 C C . GLY A 1 402 ? 6.410 63.070 27.991 1.00 37.11 402 GLY A C 1
ATOM 3020 O O . GLY A 1 402 ? 6.932 62.822 26.910 1.00 38.45 402 GLY A O 1
ATOM 3021 N N . GLY A 1 403 ? 6.243 62.149 28.933 1.00 35.63 403 GLY A N 1
ATOM 3022 C CA . GLY A 1 403 ? 6.628 60.775 28.679 1.00 33.20 403 GLY A CA 1
ATOM 3023 C C . GLY A 1 403 ? 5.720 60.291 27.564 1.00 34.13 403 GLY A C 1
ATOM 3024 O O . GLY A 1 403 ? 4.545 60.678 27.533 1.00 33.16 403 GLY A O 1
ATOM 3025 N N . VAL A 1 404 ? 6.262 59.490 26.644 1.00 33.41 404 VAL A N 1
ATOM 3026 C CA . VAL A 1 404 ? 5.484 58.948 25.514 1.00 31.50 404 VAL A CA 1
ATOM 3027 C C . VAL A 1 404 ? 5.458 57.434 25.467 1.00 29.33 404 VAL A C 1
ATOM 3028 O O . VAL A 1 404 ? 6.488 56.753 25.372 1.00 27.67 404 VAL A O 1
ATOM 3032 N N . PHE A 1 405 ? 4.262 56.871 25.525 1.00 26.31 405 PHE A N 1
ATOM 3033 C CA . PHE A 1 405 ? 4.151 55.446 25.402 1.00 26.12 405 PHE A CA 1
ATOM 3034 C C . PHE A 1 405 ? 4.270 55.116 23.934 1.00 27.06 405 PHE A C 1
ATOM 3035 O O . PHE A 1 405 ? 3.611 55.764 23.105 1.00 30.22 405 PHE A O 1
ATOM 3043 N N . ARG A 1 406 ? 5.122 54.142 23.623 1.00 24.55 406 ARG A N 1
ATOM 3044 C CA . ARG A 1 406 ? 5.277 53.678 22.230 1.00 25.72 406 ARG A CA 1
ATOM 3045 C C . ARG A 1 406 ? 4.494 52.372 22.205 1.00 24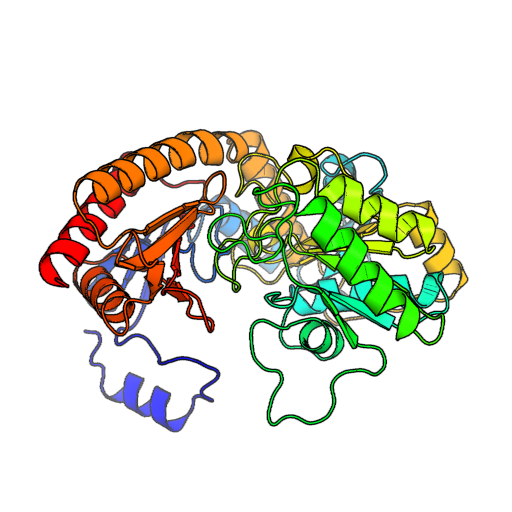.91 406 ARG A C 1
ATOM 3046 O O . ARG A 1 406 ? 4.884 51.396 22.847 1.00 27.75 406 ARG A O 1
ATOM 3054 N N . ILE A 1 407 ? 3.379 52.366 21.470 1.00 28.14 407 ILE A N 1
ATOM 3055 C CA . ILE A 1 407 ? 2.477 51.195 21.397 1.00 27.89 407 ILE A CA 1
ATOM 3056 C C . ILE A 1 407 ? 2.582 50.564 20.018 1.00 27.20 407 ILE A C 1
ATOM 3057 O O . ILE A 1 407 ? 2.207 51.192 19.036 1.00 28.13 407 ILE A O 1
ATOM 3062 N N . ALA A 1 408 ? 3.133 49.354 19.961 1.00 27.99 408 ALA A N 1
ATOM 3063 C CA . ALA A 1 408 ? 3.381 48.649 18.695 1.00 28.46 408 ALA A CA 1
ATOM 3064 C C . ALA A 1 408 ? 3.189 47.165 18.842 1.00 29.78 408 ALA A C 1
ATOM 3065 O O . ALA A 1 408 ? 4.129 46.390 18.960 1.00 27.59 408 ALA A O 1
ATOM 3067 N N . PRO A 1 409 ? 1.924 46.732 18.860 1.00 28.50 409 PRO A N 1
ATOM 3068 C CA . PRO A 1 409 ? 1.592 45.312 18.989 1.00 28.17 409 PRO A CA 1
ATOM 3069 C C . PRO A 1 409 ? 1.910 44.544 17.689 1.00 25.12 409 PRO A C 1
ATOM 3070 O O . PRO A 1 409 ? 2.068 45.153 16.623 1.00 30.84 409 PRO A O 1
ATOM 3074 N N . PRO A 1 410 ? 2.022 43.206 17.763 1.00 29.92 410 PRO A N 1
ATOM 3075 C CA . PRO A 1 410 ? 2.311 42.448 16.542 1.00 27.01 410 PRO A CA 1
ATOM 3076 C C . PRO A 1 410 ? 1.266 42.786 15.465 1.00 28.80 410 PRO A C 1
ATOM 3077 O O . PRO A 1 410 ? 0.129 43.164 15.791 1.00 29.19 410 PRO A O 1
ATOM 3081 N N . LEU A 1 411 ? 1.635 42.684 14.187 1.00 28.92 411 LEU A N 1
ATOM 3082 C CA . LEU A 1 411 ? 0.662 42.997 13.134 1.00 29.62 411 LEU A CA 1
ATOM 3083 C C . LEU A 1 411 ? -0.390 41.851 13.090 1.00 31.01 411 LEU A C 1
ATOM 3084 O O . LEU A 1 411 ? -1.420 41.978 12.437 1.00 33.77 411 LEU A O 1
ATOM 3089 N N . THR A 1 412 ? -0.097 40.762 13.787 1.00 29.90 412 THR A N 1
ATOM 3090 C CA . THR A 1 412 ? -0.963 39.590 13.900 1.00 31.83 412 THR A CA 1
ATOM 3091 C C . THR A 1 412 ? -1.895 39.704 15.128 1.00 32.97 412 THR A C 1
ATOM 3092 O O . THR A 1 412 ? -2.620 38.762 15.453 1.00 36.61 412 THR A O 1
ATOM 3096 N N . VAL A 1 413 ? -1.881 40.841 15.813 1.00 30.08 413 VAL A N 1
ATOM 3097 C CA . VAL A 1 413 ? -2.698 41.034 17.025 1.00 31.38 413 VAL A CA 1
ATOM 3098 C C . VAL A 1 413 ? -4.199 40.946 16.674 1.00 35.12 413 VAL A C 1
ATOM 3099 O O . VAL A 1 413 ? -4.624 41.477 15.648 1.00 36.08 413 VAL A O 1
ATOM 3103 N N . SER A 1 414 ? -4.972 40.293 17.539 1.00 36.43 414 SER A N 1
ATOM 3104 C CA . SER A 1 414 ? -6.425 40.108 17.330 1.00 36.89 414 SER A CA 1
ATOM 3105 C C . SER A 1 414 ? -7.260 41.258 17.878 1.00 37.40 414 SER A C 1
ATOM 3106 O O . SER A 1 414 ? -6.786 42.090 18.640 1.00 36.92 414 SER A O 1
ATOM 3109 N N . GLU A 1 415 ? -8.528 41.312 17.490 1.00 36.48 415 GLU A N 1
ATOM 3110 C CA . GLU A 1 415 ? -9.381 42.373 17.993 1.00 37.79 415 GLU A CA 1
ATOM 3111 C C . GLU A 1 415 ? -9.500 42.295 19.496 1.00 34.72 415 GLU A C 1
ATOM 3112 O O . GLU A 1 415 ? -9.462 43.328 20.175 1.00 38.89 415 GLU A O 1
ATOM 3118 N N . ASP A 1 416 ? -9.658 41.080 20.010 1.00 35.82 416 ASP A N 1
ATOM 3119 C CA . ASP A 1 416 ? -9.817 40.864 21.445 1.00 37.25 416 ASP A CA 1
ATOM 3120 C C . ASP A 1 416 ? -8.553 41.265 22.203 1.00 38.56 416 ASP A C 1
ATOM 3121 O O . ASP A 1 416 ? -8.635 41.671 23.371 1.00 35.30 416 ASP A O 1
ATOM 3126 N N . GLU A 1 417 ? -7.395 41.129 21.549 1.00 37.27 417 GLU A N 1
ATOM 3127 C CA . GLU A 1 417 ? -6.125 41.479 22.183 1.00 36.62 417 GLU A CA 1
ATOM 3128 C C . GLU A 1 417 ? -5.932 42.992 22.238 1.00 34.53 417 GLU A C 1
ATOM 3129 O O . GLU A 1 417 ? -5.384 43.502 23.205 1.00 33.00 417 GLU A O 1
ATOM 3135 N N . ILE A 1 418 ? -6.395 43.697 21.211 1.00 31.63 418 ILE A N 1
ATOM 3136 C CA . ILE A 1 418 ? -6.337 45.149 21.173 1.00 32.36 418 ILE A CA 1
ATOM 3137 C C . ILE A 1 418 ? -7.253 45.666 22.299 1.00 36.25 418 ILE A C 1
ATOM 3138 O O . ILE A 1 418 ? -6.948 46.614 23.030 1.00 32.34 418 ILE A O 1
ATOM 3143 N N . ASP A 1 419 ? -8.421 45.031 22.418 1.00 35.72 419 ASP A N 1
ATOM 3144 C CA . ASP A 1 419 ? -9.387 45.448 23.421 1.00 35.91 419 ASP A CA 1
ATOM 3145 C C . ASP A 1 419 ? -8.856 45.176 24.829 1.00 35.37 419 ASP A C 1
ATOM 3146 O O . ASP A 1 419 ? -9.045 45.986 25.756 1.00 37.37 419 ASP A O 1
ATOM 3151 N N . LEU A 1 420 ? -8.212 44.027 24.990 1.00 33.86 420 LEU A N 1
ATOM 3152 C CA . LEU A 1 420 ? -7.658 43.677 26.279 1.00 33.80 420 LEU A CA 1
ATOM 3153 C C . LEU A 1 420 ? -6.639 44.734 26.661 1.00 35.80 420 LEU A C 1
ATOM 3154 O O . LEU A 1 420 ? -6.610 45.212 27.799 1.00 33.85 420 LEU A O 1
ATOM 3159 N N . GLY A 1 421 ? -5.788 45.099 25.704 1.00 36.14 421 GLY A N 1
ATOM 3160 C CA . GLY A 1 421 ? -4.779 46.108 26.001 1.00 35.37 421 GLY A CA 1
ATOM 3161 C C . GLY A 1 421 ? -5.373 47.454 26.384 1.00 34.58 421 GLY A C 1
ATOM 3162 O O . GLY A 1 421 ? -4.924 48.098 27.334 1.00 33.17 421 GLY A O 1
ATOM 3163 N N . LEU A 1 422 ? -6.376 47.901 25.630 1.00 33.67 422 LEU A N 1
ATOM 3164 C CA . LEU A 1 422 ? -7.025 49.177 25.904 1.00 33.33 422 LEU A CA 1
ATOM 3165 C C . LEU A 1 422 ? -7.640 49.168 27.306 1.00 32.45 422 LEU A C 1
ATOM 3166 O O . LEU A 1 422 ? -7.589 50.162 28.039 1.00 30.91 422 LEU A O 1
ATOM 3171 N N . SER A 1 423 ? -8.218 48.032 27.652 1.00 33.06 423 SER A N 1
ATOM 3172 C CA . SER A 1 423 ? -8.848 47.880 28.959 1.00 34.63 423 SER A CA 1
ATOM 3173 C C . SER A 1 423 ? -7.798 47.938 30.052 1.00 35.01 423 SER A C 1
ATOM 3174 O O . SER A 1 423 ? -7.974 48.684 30.999 1.00 34.30 423 SER A O 1
ATOM 3177 N N . LEU A 1 424 ? -6.726 47.144 29.935 1.00 35.62 424 LEU A N 1
ATOM 3178 C CA . LEU A 1 424 ? -5.675 47.163 30.960 1.00 34.94 424 LEU A CA 1
ATOM 3179 C C . LEU A 1 424 ? -5.047 48.562 31.054 1.00 35.70 424 LEU A C 1
ATOM 3180 O O . LEU A 1 424 ? -4.755 49.031 32.150 1.00 33.47 424 LEU A O 1
ATOM 3185 N N . LEU A 1 425 ? -4.873 49.256 29.919 1.00 34.48 425 LEU A N 1
ATOM 3186 C CA . LEU A 1 425 ? -4.298 50.619 29.943 1.00 35.53 425 LEU A CA 1
ATOM 3187 C C . LEU A 1 425 ? -5.195 51.588 30.711 1.00 35.86 425 LEU A C 1
ATOM 3188 O O . LEU A 1 425 ? -4.713 52.374 31.519 1.00 32.61 425 LEU A O 1
ATOM 3193 N N . GLY A 1 426 ? -6.501 51.550 30.446 1.00 37.62 426 GLY A N 1
ATOM 3194 C CA . GLY A 1 426 ? -7.420 52.441 31.148 1.00 37.59 426 GLY A CA 1
ATOM 3195 C C . GLY A 1 426 ? -7.387 52.224 32.666 1.00 36.96 426 GLY A C 1
ATOM 3196 O O . GLY A 1 426 ? -7.408 53.184 33.442 1.00 37.85 426 GLY A O 1
ATOM 3197 N N . GLN A 1 427 ? -7.343 50.957 33.067 1.00 36.02 427 GLN A N 1
ATOM 3198 C CA . GLN A 1 427 ? -7.280 50.558 34.478 1.00 37.40 427 GLN A CA 1
ATOM 3199 C C . GLN A 1 427 ? -5.964 51.017 35.110 1.00 39.64 427 GLN A C 1
ATOM 3200 O O . GLN A 1 427 ? -5.921 51.433 36.273 1.00 37.35 427 GLN A O 1
ATOM 3206 N N . ALA A 1 428 ? -4.884 50.931 34.333 1.00 37.45 428 ALA A N 1
ATOM 3207 C CA . ALA A 1 428 ? -3.577 51.338 34.821 1.00 34.91 428 ALA A CA 1
ATOM 3208 C C . ALA A 1 428 ? -3.576 52.826 35.081 1.00 35.51 428 ALA A C 1
ATOM 3209 O O . ALA A 1 428 ? -3.021 53.273 36.082 1.00 38.91 428 ALA A O 1
ATOM 3211 N N . ILE A 1 429 ? -4.201 53.598 34.194 1.00 35.02 429 ILE A N 1
A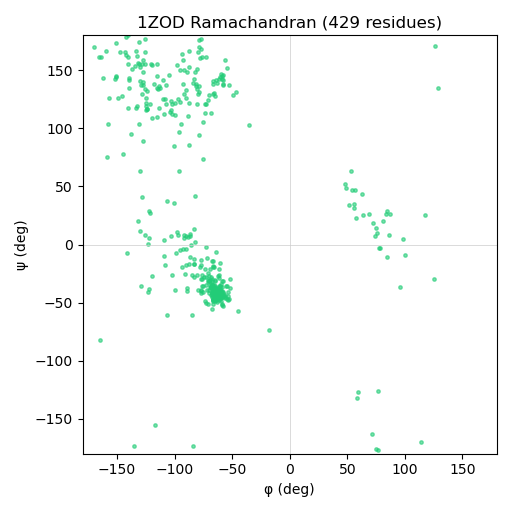TOM 3212 C CA . ILE A 1 429 ? -4.244 55.049 34.345 1.00 36.08 429 ILE A CA 1
ATOM 3213 C C . ILE A 1 429 ? -5.095 55.390 35.558 1.00 39.58 429 ILE A C 1
ATOM 3214 O O . ILE A 1 429 ? -4.734 56.237 36.371 1.00 36.12 429 ILE A O 1
ATOM 3219 N N . GLU A 1 430 ? -6.221 54.702 35.664 1.00 39.79 430 GLU A N 1
ATOM 3220 C CA . GLU A 1 430 ? -7.120 54.888 36.785 1.00 43.75 430 GLU A CA 1
ATOM 3221 C C . GLU A 1 430 ? -6.340 54.711 38.095 1.00 42.85 430 GLU A C 1
ATOM 3222 O O . GLU A 1 430 ? -6.434 55.531 39.005 1.00 43.75 430 GLU A O 1
ATOM 3228 N N . ARG A 1 431 ? -5.554 53.652 38.204 1.00 44.72 431 ARG A N 1
ATOM 3229 C CA . ARG A 1 431 ? -4.863 53.489 39.466 1.00 47.26 431 ARG A CA 1
ATOM 3230 C C . ARG A 1 431 ? -3.573 54.263 39.646 1.00 47.20 431 ARG A C 1
ATOM 3231 O O . ARG A 1 431 ? -3.088 54.407 40.766 1.00 45.11 431 ARG A O 1
ATOM 3239 N N . ALA A 1 432 ? -3.051 54.810 38.555 1.00 45.65 432 ALA A N 1
ATOM 3240 C CA . ALA A 1 432 ? -1.824 55.604 38.600 1.00 47.59 432 ALA A CA 1
ATOM 3241 C C . ALA A 1 432 ? -2.140 57.031 39.062 1.00 47.17 432 ALA A C 1
ATOM 3242 O O . ALA A 1 432 ? -1.284 57.723 39.614 1.00 47.19 432 ALA A O 1
ATOM 3244 N N . LEU A 1 433 ? -3.372 57.466 38.818 1.00 47.85 433 LEU A N 1
ATOM 3245 C CA . LEU A 1 433 ? -3.809 58.800 39.197 1.00 50.01 433 LEU A CA 1
ATOM 3246 C C . LEU A 1 433 ? -4.033 58.956 40.709 1.00 52.00 433 LEU A C 1
ATOM 3247 O O . LEU A 1 433 ? -3.493 59.936 41.239 1.00 53.02 433 LEU A O 1
#

Radius of gyration: 21.57 Å; Cα contacts (8 Å, |Δi|>4): 927; chains: 1; bounding box: 47×62×54 Å

Sequence (431 aa):
LNDDATFWRNARHHLVRYGGTFEPMIIERAKGSFVYDADGRAILDFTSGQMSAVLGHCHPEIVSVIGEYAGKLDHLFSEMLSRPVVDLATRLANITPPGLDRALLLSTGAESNEAAIRMAKLVTGKYEIVGFAQSWHGMTGAAASATYSAGRKGVGPAAVGSFAIPAPFTYRPRFERNGAYDYLAELDYAFDLIDRQSSGNLAAFIAEPILSSGGIIELPDGYMAALKRKCEARGMLLILDEAQTGVGRTGTMFACQRDGVTPDILTLSKTLGAGLPLAAIVTSAAIEERAHELGYLFYTTHVSDPLPAAVGLRVLDVVQRDGLVARANVMGDRLRRGLLDLMERFDCIGDVRGRGLLLGVEIVKDRRTKEPADGLGAKITRECMNLGLSMNIVQLPGMGGVFRIAPPLTVSEDEIDLGLSLLGQAIERAL

Foldseek 3Di:
DLPPPVVVVCCVVDDDDDDDDDDSFAFDQFDFQWTATPVRFTFGNQCLVVLFQQRGPPDVLLVVLLVVCVVPAFFDDQVDADVLLVVLQQVVCVQADPQWRGKWKDFAQLLQVVLVQLLLCLLQVFHAEEEAQCAQRDDDQPRVLNHRVDDPPDPDDHDPRYYYAHAQAQLDADDDDPRHRDVLVSVVVRVVVSVVPDPLGARAYEYECFGALSFRGHRDAPRVVSVCVSQVVSVYFYEYEPQNQACQQQLGNHSCVVNPDHTQKYKYARHLLSNGGMIMMTHGPVSVVSSVVSPRDDDDRHINRNSSSSSSVSSSVCCVPVVLNNLLQVLVVLLQVLVVVLVVVDVQFQDWDHGRQWIKTFGAPHNVVQHADPPLVVQLQVQLVVLSYHWDWHDGPPGHTMITGHTHSNADNVSSVSSSVSSSVSSVVSD

Secondary structure (DSSP, 8-state):
-TT-HHHHHHHHHH----SS---SS---EEEBTEEE-TT--EEEETTHHHHT-TT-BT-HHHHHHHHHHHHH-----TT---HHHHHHHHHHHHHSPTT--EEEEES-HHHHHHHHHHHHHHHHT--EEEEETT----SSHHHHHT--SS--SSS----TTEEEEPPP-TTS---EETTEE-HHHHHHHHHHHHHHH--S-EEEEEE-SEETTTT-EE--TTHHHHHHHHHHHHT-EEEEE-TTTTTTTTSSSSTHHHHTPPPSEEEE-HHHHTTSS-EEEEE-HHHHHHHHHTT-----TTTT-HHHHHHHHHHHHHHHHTTHHHHHHHHHHHHHHHHHHHHHH-TTEEEEEEETTEEEEEEEEETTTTEE-TTHHHHHHHHHHHTTEE--EE--TTS--EEEE---TT--HHHHHHHHHHHHHHHHHH-

Nearest PDB structures (foldseek):
  1z3z-assembly1_A  TM=1.002E+00  e=4.171E-88  Burkholderia cepacia
  1d7r-assembly1_A  TM=1.001E+00  e=1.546E-86  Burkholderia cepacia
  1dgd-assembly1_A  TM=1.001E+00  e=9.691E-86  Burkholderia cepacia
  1dka-assembly1_A  TM=1.001E+00  e=5.398E-85  Burkholderia cepacia
  3q8n-assembly2_B  TM=9.338E-01  e=2.415E-39  Mycolicibacterium smegmatis MC2 155

B-factor: mean 33.26, std 9.16, range [18.2, 70.55]

Organism: Burkholderia cepacia (NCBI:txid292)

CATH classification: 3.90.1150.10 (+1 more: 3.40.640.10)

Solvent-accessible surface area: 18795 Å² total; per-residue (Å²): 126,18,102,64,65,80,81,58,102,82,17,164,117,139,96,126,202,175,62,78,132,92,90,104,18,16,82,116,137,25,93,27,4,37,20,39,6,24,87,48,88,44,1,1,7,4,10,0,32,126,2,14,6,0,5,5,34,69,27,85,41,25,86,64,3,55,44,85,36,57,75,136,44,79,89,41,125,20,120,108,128,17,196,7,8,75,70,0,24,70,55,0,24,111,31,9,14,126,40,2,64,93,29,38,6,2,19,68,16,13,34,1,2,38,0,0,2,120,8,0,58,56,30,32,66,67,82,4,13,0,0,0,45,27,0,70,4,9,117,67,54,22,0,29,12,2,1,39,18,54,57,77,188,86,118,51,139,44,43,120,17,31,35,37,4,53,6,1,17,82,22,43,61,207,45,131,132,146,67,60,50,38,44,71,16,18,3,66,140,6,0,71,104,3,55,187,97,23,70,55,38,14,0,0,0,0,0,13,8,6,0,0,20,0,0,0,2,47,11,20,131,42,3,1,31,9,0,31,141,36,0,102,87,55,48,7,20,0,0,0,6,0,15,17,2,0,0,0,0,1,7,29,28,0,6,1,65,111,60,62,16,45,3,30,0,0,0,0,4,55,0,0,2,16,60,52,82,4,0,0,2,0,2,21,32,78,24,50,81,114,1,129,118,69,53,46,107,42,113,32,88,87,11,18,5,0,34,19,0,5,0,0,29,59,0,0,48,0,0,78,147,66,30,3,29,60,75,0,64,95,8,2,74,78,0,53,136,9,1,76,78,10,38,146,154,19,78,10,0,5,30,15,27,2,76,10,0,0,0,0,2,0,1,0,147,41,76,199,88,63,90,38,7,135,45,34,2,63,97,0,27,127,17,0,24,87,36,6,0,19,16,50,41,23,112,23,132,63,9,0,1,0,2,14,1,0,0,0,0,43,0,40,86,116,36,0,55,71,0,24,56,21,7,3,67,0,2,104,129,9,137

InterPro domains:
  IPR005814 Aminotransferase class-III [PF00202] (26-429)
  IPR005814 Aminotransferase class-III [PIRSF000521] (30-430)
  IPR005814 Aminotransferase class-III [cd00610] (10-429)
  IPR015421 Pyridoxal phosphate-dependent transferase, major domain [G3DSA:3.40.640.10] (61-324)
  IPR015422 Pyridoxal phosphate-dependent transferase, small domain [G3DSA:3.90.1150.10] (32-424)
  IPR015424 Pyridoxal phosphate-dependent transferase [SSF53383] (5-431)
  IPR049704 Aminotransferases class-III pyridoxal-phosphate attachment site [PS00600] (240-277)